Protein AF-0000000068173962 (afdb_homodimer)

pLDDT: mean 86.63, std 12.59, range [25.02, 98.0]

Solvent-accessible surface area (backbone atoms only — not comparable to full-atom values): 32863 Å² total; per-residue (Å²): 88,76,61,85,80,44,72,38,74,47,72,46,70,50,61,69,88,43,47,68,63,46,48,52,52,41,49,46,51,47,35,55,50,52,78,34,56,71,42,69,46,68,43,65,47,64,75,68,62,34,46,68,40,62,67,43,78,43,71,64,78,71,75,69,76,74,46,87,43,70,64,57,51,50,50,50,49,47,54,54,32,38,53,52,13,43,45,36,41,72,36,39,43,78,76,25,39,34,37,28,59,25,87,61,27,44,57,50,47,38,48,23,49,70,32,19,74,80,37,56,63,72,27,44,37,20,62,37,34,49,53,34,37,37,47,38,24,53,52,13,58,76,64,74,44,59,44,80,37,46,40,45,46,30,36,35,33,38,62,53,71,45,36,31,73,41,46,84,75,10,29,30,49,42,94,86,67,50,73,42,51,39,53,68,73,65,66,46,67,62,49,54,64,69,41,51,39,56,48,56,28,40,44,79,75,68,72,54,57,68,67,51,51,50,52,41,44,51,52,23,50,35,53,52,46,25,31,40,47,62,18,42,63,93,44,49,45,39,34,23,31,69,25,87,29,67,100,72,35,56,62,84,32,41,32,22,32,46,23,32,18,79,39,59,67,39,59,74,36,74,65,74,89,74,83,67,54,73,68,51,44,53,43,49,50,50,20,34,50,51,49,47,52,49,51,54,51,46,55,54,47,51,59,49,43,63,60,47,60,73,75,103,86,76,61,84,78,42,73,38,74,46,72,46,69,51,60,69,90,43,48,69,63,46,48,50,51,43,50,47,52,47,36,57,50,53,80,33,56,72,42,69,46,68,43,64,48,64,76,67,61,33,47,69,39,63,68,44,77,42,72,62,80,72,75,71,74,81,49,87,44,70,66,55,56,51,50,51,48,47,55,53,32,39,52,52,14,44,45,38,39,72,37,39,43,78,74,24,39,34,38,29,60,26,87,60,27,44,58,50,47,39,48,24,50,70,33,20,74,80,38,57,61,73,28,45,35,21,62,36,35,48,51,34,36,36,47,38,24,53,52,12,58,74,66,74,44,60,45,82,33,46,41,45,45,31,36,35,33,37,60,55,71,46,37,31,72,41,48,83,78,10,29,30,50,43,95,87,67,50,71,41,51,40,53,69,74,63,66,44,67,62,50,54,65,69,41,51,38,56,48,54,28,40,40,79,76,57,82,54,57,67,68,51,51,51,52,41,44,51,51,24,50,34,53,52,46,25,30,40,48,61,19,42,63,93,44,49,45,38,34,23,31,70,25,86,30,68,100,71,36,57,62,84,32,41,31,24,32,46,23,31,17,78,40,59,67,40,60,72,36,73,65,75,90,74,84,68,54,73,68,50,46,53,43,50,51,50,21,35,51,50,50,47,53,49,50,53,50,45,54,52,46,52,58,50,43,64,61,47,61,72,76,101

Secondary structure (DSSP, 8-state):
---SS--EEEEEE--GGGHHHHHHHHHHHHHHT-TTEEEEEEES-HHHHSTT-SEEEE---S-TT-TT-HHHHHHHHHHHHHHHHHHHHHH--TT-EEEE-SSSHHHHHHHHHHT-TTS-GGGEEE--HHHHHHHHHHHHHHTT--GGGEE--EEEESSGGGEEEE-TT-EEE-TTS-EEEHHHHH--HHHIIIIIHHHHHTGGGTT--HHHHHHHHHHHHHHHHHHHHH--TTS-EEEEEEESSGGGPPTTEEEEEEEE--STT---EEPP-----HHHHHHHHHHHHHHHHHHHHHHHHHHHHHHHHT--/---SS--EEEEEE--GGGHHHHHHHHHHHHHHT-TTEEEEEEES-HHHHSTT-SEEEE---S-SS-TT-HHHHHHHHHHHHHHHHHHHHHH--TT-EEEE-SSSHHHHHHHHHHT-TTS-GGGEEE--HHHHHHHHHHHHHHTT--GGGEE--EEEESSGGGEEEE-TT-EEE-TTS-EEEHHHHH--HHHIIIIIHHHHHTGGGTT--HHHHHHHHHHHHHHHHHHHHH--TTS-EEEEEEESSGGGPPTTEEEEEEEE--STT---EEPP-----HHHHHHHHHHHHHHHHHHHHHHHHHHHHHHHTT--

Structure (mmCIF, N/CA/C/O backbone):
data_AF-0000000068173962-model_v1
#
loop_
_entity.id
_entity.type
_entity.pdbx_description
1 polymer 'Malate dehydrogenase, cytoplasmic'
#
loop_
_atom_site.group_PDB
_atom_site.id
_atom_site.type_symbol
_atom_site.label_atom_id
_atom_site.label_alt_id
_atom_site.label_comp_id
_atom_site.label_asym_id
_atom_site.label_entity_id
_atom_site.label_seq_id
_atom_site.pdbx_PDB_ins_code
_atom_site.Cartn_x
_atom_site.Cartn_y
_atom_site.Cartn_z
_atom_site.occupancy
_atom_site.B_iso_or_equiv
_atom_site.auth_seq_id
_atom_site.auth_comp_id
_atom_site.auth_asym_id
_atom_site.auth_atom_id
_atom_site.pdbx_PDB_model_num
ATOM 1 N N . MET A 1 1 ? -2.963 1.101 10.289 1 87.06 1 MET A N 1
ATOM 2 C CA . MET A 1 1 ? -3.725 2.264 10.734 1 87.06 1 MET A CA 1
ATOM 3 C C . MET A 1 1 ? -4.285 2.039 12.133 1 87.06 1 MET A C 1
ATOM 5 O O . MET A 1 1 ? -4.031 2.834 13.047 1 87.06 1 MET A O 1
ATOM 9 N N . PHE A 1 2 ? -5.027 0.876 12.383 1 90.38 2 PHE A N 1
ATOM 10 C CA . PHE A 1 2 ? -5.727 0.608 13.633 1 90.38 2 PHE A CA 1
ATOM 11 C C . PHE A 1 2 ? -5.109 -0.587 14.352 1 90.38 2 PHE A C 1
ATOM 13 O O . PHE A 1 2 ? -5.707 -1.134 15.281 1 90.38 2 PHE A O 1
ATOM 20 N N . GLY A 1 3 ? -3.908 -0.998 13.969 1 82.44 3 GLY A N 1
ATOM 21 C CA . GLY A 1 3 ? -3.268 -2.184 14.516 1 82.44 3 GLY A CA 1
ATOM 22 C C . GLY A 1 3 ? -3.521 -3.432 13.695 1 82.44 3 GLY A C 1
ATOM 23 O O . GLY A 1 3 ? -4.406 -3.447 12.836 1 82.44 3 GLY A O 1
ATOM 24 N N . GLN A 1 4 ? -2.834 -4.508 13.953 1 76.81 4 GLN A N 1
ATOM 25 C CA . GLN A 1 4 ? -2.824 -5.699 13.109 1 76.81 4 GLN A CA 1
ATOM 26 C C . GLN A 1 4 ? -4.07 -6.547 13.344 1 76.81 4 GLN A C 1
ATOM 28 O O . GLN A 1 4 ? -4.48 -7.312 12.469 1 76.81 4 GLN A O 1
ATOM 33 N N . ASN A 1 5 ? -4.684 -6.441 14.398 1 80.19 5 ASN A N 1
ATOM 34 C CA . ASN A 1 5 ? -5.73 -7.395 14.75 1 80.19 5 ASN A CA 1
ATOM 35 C C . ASN A 1 5 ? -7.082 -6.711 14.906 1 80.19 5 ASN A C 1
ATOM 37 O O . ASN A 1 5 ? -8.078 -7.359 15.234 1 80.19 5 ASN A O 1
ATOM 41 N N . GLN A 1 6 ? -7.152 -5.426 14.609 1 85.31 6 GLN A N 1
ATOM 42 C CA . GLN A 1 6 ? -8.406 -4.695 14.758 1 85.31 6 GLN A CA 1
ATOM 43 C C . GLN A 1 6 ? -9.305 -4.895 13.539 1 85.31 6 GLN A C 1
ATOM 45 O O . GLN A 1 6 ? -8.977 -4.434 12.438 1 85.31 6 GLN A O 1
ATOM 50 N N . PRO A 1 7 ? -10.406 -5.602 13.695 1 87 7 PRO A N 1
ATOM 51 C CA . PRO A 1 7 ? -11.336 -5.672 12.562 1 87 7 PRO A CA 1
ATOM 52 C C . PRO A 1 7 ? -11.812 -4.293 12.109 1 87 7 PRO A C 1
ATOM 54 O O . PRO A 1 7 ? -12.047 -3.412 12.938 1 87 7 PRO A O 1
ATOM 57 N N . VAL A 1 8 ? -11.867 -4.086 10.844 1 90.12 8 VAL A N 1
ATOM 58 C CA . VAL A 1 8 ? -12.219 -2.785 10.281 1 90.12 8 VAL A CA 1
ATOM 59 C C . VAL A 1 8 ? -13.359 -2.947 9.273 1 90.12 8 VAL A C 1
ATOM 61 O O . VAL A 1 8 ? -13.328 -3.859 8.445 1 90.12 8 VAL A O 1
ATOM 64 N N . THR A 1 9 ? -14.391 -2.205 9.43 1 90.94 9 THR A N 1
ATOM 65 C CA . THR A 1 9 ? -15.445 -2.066 8.422 1 90.94 9 THR A CA 1
ATOM 66 C C . THR A 1 9 ? -15.312 -0.737 7.688 1 90.94 9 THR A C 1
ATOM 68 O O . THR A 1 9 ? -15.242 0.321 8.312 1 90.94 9 THR A O 1
ATOM 71 N N . ILE A 1 10 ? -15.25 -0.813 6.363 1 92.06 10 ILE A N 1
ATOM 72 C CA . ILE A 1 10 ? -15.062 0.389 5.559 1 92.06 10 ILE A CA 1
ATOM 73 C C . ILE A 1 10 ? -16.328 0.68 4.762 1 92.06 10 ILE A C 1
ATOM 75 O O . ILE A 1 10 ? -16.891 -0.214 4.121 1 92.06 10 ILE A O 1
ATOM 79 N N . THR A 1 11 ? -16.844 1.884 4.859 1 92.88 11 THR A N 1
ATOM 80 C CA . THR A 1 11 ? -17.906 2.383 3.99 1 92.88 11 THR A CA 1
ATOM 81 C C . THR A 1 11 ? -17.359 3.447 3.039 1 92.88 11 THR A C 1
ATOM 83 O O . THR A 1 11 ? -16.844 4.469 3.477 1 92.88 11 THR A O 1
ATOM 86 N N . LEU A 1 12 ? -17.469 3.1 1.794 1 92.12 12 LEU A N 1
ATOM 87 C CA . LEU A 1 12 ? -17.062 4.047 0.762 1 92.12 12 LEU A CA 1
ATOM 88 C C . LEU A 1 12 ? -18.25 4.871 0.282 1 92.12 12 LEU A C 1
ATOM 90 O O . LEU A 1 12 ? -19.266 4.312 -0.146 1 92.12 12 LEU A O 1
ATOM 94 N N . TYR A 1 13 ? -18.047 6.219 0.392 1 91.88 13 TYR A N 1
ATOM 95 C CA . TYR A 1 13 ? -19.125 7.113 0.01 1 91.88 13 TYR A CA 1
ATOM 96 C C . TYR A 1 13 ? -18.688 8.078 -1.08 1 91.88 13 TYR A C 1
ATOM 98 O O . TYR A 1 13 ? -17.578 8.625 -1.024 1 91.88 13 TYR A O 1
ATOM 106 N N . ASP A 1 14 ? -19.516 8.172 -2.131 1 86.25 14 ASP A N 1
ATOM 107 C CA . ASP A 1 14 ? -19.359 9.164 -3.186 1 86.25 14 ASP A CA 1
ATOM 108 C C . ASP A 1 14 ? -20.688 9.469 -3.857 1 86.25 14 ASP A C 1
ATOM 110 O O . ASP A 1 14 ? -21.734 8.953 -3.443 1 86.25 14 ASP A O 1
ATOM 114 N N . LEU A 1 15 ? -20.594 10.414 -4.738 1 80.5 15 LEU A N 1
ATOM 115 C CA . LEU A 1 15 ? -21.781 10.742 -5.516 1 80.5 15 LEU A CA 1
ATOM 116 C C . LEU A 1 15 ? -22.234 9.539 -6.344 1 80.5 15 LEU A C 1
ATOM 118 O O . LEU A 1 15 ? -21.422 8.672 -6.676 1 80.5 15 LEU A O 1
ATOM 122 N N . PHE A 1 16 ? -23.484 9.523 -6.68 1 77 16 PHE A N 1
ATOM 123 C CA . PHE A 1 16 ? -24.094 8.43 -7.418 1 77 16 PHE A CA 1
ATOM 124 C C . PHE A 1 16 ? -23.344 8.164 -8.719 1 77 16 PHE A C 1
ATOM 126 O O . PHE A 1 16 ? -23.188 7.016 -9.133 1 77 16 PHE A O 1
ATOM 133 N N . ALA A 1 17 ? -22.891 9.234 -9.258 1 75.12 17 ALA A N 1
ATOM 134 C CA . ALA A 1 17 ? -22.188 9.125 -10.531 1 75.12 17 ALA A CA 1
ATOM 135 C C . ALA A 1 17 ? -20.906 8.312 -10.375 1 75.12 17 ALA A C 1
ATOM 137 O O . ALA A 1 17 ? -20.344 7.82 -11.359 1 75.12 17 ALA A O 1
ATOM 138 N N . GLN A 1 18 ? -20.422 8.07 -9.242 1 78.06 18 GLN A N 1
ATOM 139 C CA . GLN A 1 18 ? -19.156 7.402 -9 1 78.06 18 GLN A CA 1
ATOM 140 C C . GLN A 1 18 ? -19.375 5.973 -8.5 1 78.06 18 GLN A C 1
ATOM 142 O O . GLN A 1 18 ? -18.422 5.309 -8.078 1 78.06 18 GLN A O 1
ATOM 147 N N . ASP A 1 19 ? -20.5 5.488 -8.656 1 81 19 ASP A N 1
ATOM 148 C CA . ASP A 1 19 ? -20.844 4.203 -8.062 1 81 19 ASP A CA 1
ATOM 149 C C . ASP A 1 19 ? -20.016 3.074 -8.648 1 81 19 ASP A C 1
ATOM 151 O O . ASP A 1 19 ? -19.5 2.217 -7.918 1 81 19 ASP A O 1
ATOM 155 N N . SER A 1 20 ? -19.828 3.115 -9.914 1 80.75 20 SER A N 1
ATOM 156 C CA . SER A 1 20 ? -19.062 2.061 -10.57 1 80.75 20 SER A CA 1
ATOM 157 C C . SER A 1 20 ? -17.625 2.049 -10.094 1 80.75 20 SER A C 1
ATOM 159 O O . SER A 1 20 ? -17.047 0.984 -9.859 1 80.75 20 SER A O 1
ATOM 161 N N . GLN A 1 21 ? -17.047 3.203 -9.945 1 81.38 21 GLN A N 1
ATOM 162 C CA . GLN A 1 21 ? -15.672 3.309 -9.477 1 81.38 21 GLN A CA 1
ATOM 163 C C . GLN A 1 21 ? -15.539 2.832 -8.031 1 81.38 21 GLN A C 1
ATOM 165 O O . GLN A 1 21 ? -14.531 2.215 -7.668 1 81.38 21 GLN A O 1
ATOM 170 N N . LEU A 1 22 ? -16.562 3.09 -7.285 1 86.06 22 LEU A N 1
ATOM 171 C CA . LEU A 1 22 ? -16.547 2.652 -5.895 1 86.06 22 LEU A CA 1
ATOM 172 C C . LEU A 1 22 ? -16.578 1.13 -5.801 1 86.06 22 LEU A C 1
ATOM 174 O O . LEU A 1 22 ? -15.898 0.543 -4.953 1 86.06 22 LEU A O 1
ATOM 178 N N . GLN A 1 23 ? -17.266 0.602 -6.68 1 83.38 23 GLN A N 1
ATOM 179 C CA . GLN A 1 23 ? -17.359 -0.854 -6.668 1 83.38 23 GLN A CA 1
ATOM 180 C C . GLN A 1 23 ? -16.031 -1.501 -7.023 1 83.38 23 GLN A C 1
ATOM 182 O O . GLN A 1 23 ? -15.688 -2.555 -6.488 1 83.38 23 GLN A O 1
ATOM 187 N N . VAL A 1 24 ? -15.336 -0.905 -7.879 1 82.25 24 VAL A N 1
ATOM 188 C CA . VAL A 1 24 ? -14.008 -1.399 -8.242 1 82.25 24 VAL A CA 1
ATOM 189 C C . VAL A 1 24 ? -13.117 -1.44 -7.008 1 82.25 24 VAL A C 1
ATOM 191 O O . VAL A 1 24 ? -12.375 -2.404 -6.805 1 82.25 24 VAL A O 1
ATOM 194 N N . LEU A 1 25 ? -13.234 -0.44 -6.207 1 85.25 25 LEU A N 1
ATOM 195 C CA . LEU A 1 25 ? -12.43 -0.375 -4.992 1 85.25 25 LEU A CA 1
ATOM 196 C C . LEU A 1 25 ? -12.828 -1.474 -4.016 1 85.25 25 LEU A C 1
ATOM 198 O O . LEU A 1 25 ? -11.977 -2.049 -3.336 1 85.25 25 LEU A O 1
ATOM 202 N N . VAL A 1 26 ? -14.086 -1.711 -4.016 1 84.94 26 VAL A N 1
ATOM 203 C CA . VAL A 1 26 ? -14.586 -2.775 -3.15 1 84.94 26 VAL A CA 1
ATOM 204 C C . VAL A 1 26 ? -14.039 -4.121 -3.623 1 84.94 26 VAL A C 1
ATOM 206 O O . VAL A 1 26 ? -13.523 -4.906 -2.822 1 84.94 26 VAL A O 1
ATOM 209 N N . ASP A 1 27 ? -14.102 -4.289 -4.859 1 78.75 27 ASP A N 1
ATOM 210 C CA . ASP A 1 27 ? -13.617 -5.543 -5.43 1 78.75 27 ASP A CA 1
ATOM 211 C C . ASP A 1 27 ? -12.117 -5.719 -5.188 1 78.75 27 ASP A C 1
ATOM 213 O O . ASP A 1 27 ? -11.664 -6.809 -4.844 1 78.75 27 ASP A O 1
ATOM 217 N N . GLU A 1 28 ? -11.461 -4.652 -5.359 1 82.06 28 GLU A N 1
ATOM 218 C CA . GLU A 1 28 ? -10.016 -4.668 -5.133 1 82.06 28 GLU A CA 1
ATOM 219 C C . GLU A 1 28 ? -9.688 -5.027 -3.689 1 82.06 28 GLU A C 1
ATOM 221 O O . GLU A 1 28 ? -8.812 -5.863 -3.436 1 82.06 28 GLU A O 1
ATOM 226 N N . ALA A 1 29 ? -10.367 -4.395 -2.836 1 84.31 29 ALA A N 1
ATOM 227 C CA . ALA A 1 29 ? -10.117 -4.645 -1.418 1 84.31 29 ALA A CA 1
ATOM 228 C C . ALA A 1 29 ? -10.461 -6.082 -1.046 1 84.31 29 ALA A C 1
ATOM 230 O O . ALA A 1 29 ? -9.727 -6.723 -0.287 1 84.31 29 ALA A O 1
ATOM 231 N N . GLN A 1 30 ? -11.445 -6.539 -1.595 1 79.25 30 GLN A N 1
ATOM 232 C CA . GLN A 1 30 ? -11.883 -7.898 -1.301 1 79.25 30 GLN A CA 1
ATOM 233 C C . GLN A 1 30 ? -10.93 -8.93 -1.9 1 79.25 30 GLN A C 1
ATOM 235 O O . GLN A 1 30 ? -10.547 -9.891 -1.234 1 79.25 30 GLN A O 1
ATOM 240 N N . ASP A 1 31 ? -10.523 -8.586 -3.049 1 75.69 31 ASP A N 1
ATOM 241 C CA . ASP A 1 31 ? -9.617 -9.5 -3.738 1 75.69 31 ASP A CA 1
ATOM 242 C C . ASP A 1 31 ? -8.25 -9.531 -3.064 1 75.69 31 ASP A C 1
ATOM 244 O O . ASP A 1 31 ? -7.508 -10.508 -3.203 1 75.69 31 ASP A O 1
ATOM 248 N N . SER A 1 32 ? -7.941 -8.5 -2.379 1 77.75 32 SER A N 1
ATOM 249 C CA . SER A 1 32 ? -6.641 -8.422 -1.72 1 77.75 32 SER A CA 1
ATOM 250 C C . SER A 1 32 ? -6.602 -9.297 -0.47 1 77.75 32 SER A C 1
ATOM 252 O O . SER A 1 32 ? -5.527 -9.641 0.024 1 77.75 32 SER A O 1
ATOM 254 N N . GLY A 1 33 ? -7.734 -9.703 0.015 1 73.12 33 GLY A N 1
ATOM 255 C CA . GLY A 1 33 ? -7.809 -10.57 1.182 1 73.12 33 GLY A CA 1
ATOM 256 C C . GLY A 1 33 ? -7.137 -9.977 2.406 1 73.12 33 GLY A C 1
ATOM 257 O O . GLY A 1 33 ? -6.426 -10.68 3.129 1 73.12 33 GLY A O 1
ATOM 258 N N . LEU A 1 34 ? -7.293 -8.727 2.662 1 76 34 LEU A N 1
ATOM 259 C CA . LEU A 1 34 ? -6.688 -8.102 3.834 1 76 34 LEU A CA 1
ATOM 260 C C . LEU A 1 34 ? -7.34 -8.602 5.117 1 76 34 LEU A C 1
ATOM 262 O O . LEU A 1 34 ? -8.547 -8.453 5.301 1 76 34 LEU A O 1
ATOM 266 N N . GLU A 1 35 ? -6.605 -9.195 6.023 1 72.44 35 GLU A N 1
ATOM 267 C CA . GLU A 1 35 ? -7.102 -9.922 7.188 1 72.44 35 GLU A CA 1
ATOM 268 C C . GLU A 1 35 ? -7.906 -9.016 8.109 1 72.44 35 GLU A C 1
ATOM 270 O O . GLU A 1 35 ? -8.961 -9.406 8.609 1 72.44 35 GLU A O 1
ATOM 275 N N . PRO A 1 36 ? -7.496 -7.773 8.305 1 76.19 36 PRO A N 1
ATOM 276 C CA . PRO A 1 36 ? -8.258 -6.953 9.242 1 76.19 36 PRO A CA 1
ATOM 277 C C . PRO A 1 36 ? -9.562 -6.422 8.641 1 76.19 36 PRO A C 1
ATOM 279 O O . PRO A 1 36 ? -10.406 -5.898 9.367 1 76.19 36 PRO A O 1
ATOM 282 N N . LEU A 1 37 ? -9.781 -6.605 7.414 1 79.56 37 LEU A N 1
ATOM 283 C CA . LEU A 1 37 ? -10.969 -6.066 6.762 1 79.56 37 LEU A CA 1
ATOM 284 C C . LEU A 1 37 ? -12.164 -6.988 6.965 1 79.56 37 LEU A C 1
ATOM 286 O O . LEU A 1 37 ? -12.258 -8.047 6.34 1 79.56 37 LEU A O 1
ATOM 290 N N . GLU A 1 38 ? -13.031 -6.582 7.785 1 81.31 38 GLU A N 1
ATOM 291 C CA . GLU A 1 38 ? -14.227 -7.363 8.094 1 81.31 38 GLU A CA 1
ATOM 292 C C . GLU A 1 38 ? -15.305 -7.172 7.031 1 81.31 38 GLU A C 1
ATOM 294 O O . GLU A 1 38 ? -15.969 -8.125 6.637 1 81.31 38 GLU A O 1
ATOM 299 N N . ASP A 1 39 ? -15.406 -5.949 6.66 1 84.25 39 ASP A N 1
ATOM 300 C CA . ASP A 1 39 ? -16.422 -5.629 5.66 1 84.25 39 ASP A CA 1
ATOM 301 C C . ASP A 1 39 ? -16.078 -4.336 4.922 1 84.25 39 ASP A C 1
ATOM 303 O O . ASP A 1 39 ? -15.453 -3.438 5.488 1 84.25 39 ASP A O 1
ATOM 307 N N . ILE A 1 40 ? -16.453 -4.359 3.654 1 86.88 40 ILE A N 1
ATOM 308 C CA . ILE A 1 40 ? -16.297 -3.164 2.832 1 86.88 40 ILE A CA 1
ATOM 309 C C . ILE A 1 40 ? -17.484 -3.02 1.901 1 86.88 40 ILE A C 1
ATOM 311 O O . ILE A 1 40 ? -17.891 -3.979 1.233 1 86.88 40 ILE A O 1
ATOM 315 N N . HIS A 1 41 ? -18.109 -1.854 1.976 1 87.06 41 HIS A N 1
ATOM 316 C CA . HIS A 1 41 ? -19.25 -1.628 1.107 1 87.06 41 HIS A CA 1
ATOM 317 C C . HIS A 1 41 ? -19.297 -0.186 0.615 1 87.06 41 HIS A C 1
ATOM 319 O O . HIS A 1 41 ? -18.625 0.684 1.166 1 87.06 41 HIS A O 1
ATOM 325 N N . THR A 1 42 ? -19.984 -0.039 -0.506 1 89.81 42 THR A N 1
ATOM 326 C CA . THR A 1 42 ? -20.188 1.295 -1.064 1 89.81 42 THR A CA 1
ATOM 327 C C . THR A 1 42 ? -21.625 1.762 -0.857 1 89.81 42 THR A C 1
ATOM 329 O O . THR A 1 42 ? -22.531 0.943 -0.697 1 89.81 42 THR A O 1
ATOM 332 N N . THR A 1 43 ? -21.75 2.99 -0.753 1 89.88 43 THR A N 1
ATOM 333 C CA . THR A 1 43 ? -23.078 3.564 -0.704 1 89.88 43 THR A CA 1
ATOM 334 C C . THR A 1 43 ? -23.078 4.996 -1.24 1 89.88 43 THR A C 1
ATOM 336 O O . THR A 1 43 ? -22.062 5.68 -1.181 1 89.88 43 THR A O 1
ATOM 339 N N . THR A 1 44 ? -24.188 5.375 -1.816 1 88.31 44 THR A N 1
ATOM 340 C CA . THR A 1 44 ? -24.375 6.762 -2.225 1 88.31 44 THR A CA 1
ATOM 341 C C . THR A 1 44 ? -25.391 7.453 -1.323 1 88.31 44 THR A C 1
ATOM 343 O O . THR A 1 44 ? -25.719 8.625 -1.532 1 88.31 44 THR A O 1
ATOM 346 N N . ASP A 1 45 ? -25.828 6.715 -0.315 1 89 45 ASP A N 1
ATOM 347 C CA . ASP A 1 45 ? -26.781 7.227 0.67 1 89 45 ASP A CA 1
ATOM 348 C C . ASP A 1 45 ? -26.047 7.77 1.898 1 89 45 ASP A C 1
ATOM 350 O O . ASP A 1 45 ? -25.453 7.008 2.662 1 89 45 ASP A O 1
ATOM 354 N N . PRO A 1 46 ? -26.203 9.055 2.078 1 88.38 46 PRO A N 1
ATOM 355 C CA . PRO A 1 46 ? -25.516 9.641 3.229 1 88.38 46 PRO A CA 1
ATOM 356 C C . PRO A 1 46 ? -25.984 9.062 4.559 1 88.38 46 PRO A C 1
ATOM 358 O O . PRO A 1 46 ? -25.203 8.969 5.512 1 88.38 46 PRO A O 1
ATOM 361 N N . ASP A 1 47 ? -27.203 8.648 4.703 1 87.94 47 ASP A N 1
ATOM 362 C CA . ASP A 1 47 ? -27.719 8.094 5.949 1 87.94 47 ASP A CA 1
ATOM 363 C C . ASP A 1 47 ? -26.969 6.824 6.34 1 87.94 47 ASP A C 1
ATOM 365 O O . ASP A 1 47 ? -26.766 6.566 7.527 1 87.94 47 ASP A O 1
ATOM 369 N N . LEU A 1 48 ? -26.547 6.211 5.391 1 88.38 48 LEU A N 1
ATOM 370 C CA . LEU A 1 48 ? -25.828 4.973 5.641 1 88.38 48 LEU A CA 1
ATOM 371 C C . LEU A 1 48 ? -24.344 5.242 5.84 1 88.38 48 LEU A C 1
ATOM 373 O O . LEU A 1 48 ? -23.703 4.609 6.68 1 88.38 48 LEU A O 1
ATOM 377 N N . ALA A 1 49 ? -23.844 6.16 5.129 1 91.25 49 ALA A N 1
ATOM 378 C CA . ALA A 1 49 ? -22.406 6.383 5.059 1 91.25 49 ALA A CA 1
ATOM 379 C C . ALA A 1 49 ? -21.891 7.07 6.324 1 91.25 49 ALA A C 1
ATOM 381 O O . ALA A 1 49 ? -20.766 6.828 6.762 1 91.25 49 ALA A O 1
ATOM 382 N N . PHE A 1 50 ? -22.719 7.855 7 1 93.25 50 PHE A N 1
ATOM 383 C CA . PHE A 1 50 ? -22.203 8.734 8.039 1 93.25 50 PHE A CA 1
ATOM 384 C C . PHE A 1 50 ? -22.688 8.305 9.414 1 93.25 50 PHE A C 1
ATOM 386 O O . PHE A 1 50 ? -22.281 8.867 10.43 1 93.25 50 PHE A O 1
ATOM 393 N N . LYS A 1 51 ? -23.5 7.293 9.453 1 90.81 51 LYS A N 1
ATOM 394 C CA . LYS A 1 51 ? -24.109 6.895 10.719 1 90.81 51 LYS A CA 1
ATOM 395 C C . LYS A 1 51 ? -23.109 6.18 11.617 1 90.81 51 LYS A C 1
ATOM 397 O O . LYS A 1 51 ? -22.562 5.145 11.242 1 90.81 51 LYS A O 1
ATOM 402 N N . ASP A 1 52 ? -22.906 6.688 12.781 1 89.06 52 ASP A N 1
ATOM 403 C CA . ASP A 1 52 ? -22.188 6.082 13.898 1 89.06 52 ASP A CA 1
ATOM 404 C C . ASP A 1 52 ? -20.781 5.641 13.477 1 89.06 52 ASP A C 1
ATOM 406 O O . ASP A 1 52 ? -20.344 4.547 13.836 1 89.06 52 ASP A O 1
ATOM 410 N N . ILE A 1 53 ? -20.141 6.5 12.797 1 93.06 53 ILE A N 1
ATOM 411 C CA . ILE A 1 53 ? -18.812 6.129 12.336 1 93.06 53 ILE A CA 1
ATOM 412 C C . ILE A 1 53 ? -17.781 6.508 13.398 1 93.06 53 ILE A C 1
ATOM 414 O O . ILE A 1 53 ? -18 7.43 14.188 1 93.06 53 ILE A O 1
ATOM 418 N N . ASP A 1 54 ? -16.688 5.707 13.469 1 95.56 54 ASP A N 1
ATOM 419 C CA . ASP A 1 54 ? -15.594 5.98 14.383 1 95.56 54 ASP A CA 1
ATOM 420 C C . ASP A 1 54 ? -14.578 6.934 13.758 1 95.56 54 ASP A C 1
ATOM 422 O O . ASP A 1 54 ? -14.055 7.824 14.438 1 95.56 54 ASP A O 1
ATOM 426 N N . VAL A 1 55 ? -14.281 6.762 12.492 1 96.69 55 VAL A N 1
ATOM 427 C CA . VAL A 1 55 ? -13.297 7.559 11.766 1 96.69 55 VAL A CA 1
ATOM 428 C C . VAL A 1 55 ? -13.859 7.949 10.398 1 96.69 55 VAL A C 1
ATOM 430 O O . VAL A 1 55 ? -14.438 7.117 9.695 1 96.69 55 VAL A O 1
ATOM 433 N N . ALA A 1 56 ? -13.766 9.203 10.062 1 96.31 56 ALA A N 1
ATOM 434 C CA . ALA A 1 56 ? -14.117 9.719 8.75 1 96.31 56 ALA A CA 1
ATOM 435 C C . ALA A 1 56 ? -12.906 10.32 8.047 1 96.31 56 ALA A C 1
ATOM 437 O O . ALA A 1 56 ? -12.312 11.281 8.531 1 96.31 56 ALA A O 1
ATOM 438 N N . ILE A 1 57 ? -12.523 9.766 6.965 1 96.19 57 ILE A N 1
ATOM 439 C CA . ILE A 1 57 ? -11.422 10.297 6.172 1 96.19 57 ILE A CA 1
ATOM 440 C C . ILE A 1 57 ? -11.977 11.031 4.949 1 96.19 57 ILE A C 1
ATOM 442 O O . ILE A 1 57 ? -12.547 10.406 4.051 1 96.19 57 ILE A O 1
ATOM 446 N N . MET A 1 58 ? -11.789 12.336 4.957 1 94 58 MET A N 1
ATOM 447 C CA . MET A 1 58 ? -12.281 13.172 3.861 1 94 58 MET A CA 1
ATOM 448 C C . MET A 1 58 ? -11.242 13.281 2.752 1 94 58 MET A C 1
ATOM 450 O O . MET A 1 58 ? -10.297 14.07 2.852 1 94 58 MET A O 1
ATOM 454 N N . LEU A 1 59 ? -11.391 12.43 1.76 1 87.56 59 LEU A N 1
ATOM 455 C CA . LEU A 1 59 ? -10.414 12.406 0.676 1 87.56 59 LEU A CA 1
ATOM 456 C C . LEU A 1 59 ? -10.742 13.469 -0.369 1 87.56 59 LEU A C 1
ATOM 458 O O . LEU A 1 59 ? -11.898 13.875 -0.512 1 87.56 59 LEU A O 1
ATOM 462 N N . ASP A 1 60 ? -9.594 14.094 -0.924 1 70.81 60 ASP A N 1
ATOM 463 C CA . ASP A 1 60 ? -9.703 15.203 -1.864 1 70.81 60 ASP A CA 1
ATOM 464 C C . ASP A 1 60 ? -10.352 14.758 -3.172 1 70.81 60 ASP A C 1
ATOM 466 O O . ASP A 1 60 ? -9.883 13.812 -3.809 1 70.81 60 ASP A O 1
ATOM 470 N N . THR A 1 61 ? -11.57 15.016 -3.441 1 60.22 61 THR A N 1
ATOM 471 C CA . THR A 1 61 ? -12.258 14.672 -4.676 1 60.22 61 THR A CA 1
ATOM 472 C C . THR A 1 61 ? -12.078 15.758 -5.727 1 60.22 61 THR A C 1
ATOM 474 O O . THR A 1 61 ? -12.469 15.586 -6.883 1 60.22 61 THR A O 1
ATOM 477 N N . ILE A 1 62 ? -11.492 16.844 -5.332 1 55.31 62 ILE A N 1
ATOM 478 C CA . ILE A 1 62 ? -11.672 17.969 -6.242 1 55.31 62 ILE A CA 1
ATOM 479 C C . ILE A 1 62 ? -10.414 18.156 -7.086 1 55.31 62 ILE A C 1
ATOM 481 O O . ILE A 1 62 ? -9.305 18.25 -6.551 1 55.31 62 ILE A O 1
ATOM 485 N N . GLU A 1 63 ? -10.391 17.578 -8.328 1 50.84 63 GLU A N 1
ATOM 486 C CA . GLU A 1 63 ? -9.305 17.719 -9.297 1 50.84 63 GLU A CA 1
ATOM 487 C C . GLU A 1 63 ? -8.711 19.125 -9.258 1 50.84 63 GLU A C 1
ATOM 489 O O . GLU A 1 63 ? -9.438 20.125 -9.289 1 50.84 63 GLU A O 1
ATOM 494 N N . ALA A 1 64 ? -7.465 19.219 -8.82 1 47.44 64 ALA A N 1
ATOM 495 C CA . ALA A 1 64 ? -6.719 20.484 -8.781 1 47.44 64 ALA A CA 1
ATOM 496 C C . ALA A 1 64 ? -6.812 21.203 -10.117 1 47.44 64 ALA A C 1
ATOM 498 O O . ALA A 1 64 ? -6.547 22.406 -10.195 1 47.44 64 ALA A O 1
ATOM 499 N N . ALA A 1 65 ? -6.855 20.484 -11.234 1 44.94 65 ALA A N 1
ATOM 500 C CA . ALA A 1 65 ? -6.59 21.078 -12.539 1 44.94 65 ALA A CA 1
ATOM 501 C C . ALA A 1 65 ? -7.453 22.312 -12.758 1 44.94 65 ALA A C 1
ATOM 503 O O . ALA A 1 65 ? -7.094 23.203 -13.539 1 44.94 65 ALA A O 1
ATOM 504 N N . SER A 1 66 ? -8.617 22.188 -12.648 1 43.62 66 SER A N 1
ATOM 505 C CA . SER A 1 66 ? -9.352 23.312 -13.188 1 43.62 66 SER A CA 1
ATOM 506 C C . SER A 1 66 ? -9.242 24.531 -12.273 1 43.62 66 SER A C 1
ATOM 508 O O . SER A 1 66 ? -10.242 25.016 -11.742 1 43.62 66 SER A O 1
ATOM 510 N N . TYR A 1 67 ? -8.141 24.547 -11.758 1 43.53 67 TYR A N 1
ATOM 511 C CA . TYR A 1 67 ? -7.871 25.609 -10.812 1 43.53 67 TYR A CA 1
ATOM 512 C C . TYR A 1 67 ? -8.047 26.984 -11.469 1 43.53 67 TYR A C 1
ATOM 514 O O . TYR A 1 67 ? -7.629 28 -10.922 1 43.53 67 TYR A O 1
ATOM 522 N N . ALA A 1 68 ? -8.367 27.047 -12.758 1 46.94 68 ALA A N 1
ATOM 523 C CA . ALA A 1 68 ? -8.32 28.344 -13.438 1 46.94 68 ALA A CA 1
ATOM 524 C C . ALA A 1 68 ? -8.797 29.469 -12.523 1 46.94 68 ALA A C 1
ATOM 526 O O . ALA A 1 68 ? -8.312 30.594 -12.617 1 46.94 68 ALA A O 1
ATOM 527 N N . HIS A 1 69 ? -9.852 29.297 -11.594 1 55.06 69 HIS A N 1
ATOM 528 C CA . HIS A 1 69 ? -10.227 30.422 -10.758 1 55.06 69 HIS A CA 1
ATOM 529 C C . HIS A 1 69 ? -10.383 30.016 -9.297 1 55.06 69 HIS A C 1
ATOM 531 O O . HIS A 1 69 ? -11.219 29.172 -8.977 1 55.06 69 HIS A O 1
ATOM 537 N N . LYS A 1 70 ? -9.289 30.312 -8.375 1 61.94 70 LYS A N 1
ATOM 538 C CA . LYS A 1 70 ? -9.203 30.094 -6.938 1 61.94 70 LYS A CA 1
ATOM 539 C C . LYS A 1 70 ? -10.586 30.188 -6.289 1 61.94 70 LYS A C 1
ATOM 541 O O . LYS A 1 70 ? -10.922 29.375 -5.418 1 61.94 70 LYS A O 1
ATOM 546 N N . ASN A 1 71 ? -11.328 31.031 -6.824 1 69.38 71 ASN A N 1
ATOM 547 C CA . ASN A 1 71 ? -12.656 31.219 -6.25 1 69.38 71 ASN A CA 1
ATOM 548 C C . ASN A 1 71 ? -13.578 30.047 -6.566 1 69.38 71 ASN A C 1
ATOM 550 O O . ASN A 1 71 ? -14.391 29.656 -5.734 1 69.38 71 ASN A O 1
ATOM 554 N N . GLU A 1 72 ? -13.398 29.531 -7.672 1 72.75 72 GLU A N 1
ATOM 555 C CA . GLU A 1 72 ? -14.242 28.391 -8.047 1 72.75 72 GLU A CA 1
ATOM 556 C C . GLU A 1 72 ? -13.898 27.156 -7.215 1 72.75 72 GLU A C 1
ATOM 558 O O . GLU A 1 72 ? -14.797 26.406 -6.809 1 72.75 72 GLU A O 1
ATOM 563 N N . ARG A 1 73 ? -12.664 26.969 -6.957 1 76.69 73 ARG A N 1
ATOM 564 C CA . ARG A 1 73 ? -12.25 25.828 -6.137 1 76.69 73 ARG A CA 1
ATOM 565 C C . ARG A 1 73 ? -12.789 25.953 -4.719 1 76.69 73 ARG A C 1
ATOM 567 O O . ARG A 1 73 ? -13.273 24.969 -4.145 1 76.69 73 ARG A O 1
ATOM 574 N N . LEU A 1 74 ? -12.742 27.141 -4.289 1 77.56 74 LEU A N 1
ATOM 575 C CA . LEU A 1 74 ? -13.227 27.375 -2.934 1 77.56 74 LEU A CA 1
ATOM 576 C C . LEU A 1 74 ? -14.727 27.125 -2.834 1 77.56 74 LEU A C 1
ATOM 578 O O . LEU A 1 74 ? -15.211 26.625 -1.817 1 77.56 74 LEU A O 1
ATOM 582 N N . LYS A 1 75 ? -15.367 27.5 -3.832 1 78.12 75 LYS A N 1
ATOM 583 C CA . LYS A 1 75 ? -16.812 27.266 -3.865 1 78.12 75 LYS A CA 1
ATOM 584 C C . LYS A 1 75 ? -17.125 25.766 -3.867 1 78.12 75 LYS A C 1
ATOM 586 O O . LYS A 1 75 ? -18.047 25.328 -3.184 1 78.12 75 LYS A O 1
ATOM 591 N N . GLN A 1 76 ? -16.391 25.094 -4.617 1 79.88 76 GLN A N 1
ATOM 592 C CA . GLN A 1 76 ? -16.594 23.641 -4.672 1 79.88 76 GLN A CA 1
ATOM 593 C C . GLN A 1 76 ? -16.281 23 -3.326 1 79.88 76 GLN A C 1
ATOM 595 O O . GLN A 1 76 ? -17.016 22.109 -2.873 1 79.88 76 GLN A O 1
ATOM 600 N N . CYS A 1 77 ? -15.25 23.453 -2.76 1 82.75 77 CYS A N 1
ATOM 601 C CA . CYS A 1 77 ? -14.898 22.953 -1.438 1 82.75 77 CYS A CA 1
ATOM 602 C C . CYS A 1 77 ? -16.016 23.219 -0.435 1 82.75 77 CYS A C 1
ATOM 604 O O . CYS A 1 77 ? -16.391 22.328 0.33 1 82.75 77 CYS A O 1
ATOM 606 N N . TRP A 1 78 ? -16.484 24.375 -0.593 1 83.38 78 TRP A N 1
ATOM 607 C CA . TRP A 1 78 ? -17.562 24.766 0.329 1 83.38 78 TRP A CA 1
ATOM 608 C C . TRP A 1 78 ? -18.766 23.859 0.163 1 83.38 78 TRP A C 1
ATOM 610 O O . TRP A 1 78 ? -19.359 23.406 1.15 1 83.38 78 TRP A O 1
ATOM 620 N N . GLN A 1 79 ? -19.141 23.609 -1.035 1 83.25 79 GLN A N 1
ATOM 621 C CA . GLN A 1 79 ? -20.312 22.781 -1.3 1 83.25 79 GLN A CA 1
ATOM 622 C C . GLN A 1 79 ? -20.125 21.375 -0.751 1 83.25 79 GLN A C 1
ATOM 624 O O . GLN A 1 79 ? -21.031 20.828 -0.103 1 83.25 79 GLN A O 1
ATOM 629 N N . VAL A 1 80 ? -19.016 20.875 -0.963 1 86 80 VAL A N 1
ATOM 630 C CA . VAL A 1 80 ? -18.766 19.5 -0.59 1 86 80 VAL A CA 1
ATOM 631 C C . VAL A 1 80 ? -18.641 19.375 0.928 1 86 80 VAL A C 1
ATOM 633 O O . VAL A 1 80 ? -19.297 18.531 1.548 1 86 80 VAL A O 1
ATOM 636 N N . TYR A 1 81 ? -17.938 20.234 1.532 1 90.38 81 TYR A N 1
ATOM 637 C CA . TYR A 1 81 ? -17.656 20.125 2.961 1 90.38 81 TYR A CA 1
ATOM 638 C C . TYR A 1 81 ? -18.859 20.594 3.785 1 90.38 81 TYR A C 1
ATOM 640 O O . TYR A 1 81 ? -19.047 20.125 4.914 1 90.38 81 TYR A O 1
ATOM 648 N N . ARG A 1 82 ? -19.578 21.516 3.191 1 88.75 82 ARG A N 1
ATOM 649 C CA . ARG A 1 82 ? -20.844 21.859 3.844 1 88.75 82 ARG A CA 1
ATOM 650 C C . ARG A 1 82 ? -21.766 20.641 3.936 1 88.75 82 ARG A C 1
ATOM 652 O O . ARG A 1 82 ? -22.266 20.328 5.012 1 88.75 82 ARG A O 1
ATOM 659 N N . ARG A 1 83 ? -21.922 19.984 2.818 1 90.5 83 ARG A N 1
ATOM 660 C CA . ARG A 1 83 ? -22.797 18.828 2.762 1 90.5 83 ARG A CA 1
ATOM 661 C C . ARG A 1 83 ? -22.328 17.734 3.711 1 90.5 83 ARG A C 1
ATOM 663 O O . ARG A 1 83 ? -23.125 17.188 4.484 1 90.5 83 ARG A O 1
ATOM 670 N N . HIS A 1 84 ? -21.109 17.406 3.674 1 92.81 84 HIS A N 1
ATOM 671 C CA . HIS A 1 84 ? -20.562 16.359 4.531 1 92.81 84 HIS A CA 1
ATOM 672 C C . HIS A 1 84 ? -20.625 16.766 6 1 92.81 84 HIS A C 1
ATOM 674 O O . HIS A 1 84 ? -20.844 15.922 6.871 1 92.81 84 HIS A O 1
ATOM 680 N N . GLY A 1 85 ? -20.375 18.062 6.207 1 94.25 85 GLY A N 1
ATOM 681 C CA . GLY A 1 85 ? -20.516 18.562 7.566 1 94.25 85 GLY A CA 1
ATOM 682 C C . GLY A 1 85 ? -21.922 18.391 8.117 1 94.25 85 GLY A C 1
ATOM 683 O O . GLY A 1 85 ? -22.094 17.969 9.266 1 94.25 85 GLY A O 1
ATOM 684 N N . GLU A 1 86 ? -22.891 18.688 7.285 1 94.62 86 GLU A N 1
ATOM 685 C CA . GLU A 1 86 ? -24.281 18.531 7.695 1 94.62 86 GLU A CA 1
ATOM 686 C C . GLU A 1 86 ? -24.609 17.078 7.996 1 94.62 86 GLU A C 1
ATOM 688 O O . GLU A 1 86 ? -25.312 16.781 8.969 1 94.62 86 GLU A O 1
ATOM 693 N N . TYR A 1 87 ? -24.109 16.172 7.18 1 94.94 87 TYR A N 1
ATOM 694 C CA . TYR A 1 87 ? -24.328 14.758 7.41 1 94.94 87 TYR A CA 1
ATOM 695 C C . TYR A 1 87 ? -23.672 14.297 8.703 1 94.94 87 TYR A C 1
ATOM 697 O O . TYR A 1 87 ? -24.266 13.578 9.5 1 94.94 87 TYR A O 1
ATOM 705 N N . LEU A 1 88 ? -22.484 14.727 8.93 1 95.75 88 LEU A N 1
ATOM 706 C CA . LEU A 1 88 ? -21.75 14.344 10.125 1 95.75 88 LEU A CA 1
ATOM 707 C C . LEU A 1 88 ? -22.438 14.891 11.375 1 95.75 88 LEU A C 1
ATOM 709 O O . LEU A 1 88 ? -22.469 14.227 12.414 1 95.75 88 LEU A O 1
ATOM 713 N N . ASP A 1 89 ? -22.906 16.078 11.18 1 95.81 89 ASP A N 1
ATOM 714 C CA . ASP A 1 89 ? -23.594 16.703 12.312 1 95.81 89 ASP A CA 1
ATOM 715 C C . ASP A 1 89 ? -24.844 15.914 12.695 1 95.81 89 ASP A C 1
ATOM 717 O O . ASP A 1 89 ? -25.156 15.766 13.875 1 95.81 89 ASP A O 1
ATOM 721 N N . LYS A 1 90 ? -25.5 15.461 11.742 1 94.88 90 LYS A N 1
ATOM 722 C CA . LYS A 1 90 ? -26.766 14.758 11.938 1 94.88 90 LYS A CA 1
ATOM 723 C C . LYS A 1 90 ? -26.531 13.336 12.445 1 94.88 90 LYS A C 1
ATOM 725 O O . LYS A 1 90 ? -27.266 12.859 13.312 1 94.88 90 LYS A O 1
ATOM 730 N N . TYR A 1 91 ? -25.516 12.633 11.945 1 94.5 91 TYR A N 1
ATOM 731 C CA . TYR A 1 91 ? -25.438 11.195 12.148 1 94.5 91 TYR A CA 1
ATOM 732 C C . TYR A 1 91 ? -24.203 10.828 12.969 1 94.5 91 TYR A C 1
ATOM 734 O O . TYR A 1 91 ? -24.125 9.727 13.523 1 94.5 91 TYR A O 1
ATOM 742 N N . GLY A 1 92 ? -23.234 11.711 13.016 1 91.69 92 GLY A N 1
ATOM 743 C CA . GLY A 1 92 ? -21.969 11.391 13.656 1 91.69 92 GLY A CA 1
ATOM 744 C C . GLY A 1 92 ? -22.062 11.281 15.164 1 91.69 92 GLY A C 1
ATOM 745 O O . GLY A 1 92 ? -23 11.797 15.773 1 91.69 92 GLY A O 1
ATOM 746 N N . LYS A 1 93 ? -21.125 10.523 15.734 1 93.81 93 LYS A N 1
ATOM 747 C CA . LYS A 1 93 ? -21.016 10.461 17.188 1 93.81 93 LYS A CA 1
ATOM 748 C C . LYS A 1 93 ? -20.016 11.484 17.719 1 93.81 93 LYS A C 1
ATOM 750 O O . LYS A 1 93 ? -19.156 11.945 16.969 1 93.81 93 LYS A O 1
ATOM 755 N N . GLN A 1 94 ? -20.094 11.75 19.016 1 93.56 94 GLN A N 1
ATOM 756 C CA . GLN A 1 94 ? -19.266 12.766 19.672 1 93.56 94 GLN A CA 1
ATOM 757 C C . GLN A 1 94 ? -17.797 12.359 19.688 1 93.56 94 GLN A C 1
ATOM 759 O O . GLN A 1 94 ? -16.922 13.195 19.875 1 93.56 94 GLN A O 1
ATOM 764 N N . THR A 1 95 ? -17.531 11.094 19.422 1 94.06 95 THR A N 1
ATOM 765 C CA . THR A 1 95 ? -16.156 10.586 19.5 1 94.06 95 THR A CA 1
ATOM 766 C C . THR A 1 95 ? -15.57 10.383 18.109 1 94.06 95 THR A C 1
ATOM 768 O O . THR A 1 95 ? -14.445 9.891 17.969 1 94.06 95 THR A O 1
ATOM 771 N N . THR A 1 96 ? -16.297 10.758 17.078 1 95.44 96 THR A N 1
ATOM 772 C CA . THR A 1 96 ? -15.828 10.547 15.711 1 95.44 96 THR A CA 1
ATOM 773 C C . THR A 1 96 ? -14.539 11.312 15.461 1 95.44 96 THR A C 1
ATOM 775 O O . THR A 1 96 ? -14.398 12.461 15.875 1 95.44 96 THR A O 1
ATOM 778 N N . LYS A 1 97 ? -13.586 10.641 14.914 1 97.19 97 LYS A N 1
ATOM 779 C CA . LYS A 1 97 ? -12.375 11.297 14.438 1 97.19 97 LYS A CA 1
ATOM 780 C C . LYS A 1 97 ? -12.469 11.633 12.953 1 97.19 97 LYS A C 1
ATOM 782 O O . LYS A 1 97 ? -12.539 10.734 12.109 1 97.19 97 LYS A O 1
ATOM 787 N N . ILE A 1 98 ? -12.477 12.891 12.625 1 96.94 98 ILE A N 1
ATOM 788 C CA . ILE A 1 98 ? -12.617 13.352 11.25 1 96.94 98 ILE A CA 1
ATOM 789 C C . ILE A 1 98 ? -11.266 13.859 10.742 1 96.94 98 ILE A C 1
ATOM 791 O O . ILE A 1 98 ? -10.688 14.781 11.312 1 96.94 98 ILE A O 1
ATOM 795 N N . ILE A 1 99 ? -10.812 13.297 9.68 1 97.38 99 ILE A N 1
ATOM 796 C CA . ILE A 1 99 ? -9.523 13.664 9.094 1 97.38 99 ILE A CA 1
ATOM 797 C C . ILE A 1 99 ? -9.75 14.344 7.746 1 97.38 99 ILE A C 1
ATOM 799 O O . ILE A 1 99 ? -10.234 13.719 6.801 1 97.38 99 ILE A O 1
ATOM 803 N N . VAL A 1 100 ? -9.391 15.57 7.664 1 96 100 VAL A N 1
ATOM 804 C CA . VAL A 1 100 ? -9.477 16.328 6.422 1 96 100 VAL A CA 1
ATOM 805 C C . VAL A 1 100 ? -8.164 16.234 5.656 1 96 100 VAL A C 1
ATOM 807 O O . VAL A 1 100 ? -7.105 16.594 6.184 1 96 100 VAL A O 1
ATOM 810 N N . THR A 1 101 ? -8.203 15.719 4.445 1 92.25 101 THR A N 1
ATOM 811 C CA . THR A 1 101 ? -6.98 15.531 3.68 1 92.25 101 THR A CA 1
ATOM 812 C C . THR A 1 101 ? -6.984 16.406 2.43 1 92.25 101 THR A C 1
ATOM 814 O O . THR A 1 101 ? -5.957 16.562 1.771 1 92.25 101 THR A O 1
ATOM 817 N N . GLY A 1 102 ? -8.062 16.922 2.039 1 81.88 102 GLY A N 1
ATOM 818 C CA . GLY A 1 102 ? -8.188 17.719 0.825 1 81.88 102 GLY A CA 1
ATOM 819 C C . GLY A 1 102 ? -7.488 19.062 0.912 1 81.88 102 GLY A C 1
ATOM 820 O O . GLY A 1 102 ? -7.434 19.672 1.983 1 81.88 102 GLY A O 1
ATOM 821 N N . ASP A 1 103 ? -7.035 19.547 -0.176 1 76.25 103 ASP A N 1
ATOM 822 C CA . ASP A 1 103 ? -6.418 20.859 -0.276 1 76.25 103 ASP A CA 1
ATOM 823 C C . ASP A 1 103 ? -7.438 21.906 -0.703 1 76.25 103 ASP A C 1
ATOM 825 O O . ASP A 1 103 ? -8.203 21.703 -1.646 1 76.25 103 ASP A O 1
ATOM 829 N N . PRO A 1 104 ? -7.457 23.062 0.003 1 84.44 104 PRO A N 1
ATOM 830 C CA . PRO A 1 104 ? -6.703 23.5 1.178 1 84.44 104 PRO A CA 1
ATOM 831 C C . PRO A 1 104 ? -7.223 22.891 2.479 1 84.44 104 PRO A C 1
ATOM 833 O O . PRO A 1 104 ? -8.359 23.172 2.879 1 84.44 104 PRO A O 1
ATOM 836 N N . VAL A 1 105 ? -6.355 22.281 3.229 1 91 105 VAL A N 1
ATOM 837 C CA . VAL A 1 105 ? -6.734 21.453 4.375 1 91 105 VAL A CA 1
ATOM 838 C C . VAL A 1 105 ? -7.293 22.344 5.484 1 91 105 VAL A C 1
ATOM 840 O O . VAL A 1 105 ? -8.32 22.031 6.082 1 91 105 VAL A O 1
ATOM 843 N N . ASN A 1 106 ? -6.676 23.516 5.754 1 92.25 106 ASN A N 1
ATOM 844 C CA . ASN A 1 106 ? -7.109 24.422 6.82 1 92.25 106 ASN A CA 1
ATOM 845 C C . ASN A 1 106 ? -8.516 24.953 6.559 1 92.25 106 ASN A C 1
ATOM 847 O O . ASN A 1 106 ? -9.359 24.969 7.457 1 92.25 106 ASN A O 1
ATOM 851 N N . THR A 1 107 ? -8.688 25.312 5.324 1 87.44 107 THR A N 1
ATOM 852 C CA . THR A 1 107 ? -9.969 25.875 4.91 1 87.44 107 THR A CA 1
ATOM 853 C C . THR A 1 107 ? -11.07 24.828 4.988 1 87.44 107 THR A C 1
ATOM 855 O O . THR A 1 107 ? -12.164 25.109 5.484 1 87.44 107 THR A O 1
ATOM 858 N N . ASN A 1 108 ? -10.797 23.734 4.5 1 90.38 108 ASN A N 1
ATOM 859 C CA . ASN A 1 108 ? -11.773 22.656 4.504 1 90.38 108 ASN A CA 1
ATOM 860 C C . ASN A 1 108 ? -12.164 22.25 5.926 1 90.38 108 ASN A C 1
ATOM 862 O O . ASN A 1 108 ? -13.344 22 6.203 1 90.38 108 ASN A O 1
ATOM 866 N N . ALA A 1 109 ? -11.195 22.203 6.77 1 94.25 109 ALA A N 1
ATOM 867 C CA . ALA A 1 109 ? -11.461 21.906 8.172 1 94.25 109 ALA A CA 1
ATOM 868 C C . ALA A 1 109 ? -12.344 22.984 8.805 1 94.25 109 ALA A C 1
ATOM 870 O O . ALA A 1 109 ? -13.266 22.672 9.57 1 94.25 109 ALA A O 1
ATOM 871 N N . TYR A 1 110 ? -12.062 24.188 8.469 1 92.06 110 TYR A N 1
ATOM 872 C CA . TYR A 1 110 ? -12.852 25.297 8.977 1 92.06 110 TYR A CA 1
ATOM 873 C C . TYR A 1 110 ? -14.305 25.203 8.516 1 92.06 110 TYR A C 1
ATOM 875 O O . TYR A 1 110 ? -15.227 25.328 9.328 1 92.06 110 TYR A O 1
ATOM 883 N N . ILE A 1 111 ? -14.469 25 7.227 1 89.94 111 ILE A N 1
ATOM 884 C CA . ILE A 1 111 ? -15.812 24.891 6.684 1 89.94 111 ILE A CA 1
ATOM 885 C C . ILE A 1 111 ? -16.562 23.75 7.379 1 89.94 111 ILE A C 1
ATOM 887 O O . ILE A 1 111 ? -17.703 23.922 7.816 1 89.94 111 ILE A O 1
ATOM 891 N N . LEU A 1 112 ? -15.914 22.641 7.484 1 93.19 112 LEU A N 1
ATOM 892 C CA . LEU A 1 112 ? -16.531 21.484 8.133 1 93.19 112 LEU A CA 1
ATOM 893 C C . LEU A 1 112 ? -16.969 21.828 9.555 1 93.19 112 LEU A C 1
ATOM 895 O O . LEU A 1 112 ? -18.047 21.438 9.977 1 93.19 112 LEU A O 1
ATOM 899 N N . SER A 1 113 ? -16.156 22.531 10.266 1 94.44 113 SER A N 1
ATOM 900 C CA . SER A 1 113 ? -16.438 22.875 11.656 1 94.44 113 SER A CA 1
ATOM 901 C C . SER A 1 113 ? -17.672 23.75 11.773 1 94.44 113 SER A C 1
ATOM 903 O O . SER A 1 113 ? -18.391 23.688 12.773 1 94.44 113 SER A O 1
ATOM 905 N N . LYS A 1 114 ? -17.906 24.531 10.766 1 90.88 114 LYS A N 1
ATOM 906 C CA . LYS A 1 114 ? -19.062 25.406 10.766 1 90.88 114 LYS A CA 1
ATOM 907 C C . LYS A 1 114 ? -20.359 24.609 10.609 1 90.88 114 LYS A C 1
ATOM 909 O O . LYS A 1 114 ? -21.406 25.016 11.109 1 90.88 114 LYS A O 1
ATOM 914 N N . TYR A 1 115 ? -20.219 23.516 10.023 1 92.81 115 TYR A N 1
ATOM 915 C CA . TYR A 1 115 ? -21.422 22.766 9.711 1 92.81 115 TYR A CA 1
ATOM 916 C C . TYR A 1 115 ? -21.5 21.484 10.539 1 92.81 115 TYR A C 1
ATOM 918 O O . TYR A 1 115 ? -22.312 20.594 10.25 1 92.81 115 TYR A O 1
ATOM 926 N N . THR A 1 116 ? -20.656 21.359 11.477 1 95.94 116 THR A N 1
ATOM 927 C CA . THR A 1 116 ? -20.719 20.297 12.477 1 95.94 116 THR A CA 1
ATOM 928 C C . THR A 1 116 ? -20.812 20.891 13.883 1 95.94 116 THR A C 1
ATOM 930 O O . THR A 1 116 ? -20.016 20.531 14.758 1 95.94 116 THR A O 1
ATOM 933 N N . PRO A 1 117 ? -21.781 21.688 14.156 1 95.12 117 PRO A N 1
ATOM 934 C CA . PRO A 1 117 ? -21.844 22.391 15.445 1 95.12 117 PRO A CA 1
ATOM 935 C C . PRO A 1 117 ? -22.094 21.453 16.609 1 95.12 117 PRO A C 1
ATOM 937 O O . PRO A 1 117 ? -21.75 21.766 17.75 1 95.12 117 PRO A O 1
ATOM 940 N N . SER A 1 118 ? -22.641 20.328 16.422 1 95.62 118 SER A N 1
ATOM 941 C CA . SER A 1 118 ? -22.953 19.406 17.5 1 95.62 118 SER A CA 1
ATOM 942 C C . SER A 1 118 ? -21.734 18.594 17.922 1 95.62 118 SER A C 1
ATOM 944 O O . SER A 1 118 ? -21.719 17.984 18.984 1 95.62 118 SER A O 1
ATOM 946 N N . LEU A 1 119 ? -20.766 18.609 17.109 1 95.56 119 LEU A N 1
ATOM 947 C CA . LEU A 1 119 ? -19.562 17.844 17.406 1 95.56 119 LEU A CA 1
ATOM 948 C C . LEU A 1 119 ? -18.469 18.734 17.984 1 95.56 119 LEU A C 1
ATOM 950 O O . LEU A 1 119 ? -18.344 19.891 17.594 1 95.56 119 LEU A O 1
ATOM 954 N N . PRO A 1 120 ? -17.75 18.172 18.906 1 96.12 120 PRO A N 1
ATOM 955 C CA . PRO A 1 120 ? -16.594 18.953 19.375 1 96.12 120 PRO A CA 1
ATOM 956 C C . PRO A 1 120 ? -15.625 19.281 18.25 1 96.12 120 PRO A C 1
ATOM 958 O O . PRO A 1 120 ? -15.391 18.469 17.359 1 96.12 120 PRO A O 1
ATOM 961 N N . LYS A 1 121 ? -15.062 20.484 18.297 1 96.5 121 LYS A N 1
ATOM 962 C CA . LYS A 1 121 ? -14.102 20.906 17.281 1 96.5 121 LYS A CA 1
ATOM 963 C C . LYS A 1 121 ? -12.883 19.984 17.266 1 96.5 121 LYS A C 1
ATOM 965 O O . LYS A 1 121 ? -12.227 19.828 16.234 1 96.5 121 LYS A O 1
ATOM 970 N N . SER A 1 122 ? -12.648 19.375 18.438 1 94.94 122 SER A N 1
ATOM 971 C CA . SER A 1 122 ? -11.5 18.484 18.578 1 94.94 122 SER A CA 1
ATOM 972 C C . SER A 1 122 ? -11.664 17.219 17.734 1 94.94 122 SER A C 1
ATOM 974 O O . SER A 1 122 ? -10.711 16.469 17.531 1 94.94 122 SER A O 1
ATOM 976 N N . CYS A 1 123 ? -12.852 16.953 17.203 1 95.94 123 CYS A N 1
ATOM 977 C CA . CYS A 1 123 ? -13.117 15.805 16.344 1 95.94 123 CYS A CA 1
ATOM 978 C C . CYS A 1 123 ? -12.477 15.992 14.977 1 95.94 123 CYS A C 1
ATOM 980 O O . CYS A 1 123 ? -12.227 15.023 14.266 1 95.94 123 CYS A O 1
ATOM 982 N N . ILE A 1 124 ? -12.203 17.25 14.633 1 97.56 124 ILE A N 1
ATOM 983 C CA . ILE A 1 124 ? -11.758 17.578 13.281 1 97.56 124 ILE A CA 1
ATOM 984 C C . ILE A 1 124 ? -10.25 17.812 13.289 1 97.56 124 ILE A C 1
ATOM 986 O O . ILE A 1 124 ? -9.75 18.672 14.023 1 97.56 124 ILE A O 1
ATOM 990 N N . THR A 1 125 ? -9.555 17.078 12.539 1 98 125 THR A N 1
ATOM 991 C CA . THR A 1 125 ? -8.125 17.297 12.344 1 98 125 THR A CA 1
ATOM 992 C C . THR A 1 125 ? -7.777 17.312 10.859 1 98 125 THR A C 1
ATOM 994 O O . THR A 1 125 ? -8.469 16.688 10.047 1 98 125 THR A O 1
ATOM 997 N N . GLY A 1 126 ? -6.793 18.078 10.523 1 96.88 126 GLY A N 1
ATOM 998 C CA . GLY A 1 126 ? -6.332 18.141 9.148 1 96.88 126 GLY A CA 1
ATOM 999 C C . GLY A 1 126 ? -4.961 17.516 8.945 1 96.88 126 GLY A C 1
ATOM 1000 O O . GLY A 1 126 ? -4.125 17.547 9.852 1 96.88 126 GLY A O 1
ATOM 1001 N N . LEU A 1 127 ? -4.719 17.109 7.723 1 95.56 127 LEU A N 1
ATOM 1002 C CA . LEU A 1 127 ? -3.514 16.344 7.398 1 95.56 127 LEU A CA 1
ATOM 1003 C C . LEU A 1 127 ? -2.381 17.281 6.977 1 95.56 127 LEU A C 1
ATOM 1005 O O . LEU A 1 127 ? -2.457 17.922 5.926 1 95.56 127 LEU A O 1
ATOM 1009 N N . VAL A 1 128 ? -1.347 17.344 7.738 1 94.94 128 VAL A N 1
ATOM 1010 C CA . VAL A 1 128 ? -0.097 17.969 7.336 1 94.94 128 VAL A CA 1
ATOM 1011 C C . VAL A 1 128 ? 1.062 17 7.512 1 94.94 128 VAL A C 1
ATOM 1013 O O . VAL A 1 128 ? 2.229 17.375 7.395 1 94.94 128 VAL A O 1
ATOM 1016 N N . ARG A 1 129 ? 0.685 15.797 7.758 1 92.94 129 ARG A N 1
ATOM 1017 C CA . ARG A 1 129 ? 1.652 14.734 8.016 1 92.94 129 ARG A CA 1
ATOM 1018 C C . ARG A 1 129 ? 2.498 14.453 6.773 1 92.94 129 ARG A C 1
ATOM 1020 O O . ARG A 1 129 ? 3.66 14.062 6.887 1 92.94 129 ARG A O 1
ATOM 1027 N N . MET A 1 130 ? 1.911 14.672 5.652 1 90 130 MET A N 1
ATOM 1028 C CA . MET A 1 130 ? 2.691 14.469 4.434 1 90 130 MET A CA 1
ATOM 1029 C C . MET A 1 130 ? 3.91 15.391 4.41 1 90 130 MET A C 1
ATOM 1031 O O . MET A 1 130 ? 5.02 14.945 4.109 1 90 130 MET A O 1
ATOM 1035 N N . ASP A 1 131 ? 3.703 16.609 4.723 1 91.75 131 ASP A N 1
ATOM 1036 C CA . ASP A 1 131 ? 4.797 17.562 4.797 1 91.75 131 ASP A CA 1
ATOM 1037 C C . ASP A 1 131 ? 5.777 17.203 5.91 1 91.75 131 ASP A C 1
ATOM 1039 O O . ASP A 1 131 ? 6.992 17.297 5.727 1 91.75 131 ASP A O 1
ATOM 1043 N N . GLN A 1 132 ? 5.219 16.859 7.02 1 93.81 132 GLN A N 1
ATOM 1044 C CA . GLN A 1 132 ? 6.066 16.469 8.141 1 93.81 132 GLN A CA 1
ATOM 1045 C C . GLN A 1 132 ? 6.957 15.281 7.777 1 93.81 132 GLN A C 1
ATOM 1047 O O . GLN A 1 132 ? 8.148 15.281 8.078 1 93.81 132 GLN A O 1
ATOM 1052 N N . ASN A 1 133 ? 6.316 14.281 7.176 1 91.38 133 ASN A N 1
ATOM 1053 C CA . ASN A 1 133 ? 7.082 13.109 6.77 1 91.38 133 ASN A CA 1
ATOM 1054 C C . ASN A 1 133 ? 8.195 13.469 5.793 1 91.38 133 ASN A C 1
ATOM 1056 O O . ASN A 1 133 ? 9.32 12.992 5.922 1 91.38 133 ASN A O 1
ATOM 1060 N N . ARG A 1 134 ? 7.902 14.281 4.859 1 89.44 134 ARG A N 1
ATOM 1061 C CA . ARG A 1 134 ? 8.883 14.727 3.869 1 89.44 134 ARG A CA 1
ATOM 1062 C C . ARG A 1 134 ? 10.031 15.477 4.531 1 89.44 134 ARG A C 1
ATOM 1064 O O . ARG A 1 134 ? 11.203 15.227 4.227 1 89.44 134 ARG A O 1
ATOM 1071 N N . ALA A 1 135 ? 9.68 16.375 5.371 1 93.31 135 ALA A N 1
ATOM 1072 C CA . ALA A 1 135 ? 10.703 17.141 6.078 1 93.31 135 ALA A CA 1
ATOM 1073 C C . ALA A 1 135 ? 11.578 16.234 6.938 1 93.31 135 ALA A C 1
ATOM 1075 O O . ALA A 1 135 ? 12.797 16.375 6.961 1 93.31 135 ALA A O 1
ATOM 1076 N N . THR A 1 136 ? 10.938 15.344 7.656 1 92.69 136 THR A N 1
ATOM 1077 C CA . THR A 1 136 ? 11.656 14.414 8.523 1 92.69 136 THR A CA 1
ATOM 1078 C C . THR A 1 136 ? 12.656 13.586 7.719 1 92.69 136 THR A C 1
ATOM 1080 O O . THR A 1 136 ? 13.797 13.391 8.141 1 92.69 136 THR A O 1
ATOM 1083 N N . PHE A 1 137 ? 12.219 13.164 6.609 1 88.5 137 PHE A N 1
ATOM 1084 C CA . PHE A 1 137 ? 13.094 12.375 5.754 1 88.5 137 PHE A CA 1
ATOM 1085 C C . PHE A 1 137 ? 14.289 13.203 5.289 1 88.5 137 PHE A C 1
ATOM 1087 O O . PHE A 1 137 ? 15.414 12.711 5.246 1 88.5 137 PHE A O 1
ATOM 1094 N N . GLN A 1 138 ? 14.055 14.422 4.832 1 90.81 138 GLN A N 1
ATOM 1095 C CA . GLN A 1 138 ? 15.133 15.297 4.379 1 90.81 138 GLN A CA 1
ATOM 1096 C C . GLN A 1 138 ? 16.172 15.5 5.48 1 90.81 138 GLN A C 1
ATOM 1098 O O . GLN A 1 138 ? 17.375 15.508 5.207 1 90.81 138 GLN A O 1
ATOM 1103 N N . VAL A 1 139 ? 15.672 15.672 6.688 1 94.56 139 VAL A N 1
ATOM 1104 C CA . VAL A 1 139 ? 16.578 15.836 7.82 1 94.56 139 VAL A CA 1
ATOM 1105 C C . VAL A 1 139 ? 17.391 14.555 8.023 1 94.56 139 VAL A C 1
ATOM 1107 O O . VAL A 1 139 ? 18.609 14.594 8.195 1 94.56 139 VAL A O 1
ATOM 1110 N N . ALA A 1 140 ? 16.688 13.445 8.047 1 91.69 140 ALA A N 1
ATOM 1111 C CA . ALA A 1 140 ? 17.344 12.148 8.211 1 91.69 140 ALA A CA 1
ATOM 1112 C C . ALA A 1 140 ? 18.422 11.938 7.156 1 91.69 140 ALA A C 1
ATOM 1114 O O . ALA A 1 140 ? 19.531 11.531 7.469 1 91.69 140 ALA A O 1
ATOM 1115 N N . ASN A 1 141 ? 18.062 12.258 5.93 1 86.88 141 ASN A N 1
ATOM 1116 C CA . ASN A 1 141 ? 18.984 12.094 4.809 1 86.88 141 ASN A CA 1
ATOM 1117 C C . ASN A 1 141 ? 20.203 13.008 4.953 1 86.88 141 ASN A C 1
ATOM 1119 O O . ASN A 1 141 ? 21.344 12.586 4.695 1 86.88 141 ASN A O 1
ATOM 1123 N N . LYS A 1 142 ? 19.984 14.227 5.309 1 92.06 142 LYS A N 1
ATOM 1124 C CA . LYS A 1 142 ? 21.062 15.195 5.496 1 92.06 142 LYS A CA 1
ATOM 1125 C C . LYS A 1 142 ? 22.062 14.703 6.543 1 92.06 142 LYS A C 1
ATOM 1127 O O . LYS A 1 142 ? 23.266 14.969 6.434 1 92.06 142 LYS A O 1
ATOM 1132 N N . LEU A 1 143 ? 21.578 13.992 7.473 1 94.38 143 LEU A N 1
ATOM 1133 C CA . LEU A 1 143 ? 22.406 13.555 8.602 1 94.38 143 LEU A CA 1
ATOM 1134 C C . LEU A 1 143 ? 22.828 12.102 8.438 1 94.38 143 LEU A C 1
ATOM 1136 O O . LEU A 1 143 ? 23.484 11.547 9.312 1 94.38 143 LEU A O 1
ATOM 1140 N N . ASN A 1 144 ? 22.391 11.453 7.375 1 88.44 144 ASN A N 1
ATOM 1141 C CA . ASN A 1 144 ? 22.625 10.023 7.176 1 88.44 144 ASN A CA 1
ATOM 1142 C C . ASN A 1 144 ? 22.172 9.203 8.375 1 88.44 144 ASN A C 1
ATOM 1144 O O . ASN A 1 144 ? 22.922 8.391 8.914 1 88.44 144 ASN A O 1
ATOM 1148 N N . ALA A 1 145 ? 21.047 9.531 8.852 1 88.06 145 ALA A N 1
ATOM 1149 C CA . ALA A 1 145 ? 20.422 8.844 9.977 1 88.06 145 ALA A CA 1
ATOM 1150 C C . ALA A 1 145 ? 19.141 8.156 9.547 1 88.06 145 ALA A C 1
ATOM 1152 O O . ALA A 1 145 ? 18.516 8.547 8.555 1 88.06 145 ALA A O 1
ATOM 1153 N N . PRO A 1 146 ? 18.75 7.086 10.281 1 84.19 146 PRO A N 1
ATOM 1154 C CA . PRO A 1 146 ? 17.438 6.52 10.016 1 84.19 146 PRO A CA 1
ATOM 1155 C C . PRO A 1 146 ? 16.297 7.504 10.297 1 84.19 146 PRO A C 1
ATOM 1157 O O . PRO A 1 146 ? 16.375 8.289 11.242 1 84.19 146 PRO A O 1
ATOM 1160 N N . VAL A 1 147 ? 15.352 7.461 9.5 1 86.5 147 VAL A N 1
ATOM 1161 C CA . VAL A 1 147 ? 14.234 8.391 9.602 1 86.5 147 VAL A CA 1
ATOM 1162 C C . VAL A 1 147 ? 13.594 8.289 10.992 1 86.5 147 VAL A C 1
ATOM 1164 O O . VAL A 1 147 ? 13.156 9.289 11.555 1 86.5 147 VAL A O 1
ATOM 1167 N N . GLU A 1 148 ? 13.609 7.102 11.586 1 85.75 148 GLU A N 1
ATOM 1168 C CA . GLU A 1 148 ? 12.984 6.879 12.891 1 85.75 148 GLU A CA 1
ATOM 1169 C C . GLU A 1 148 ? 13.734 7.602 14 1 85.75 148 GLU A C 1
ATOM 1171 O O . GLU A 1 148 ? 13.195 7.812 15.086 1 85.75 148 GLU A O 1
ATOM 1176 N N . ALA A 1 149 ? 14.938 7.875 13.695 1 91.38 149 ALA A N 1
ATOM 1177 C CA . ALA A 1 149 ? 15.766 8.523 14.711 1 91.38 149 ALA A CA 1
ATOM 1178 C C . ALA A 1 149 ? 15.43 10.008 14.82 1 91.38 149 ALA A C 1
ATOM 1180 O O . ALA A 1 149 ? 15.781 10.656 15.812 1 91.38 149 ALA A O 1
ATOM 1181 N N . VAL A 1 150 ? 14.836 10.57 13.805 1 92.94 150 VAL A N 1
ATOM 1182 C CA . VAL A 1 150 ? 14.523 11.992 13.766 1 92.94 150 VAL A CA 1
ATOM 1183 C C . VAL A 1 150 ? 13.156 12.242 14.398 1 92.94 150 VAL A C 1
ATOM 1185 O O . VAL A 1 150 ? 12.164 11.609 14.023 1 92.94 150 VAL A O 1
ATOM 1188 N N . LYS A 1 151 ? 13.141 13.141 15.375 1 93.38 151 LYS A N 1
ATOM 1189 C CA . LYS A 1 151 ? 11.906 13.43 16.094 1 93.38 151 LYS A CA 1
ATOM 1190 C C . LYS A 1 151 ? 11.609 14.922 16.109 1 93.38 151 LYS A C 1
ATOM 1192 O O . LYS A 1 151 ? 12.516 15.742 15.969 1 93.38 151 LYS A O 1
ATOM 1197 N N . ASN A 1 152 ? 10.336 15.266 16.219 1 94 152 ASN A N 1
ATOM 1198 C CA . ASN A 1 152 ? 9.828 16.594 16.562 1 94 152 ASN A CA 1
ATOM 1199 C C . ASN A 1 152 ? 10.07 17.578 15.422 1 94 152 ASN A C 1
ATOM 1201 O O . ASN A 1 152 ? 10.438 18.734 15.672 1 94 152 ASN A O 1
ATOM 1205 N N . VAL A 1 153 ? 10.023 17.062 14.219 1 94.5 153 VAL A N 1
ATOM 1206 C CA . VAL A 1 153 ? 9.883 17.969 13.086 1 94.5 153 VAL A CA 1
ATOM 1207 C C . VAL A 1 153 ? 8.461 18.516 13.047 1 94.5 153 VAL A C 1
ATOM 1209 O O . VAL A 1 153 ? 7.492 17.781 13.266 1 94.5 153 VAL A O 1
ATOM 1212 N N . LEU A 1 154 ? 8.367 19.828 12.781 1 94.94 154 LEU A N 1
ATOM 1213 C CA . LEU A 1 154 ? 7.062 20.453 12.969 1 94.94 154 LEU A CA 1
ATOM 1214 C C . LEU A 1 154 ? 6.648 21.234 11.719 1 94.94 154 LEU A C 1
ATOM 1216 O O . LEU A 1 154 ? 7.477 21.891 11.086 1 94.94 154 LEU A O 1
ATOM 1220 N N . ILE A 1 155 ? 5.367 21.156 11.461 1 95.88 155 ILE A N 1
ATOM 1221 C CA . ILE A 1 155 ? 4.746 21.984 10.422 1 95.88 155 ILE A CA 1
ATOM 1222 C C . ILE A 1 155 ? 3.781 22.969 11.07 1 95.88 155 ILE A C 1
ATOM 1224 O O . ILE A 1 155 ? 2.742 22.578 11.602 1 95.88 155 ILE A O 1
ATOM 1228 N N . TRP A 1 156 ? 4.07 24.281 10.977 1 95.31 156 TRP A N 1
ATOM 1229 C CA . TRP A 1 156 ? 3.215 25.328 11.531 1 95.31 156 TRP A CA 1
ATOM 1230 C C . TRP A 1 156 ? 2.273 25.875 10.469 1 95.31 156 TRP A C 1
ATOM 1232 O O . TRP A 1 156 ? 2.652 26.016 9.297 1 95.31 156 TRP A O 1
ATOM 1242 N N . GLY A 1 157 ? 1.067 26.219 10.914 1 92.19 157 GLY A N 1
ATOM 1243 C CA . GLY A 1 157 ? 0.196 27.062 10.117 1 92.19 157 GLY A CA 1
ATOM 1244 C C . GLY A 1 157 ? -0.511 26.312 9.008 1 92.19 157 GLY A C 1
ATOM 1245 O O . GLY A 1 157 ? -1.217 25.344 9.258 1 92.19 157 GLY A O 1
ATOM 1246 N N . ASN A 1 158 ? -0.15 26.719 7.77 1 86.69 158 ASN A N 1
ATOM 1247 C CA . ASN A 1 158 ? -0.828 26.172 6.602 1 86.69 158 ASN A CA 1
ATOM 1248 C C . ASN A 1 158 ? -0.114 24.922 6.078 1 86.69 158 ASN A C 1
ATOM 1250 O O . ASN A 1 158 ? 1.062 24.703 6.375 1 86.69 158 ASN A O 1
ATOM 1254 N N . ALA A 1 159 ? -0.842 24.156 5.348 1 82.06 159 ALA A N 1
ATOM 1255 C CA . ALA A 1 159 ? -0.219 23.062 4.609 1 82.06 159 ALA A CA 1
ATOM 1256 C C . ALA A 1 159 ? 0.312 23.547 3.26 1 82.06 159 ALA A C 1
ATOM 1258 O O . ALA A 1 159 ? -0.026 24.641 2.807 1 82.06 159 ALA A O 1
ATOM 1259 N N . GLY A 1 160 ? 1.169 22.812 2.721 1 79.19 160 GLY A N 1
ATOM 1260 C CA . GLY A 1 160 ? 1.649 23.062 1.374 1 79.19 160 GLY A CA 1
ATOM 1261 C C . GLY A 1 160 ? 2.584 24.266 1.293 1 79.19 160 GLY A C 1
ATOM 1262 O O . GLY A 1 160 ? 3.504 24.391 2.102 1 79.19 160 GLY A O 1
ATOM 1263 N N . SER A 1 161 ? 2.309 25.172 0.306 1 78.38 161 SER A N 1
ATOM 1264 C CA . SER A 1 161 ? 3.229 26.266 0.004 1 78.38 161 SER A CA 1
ATOM 1265 C C . SER A 1 161 ? 3.273 27.281 1.143 1 78.38 161 SER A C 1
ATOM 1267 O O . SER A 1 161 ? 4.273 27.969 1.316 1 78.38 161 SER A O 1
ATOM 1269 N N . GLY A 1 162 ? 2.309 27.328 1.916 1 83 162 GLY A N 1
ATOM 1270 C CA . GLY A 1 162 ? 2.26 28.266 3.021 1 83 162 GLY A CA 1
ATOM 1271 C C . GLY A 1 162 ? 2.783 27.688 4.32 1 83 162 GLY A C 1
ATOM 1272 O O . GLY A 1 162 ? 2.797 28.375 5.348 1 83 162 GLY A O 1
ATOM 1273 N N . ALA A 1 163 ? 3.295 26.5 4.234 1 89.38 163 ALA A N 1
ATOM 1274 C CA . ALA A 1 163 ? 3.727 25.812 5.449 1 89.38 163 ALA A CA 1
ATOM 1275 C C . ALA A 1 163 ? 5.035 26.391 5.973 1 89.38 163 ALA A C 1
ATOM 1277 O O . ALA A 1 163 ? 5.883 26.828 5.191 1 89.38 163 ALA A O 1
ATOM 1278 N N . PHE A 1 164 ? 5.148 26.562 7.27 1 95.56 164 PHE A N 1
ATOM 1279 C CA . PHE A 1 164 ? 6.41 26.812 7.949 1 95.56 164 PHE A CA 1
ATOM 1280 C C . PHE A 1 164 ? 6.984 25.531 8.531 1 95.56 164 PHE A C 1
ATOM 1282 O O . PHE A 1 164 ? 6.461 25 9.516 1 95.56 164 PHE A O 1
ATOM 1289 N N . ILE A 1 165 ? 8.055 24.984 7.875 1 96.25 165 ILE A N 1
ATOM 1290 C CA . ILE A 1 165 ? 8.742 23.781 8.336 1 96.25 165 ILE A CA 1
ATOM 1291 C C . ILE A 1 165 ? 9.758 24.156 9.422 1 96.25 165 ILE A C 1
ATOM 1293 O O . ILE A 1 165 ? 10.703 24.906 9.164 1 96.25 165 ILE A O 1
ATOM 1297 N N . ASP A 1 166 ? 9.578 23.672 10.562 1 96.31 166 ASP A N 1
ATOM 1298 C CA . ASP A 1 166 ? 10.406 24.062 11.703 1 96.31 166 ASP A CA 1
ATOM 1299 C C . ASP A 1 166 ? 11.148 22.859 12.289 1 96.31 166 ASP A C 1
ATOM 1301 O O . ASP A 1 166 ? 10.516 21.922 12.781 1 96.31 166 ASP A O 1
ATOM 1305 N N . ILE A 1 167 ? 12.43 22.891 12.242 1 96 167 ILE A N 1
ATOM 1306 C CA . ILE A 1 167 ? 13.211 21.797 12.812 1 96 167 ILE A CA 1
ATOM 1307 C C . ILE A 1 167 ? 13.984 22.281 14.031 1 96 167 ILE A C 1
ATOM 1309 O O . ILE A 1 167 ? 14.93 21.641 14.477 1 96 167 ILE A O 1
ATOM 1313 N N . THR A 1 168 ? 13.617 23.469 14.57 1 94.38 168 THR A N 1
ATOM 1314 C CA . THR A 1 168 ? 14.305 24.094 15.695 1 94.38 168 THR A CA 1
ATOM 1315 C C . THR A 1 168 ? 14.297 23.172 16.922 1 94.38 168 THR A C 1
ATOM 1317 O O . THR A 1 168 ? 15.281 23.109 17.656 1 94.38 168 THR A O 1
ATOM 1320 N N . HIS A 1 169 ? 13.234 22.547 17.188 1 93.94 169 HIS A N 1
ATOM 1321 C CA . HIS A 1 169 ? 13.094 21.703 18.375 1 93.94 169 HIS A CA 1
ATOM 1322 C C . HIS A 1 169 ? 13.266 20.234 18.047 1 93.94 169 HIS A C 1
ATOM 1324 O O . HIS A 1 169 ? 12.977 19.359 18.859 1 93.94 169 HIS A O 1
ATOM 1330 N N . SER A 1 170 ? 13.617 19.938 16.797 1 95 170 SER A N 1
ATOM 1331 C CA . SER A 1 170 ? 13.812 18.547 16.391 1 95 170 SER A CA 1
ATOM 1332 C C . SER A 1 170 ? 15.07 17.953 17.016 1 95 170 SER A C 1
ATOM 1334 O O . SER A 1 170 ? 15.977 18.688 17.406 1 95 170 SER A O 1
ATOM 1336 N N . LYS A 1 171 ? 15.047 16.688 17.125 1 95.81 171 LYS A N 1
ATOM 1337 C CA . LYS A 1 171 ? 16.156 15.953 17.719 1 95.81 171 LYS A CA 1
ATOM 1338 C C . LYS A 1 171 ? 16.406 14.648 16.969 1 95.81 171 LYS A C 1
ATOM 1340 O O . LYS A 1 171 ? 15.531 14.141 16.281 1 95.81 171 LYS A O 1
ATOM 1345 N N . VAL A 1 172 ? 17.594 14.18 17.094 1 96.31 172 VAL A N 1
ATOM 1346 C CA . VAL A 1 172 ? 18 12.938 16.453 1 96.31 172 VAL A CA 1
ATOM 1347 C C . VAL A 1 172 ? 18.562 11.969 17.5 1 96.31 172 VAL A C 1
ATOM 1349 O O . VAL A 1 172 ? 19.406 12.352 18.312 1 96.31 172 VAL A O 1
ATOM 1352 N N . GLN A 1 173 ? 18.078 10.859 17.484 1 94.81 173 GLN A N 1
ATOM 1353 C CA . GLN A 1 173 ? 18.594 9.828 18.375 1 94.81 173 GLN A CA 1
ATOM 1354 C C . GLN A 1 173 ? 19.906 9.258 17.859 1 94.81 173 GLN A C 1
ATOM 1356 O O . GLN A 1 173 ? 19.938 8.672 16.766 1 94.81 173 GLN A O 1
ATOM 1361 N N . MET A 1 174 ? 20.922 9.344 18.609 1 93.94 174 MET A N 1
ATOM 1362 C CA . MET A 1 174 ? 22.234 8.852 18.219 1 93.94 174 MET A CA 1
ATOM 1363 C C . MET A 1 174 ? 22.359 7.352 18.484 1 93.94 174 MET A C 1
ATOM 1365 O O . MET A 1 174 ? 21.516 6.766 19.156 1 93.94 174 MET A O 1
ATOM 1369 N N . GLU A 1 175 ? 23.438 6.809 18.016 1 90 175 GLU A N 1
ATOM 1370 C CA . GLU A 1 175 ? 23.672 5.375 18.172 1 90 175 GLU A CA 1
ATOM 1371 C C . GLU A 1 175 ? 23.734 4.977 19.641 1 90 175 GLU A C 1
ATOM 1373 O O . GLU A 1 175 ? 23.297 3.881 20.016 1 90 175 GLU A O 1
ATOM 1378 N N . ASN A 1 176 ? 24.203 5.828 20.484 1 91.88 176 ASN A N 1
ATOM 1379 C CA . ASN A 1 176 ? 24.344 5.543 21.906 1 91.88 176 ASN A CA 1
ATOM 1380 C C . ASN A 1 176 ? 23.031 5.758 22.656 1 91.88 176 ASN A C 1
ATOM 1382 O O . ASN A 1 176 ? 22.984 5.609 23.891 1 91.88 176 ASN A O 1
ATOM 1386 N N . GLY A 1 177 ? 21.984 6.191 21.969 1 91.56 177 GLY A N 1
ATOM 1387 C CA . GLY A 1 177 ? 20.672 6.371 22.578 1 91.56 177 GLY A CA 1
ATOM 1388 C C . GLY A 1 177 ? 20.391 7.809 22.984 1 91.56 177 GLY A C 1
ATOM 1389 O O . GLY A 1 177 ? 19.25 8.172 23.25 1 91.56 177 GLY A O 1
ATOM 1390 N N . ALA A 1 178 ? 21.453 8.57 23 1 94.81 178 ALA A N 1
ATOM 1391 C CA . ALA A 1 178 ? 21.281 9.969 23.375 1 94.81 178 ALA A CA 1
ATOM 1392 C C . ALA A 1 178 ? 20.656 10.773 22.25 1 94.81 178 ALA A C 1
ATOM 1394 O O . ALA A 1 178 ? 20.766 10.398 21.078 1 94.81 178 ALA A O 1
ATOM 1395 N N . PHE A 1 179 ? 19.984 11.852 22.641 1 95.31 179 PHE A N 1
ATOM 1396 C CA . PHE A 1 179 ? 19.391 12.734 21.641 1 95.31 179 PHE A CA 1
ATOM 1397 C C . PHE A 1 179 ? 20.234 13.992 21.469 1 95.31 179 PHE A C 1
ATOM 1399 O O . PHE A 1 179 ? 20.75 14.539 22.453 1 95.31 179 PHE A O 1
ATOM 1406 N N . LYS A 1 180 ? 20.422 14.406 20.281 1 96.94 180 LYS A N 1
ATOM 1407 C CA . LYS A 1 180 ? 21.047 15.68 19.938 1 96.94 180 LYS A CA 1
ATOM 1408 C C . LYS A 1 180 ? 20.141 16.516 19.047 1 96.94 180 LYS A C 1
ATOM 1410 O O . LYS A 1 180 ? 19.422 15.984 18.203 1 96.94 180 LYS A O 1
ATOM 1415 N N . PRO A 1 181 ? 20.219 17.828 19.281 1 96.44 181 PRO A N 1
ATOM 1416 C CA . PRO A 1 181 ? 19.422 18.688 18.391 1 96.44 181 PRO A CA 1
ATOM 1417 C C . PRO A 1 181 ? 19.812 18.531 16.922 1 96.44 181 PRO A C 1
ATOM 1419 O O . PRO A 1 181 ? 21 18.547 16.578 1 96.44 181 PRO A O 1
ATOM 1422 N N . ALA A 1 182 ? 18.781 18.359 16.078 1 96.62 182 ALA A N 1
ATOM 1423 C CA . ALA A 1 182 ? 19.031 18.188 14.648 1 96.62 182 ALA A CA 1
ATOM 1424 C C . ALA A 1 182 ? 19.75 19.391 14.062 1 96.62 182 ALA A C 1
ATOM 1426 O O . ALA A 1 182 ? 20.625 19.25 13.195 1 96.62 182 ALA A O 1
ATOM 1427 N N . THR A 1 183 ? 19.391 20.594 14.539 1 95.94 183 THR A N 1
ATOM 1428 C CA . THR A 1 183 ? 19.953 21.828 14.008 1 95.94 183 THR A CA 1
ATOM 1429 C C . THR A 1 183 ? 21.453 21.891 14.281 1 95.94 183 THR A C 1
ATOM 1431 O O . THR A 1 183 ? 22.234 22.375 13.453 1 95.94 183 THR A O 1
ATOM 1434 N N . GLU A 1 184 ? 21.844 21.391 15.445 1 96.38 184 GLU A N 1
ATOM 1435 C CA . GLU A 1 184 ? 23.25 21.359 15.789 1 96.38 184 GLU A CA 1
ATOM 1436 C C . GLU A 1 184 ? 24.016 20.375 14.898 1 96.38 184 GLU A C 1
ATOM 1438 O O . GLU A 1 184 ? 25.125 20.656 14.461 1 96.38 184 GLU A O 1
ATOM 1443 N N . LEU A 1 185 ? 23.453 19.25 14.672 1 96.75 185 LEU A N 1
ATOM 1444 C CA . LEU A 1 185 ? 24.078 18.219 13.859 1 96.75 185 LEU A CA 1
ATOM 1445 C C . LEU A 1 185 ? 24.203 18.672 12.406 1 96.75 185 LEU A C 1
ATOM 1447 O O . LEU A 1 185 ? 25.203 18.391 11.742 1 96.75 185 LEU A O 1
ATOM 1451 N N . ILE A 1 186 ? 23.156 19.281 11.906 1 96.44 186 ILE A N 1
ATOM 1452 C CA . ILE A 1 186 ? 23.156 19.766 10.531 1 96.44 186 ILE A CA 1
ATOM 1453 C C . ILE A 1 186 ? 24.109 20.938 10.391 1 96.44 186 ILE A C 1
ATOM 1455 O O . ILE A 1 186 ? 24.891 21.016 9.445 1 96.44 186 ILE A O 1
ATOM 1459 N N . ASN A 1 187 ? 24.047 21.891 11.352 1 96.44 187 ASN A N 1
ATOM 1460 C CA . ASN A 1 187 ? 24.906 23.047 11.438 1 96.44 187 ASN A CA 1
ATOM 1461 C C . ASN A 1 187 ? 25.047 23.75 10.086 1 96.44 187 ASN A C 1
ATOM 1463 O O . ASN A 1 187 ? 26.156 24.016 9.625 1 96.44 187 ASN A O 1
ATOM 1467 N N . ASN A 1 188 ? 24 23.953 9.359 1 96.56 188 ASN A N 1
ATOM 1468 C CA . ASN A 1 188 ? 23.922 24.609 8.055 1 96.56 188 ASN A CA 1
ATOM 1469 C C . ASN A 1 188 ? 22.609 25.375 7.898 1 96.56 188 ASN A C 1
ATOM 1471 O O . ASN A 1 188 ? 21.641 24.859 7.355 1 96.56 188 ASN A O 1
ATOM 1475 N N . GLU A 1 189 ? 22.656 26.641 8.305 1 94.44 189 GLU A N 1
ATOM 1476 C CA . GLU A 1 189 ? 21.484 27.484 8.281 1 94.44 189 GLU A CA 1
ATOM 1477 C C . GLU A 1 189 ? 20.969 27.672 6.855 1 94.44 189 GLU A C 1
ATOM 1479 O O . GLU A 1 189 ? 19.75 27.781 6.633 1 94.44 189 GLU A O 1
ATOM 1484 N N . HIS A 1 190 ? 21.859 27.797 5.996 1 96.62 190 HIS A N 1
ATOM 1485 C CA . HIS A 1 190 ? 21.469 27.969 4.598 1 96.62 190 HIS A CA 1
ATOM 1486 C C . HIS A 1 190 ? 20.641 26.781 4.109 1 96.62 190 HIS A C 1
ATOM 1488 O O . HIS A 1 190 ? 19.625 26.984 3.43 1 96.62 190 HIS A O 1
ATOM 1494 N N . TRP A 1 191 ? 21.062 25.594 4.445 1 97.12 191 TRP A N 1
ATOM 1495 C CA . TRP A 1 191 ? 20.328 24.406 4.039 1 97.12 191 TRP A CA 1
ATOM 1496 C C . TRP A 1 191 ? 18.922 24.391 4.656 1 97.12 191 TRP A C 1
ATOM 1498 O O . TRP A 1 191 ? 17.938 24.078 3.98 1 97.12 191 TRP A O 1
ATOM 1508 N N . MET A 1 192 ? 18.859 24.781 5.879 1 95.25 192 MET A N 1
ATOM 1509 C CA . MET A 1 192 ? 17.578 24.75 6.602 1 95.25 192 MET A CA 1
ATOM 1510 C C . MET A 1 192 ? 16.609 25.766 6.023 1 95.25 192 MET A C 1
ATOM 1512 O O . MET A 1 192 ? 15.438 25.453 5.789 1 95.25 192 MET A O 1
ATOM 1516 N N . LYS A 1 193 ? 17.125 26.953 5.672 1 94.62 193 LYS A N 1
ATOM 1517 C CA . LYS A 1 193 ? 16.25 28.078 5.309 1 94.62 193 LYS A CA 1
ATOM 1518 C C . LYS A 1 193 ? 15.992 28.094 3.807 1 94.62 193 LYS A C 1
ATOM 1520 O O . LYS A 1 193 ? 14.898 28.484 3.367 1 94.62 193 LYS A O 1
ATOM 1525 N N . HIS A 1 194 ? 16.922 27.625 3.029 1 95.25 194 HIS A N 1
ATOM 1526 C CA . HIS A 1 194 ? 16.828 27.891 1.598 1 95.25 194 HIS A CA 1
ATOM 1527 C C . HIS A 1 194 ? 16.828 26.578 0.8 1 95.25 194 HIS A C 1
ATOM 1529 O O . HIS A 1 194 ? 16.688 26.609 -0.424 1 95.25 194 HIS A O 1
ATOM 1535 N N . VAL A 1 195 ? 16.906 25.5 1.472 1 95 195 VAL A N 1
ATOM 1536 C CA . VAL A 1 195 ? 16.844 24.219 0.777 1 95 195 VAL A CA 1
ATOM 1537 C C . VAL A 1 195 ? 15.68 23.406 1.332 1 95 195 VAL A C 1
ATOM 1539 O O . VAL A 1 195 ? 14.734 23.078 0.606 1 95 195 VAL A O 1
ATOM 1542 N N . LEU A 1 196 ? 15.656 23.141 2.592 1 94.94 196 LEU A N 1
ATOM 1543 C CA . LEU A 1 196 ? 14.625 22.328 3.207 1 94.94 196 LEU A CA 1
ATOM 1544 C C . LEU A 1 196 ? 13.25 22.969 3.035 1 94.94 196 LEU A C 1
ATOM 1546 O O . LEU A 1 196 ? 12.312 22.312 2.572 1 94.94 196 LEU A O 1
ATOM 1550 N N . GLN A 1 197 ? 13.141 24.266 3.355 1 94.88 197 GLN A N 1
ATOM 1551 C CA . GLN A 1 197 ? 11.859 24.969 3.348 1 94.88 197 GLN A CA 1
ATOM 1552 C C . GLN A 1 197 ? 11.227 24.938 1.959 1 94.88 197 GLN A C 1
ATOM 1554 O O . GLN A 1 197 ? 10.141 24.391 1.777 1 94.88 197 GLN A O 1
ATOM 1559 N N . PRO A 1 198 ? 11.992 25.453 0.92 1 92.56 198 PRO A N 1
ATOM 1560 C CA . PRO A 1 198 ? 11.367 25.469 -0.404 1 92.56 198 PRO A CA 1
ATOM 1561 C C . PRO A 1 198 ? 11.109 24.078 -0.958 1 92.56 198 PRO A C 1
ATOM 1563 O O . PRO A 1 198 ? 10.141 23.859 -1.691 1 92.56 198 PRO A O 1
ATOM 1566 N N . TYR A 1 199 ? 11.883 23.125 -0.596 1 88.88 199 TYR A N 1
ATOM 1567 C CA . TYR A 1 199 ? 11.688 21.766 -1.091 1 88.88 199 TYR A CA 1
ATOM 1568 C C . TYR A 1 199 ? 10.359 21.188 -0.608 1 88.88 199 TYR A C 1
ATOM 1570 O O . TYR A 1 199 ? 9.578 20.656 -1.401 1 88.88 199 TYR A O 1
ATOM 1578 N N . VAL A 1 200 ? 10.07 21.312 0.671 1 90.12 200 VAL A N 1
ATOM 1579 C CA . VAL A 1 200 ? 8.852 20.75 1.255 1 90.12 200 VAL A CA 1
ATOM 1580 C C . VAL A 1 200 ? 7.645 21.562 0.786 1 90.12 200 VAL A C 1
ATOM 1582 O O . VAL A 1 200 ? 6.609 20.984 0.438 1 90.12 200 VAL A O 1
ATOM 1585 N N . GLN A 1 201 ? 7.797 22.859 0.691 1 89.31 201 GLN A N 1
ATOM 1586 C CA . GLN A 1 201 ? 6.691 23.734 0.318 1 89.31 201 GLN A CA 1
ATOM 1587 C C . GLN A 1 201 ? 6.273 23.516 -1.131 1 89.31 201 GLN A C 1
ATOM 1589 O O . GLN A 1 201 ? 5.086 23.578 -1.456 1 89.31 201 GLN A O 1
ATOM 1594 N N . ASN A 1 202 ? 7.199 23.156 -1.995 1 84.12 202 ASN A N 1
ATOM 1595 C CA . ASN A 1 202 ? 6.922 23.109 -3.428 1 84.12 202 ASN A CA 1
ATOM 1596 C C . ASN A 1 202 ? 6.914 21.672 -3.949 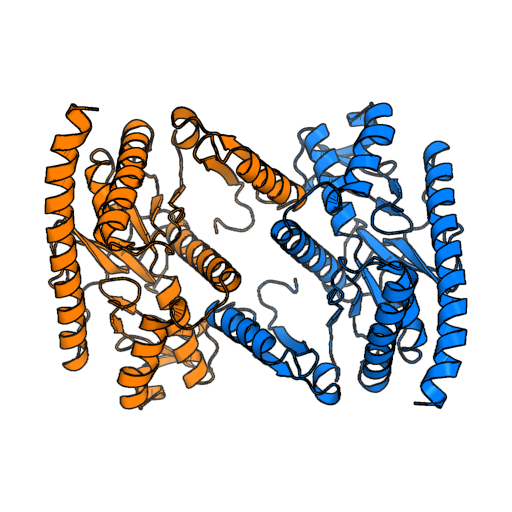1 84.12 202 ASN A C 1
ATOM 1598 O O . ASN A 1 202 ? 6.898 21.453 -5.16 1 84.12 202 ASN A O 1
ATOM 1602 N N . TRP A 1 203 ? 6.988 20.797 -3.107 1 78.31 203 TRP A N 1
ATOM 1603 C CA . TRP A 1 203 ? 7.18 19.391 -3.492 1 78.31 203 TRP A CA 1
ATOM 1604 C C . TRP A 1 203 ? 6.098 18.953 -4.465 1 78.31 203 TRP A C 1
ATOM 1606 O O . TRP A 1 203 ? 6.398 18.375 -5.516 1 78.31 203 TRP A O 1
ATOM 1616 N N . SER A 1 204 ? 4.914 19.141 -4.25 1 69.75 204 SER A N 1
ATOM 1617 C CA . SER A 1 204 ? 3.801 18.656 -5.059 1 69.75 204 SER A CA 1
ATOM 1618 C C . SER A 1 204 ? 3.789 19.312 -6.438 1 69.75 204 SER A C 1
ATOM 1620 O O . SER A 1 204 ? 3.283 18.734 -7.398 1 69.75 204 SER A O 1
ATOM 1622 N N . SER A 1 205 ? 4.336 20.516 -6.441 1 68.38 205 SER A N 1
ATOM 1623 C CA . SER A 1 205 ? 4.34 21.234 -7.707 1 68.38 205 SER A CA 1
ATOM 1624 C C . SER A 1 205 ? 5.488 20.781 -8.602 1 68.38 205 SER A C 1
ATOM 1626 O O . SER A 1 205 ? 5.445 20.969 -9.82 1 68.38 205 SER A O 1
ATOM 1628 N N . GLU A 1 206 ? 6.543 20.328 -8.086 1 69.56 206 GLU A N 1
ATOM 1629 C CA . GLU A 1 206 ? 7.738 19.969 -8.852 1 69.56 206 GLU A CA 1
ATOM 1630 C C . GLU A 1 206 ? 7.652 18.531 -9.352 1 69.56 206 GLU A C 1
ATOM 1632 O O . GLU A 1 206 ? 8.68 17.875 -9.547 1 69.56 206 GLU A O 1
ATOM 1637 N N . CYS A 1 207 ? 6.688 18.062 -9.914 1 60.53 207 CYS A N 1
ATOM 1638 C CA . CYS A 1 207 ? 6.34 16.984 -10.828 1 60.53 207 CYS A CA 1
ATOM 1639 C C . CYS A 1 207 ? 6.508 15.617 -10.156 1 60.53 207 CYS A C 1
ATOM 1641 O O . CYS A 1 207 ? 7.508 14.93 -10.375 1 60.53 207 CYS A O 1
ATOM 1643 N N . THR A 1 208 ? 5.902 15.492 -9.18 1 64.75 208 THR A N 1
ATOM 1644 C CA . THR A 1 208 ? 5.773 14.102 -8.773 1 64.75 208 THR A CA 1
ATOM 1645 C C . THR A 1 208 ? 4.531 13.461 -9.391 1 64.75 208 THR A C 1
ATOM 1647 O O . THR A 1 208 ? 3.48 14.102 -9.477 1 64.75 208 THR A O 1
ATOM 1650 N N . PRO A 1 209 ? 4.816 12.297 -10.039 1 72.69 209 PRO A N 1
ATOM 1651 C CA . PRO A 1 209 ? 3.656 11.609 -10.609 1 72.69 209 PRO A CA 1
ATOM 1652 C C . PRO A 1 209 ? 2.494 11.492 -9.633 1 72.69 209 PRO A C 1
ATOM 1654 O O . PRO A 1 209 ? 2.713 11.367 -8.422 1 72.69 209 PRO A O 1
ATOM 1657 N N . ALA A 1 210 ? 1.353 11.664 -10.188 1 71.25 210 ALA A N 1
ATOM 1658 C CA . ALA A 1 210 ? 0.118 11.617 -9.406 1 71.25 210 ALA A CA 1
ATOM 1659 C C . ALA A 1 210 ? 0.061 10.367 -8.539 1 71.25 210 ALA A C 1
ATOM 1661 O O . ALA A 1 210 ? -0.403 10.406 -7.402 1 71.25 210 ALA A O 1
ATOM 1662 N N . ASP A 1 211 ? 0.597 9.336 -9.039 1 74.94 211 ASP A N 1
ATOM 1663 C CA . ASP A 1 211 ? 0.569 8.078 -8.297 1 74.94 211 ASP A CA 1
ATOM 1664 C C . ASP A 1 211 ? 1.456 8.148 -7.059 1 74.94 211 ASP A C 1
ATOM 1666 O O . ASP A 1 211 ? 1.124 7.582 -6.016 1 74.94 211 ASP A O 1
ATOM 1670 N N . SER A 1 212 ? 2.449 8.875 -7.242 1 77.12 212 SER A N 1
ATOM 1671 C CA . SER A 1 212 ? 3.348 9.039 -6.102 1 77.12 212 SER A CA 1
ATOM 1672 C C . SER A 1 212 ? 2.707 9.883 -5.008 1 77.12 212 SER A C 1
ATOM 1674 O O . SER A 1 212 ? 2.805 9.555 -3.824 1 77.12 212 SER A O 1
ATOM 1676 N N . ILE A 1 213 ? 2.027 10.812 -5.457 1 80 213 ILE A N 1
ATOM 1677 C CA . ILE A 1 213 ? 1.356 11.695 -4.512 1 80 213 ILE A CA 1
ATOM 1678 C C . ILE A 1 213 ? 0.301 10.914 -3.732 1 80 213 ILE A C 1
ATOM 1680 O O . ILE A 1 213 ? 0.181 11.062 -2.516 1 80 213 ILE A O 1
ATOM 1684 N N . ALA A 1 214 ? -0.376 10.109 -4.441 1 83.25 214 ALA A N 1
ATOM 1685 C CA . ALA A 1 214 ? -1.437 9.328 -3.818 1 83.25 214 ALA A CA 1
ATOM 1686 C C . ALA A 1 214 ? -0.868 8.375 -2.768 1 83.25 214 ALA A C 1
ATOM 1688 O O . ALA A 1 214 ? -1.433 8.227 -1.682 1 83.25 214 ALA A O 1
ATOM 1689 N N . ILE A 1 215 ? 0.213 7.77 -3.07 1 85 215 ILE A N 1
ATOM 1690 C CA . ILE A 1 215 ? 0.818 6.809 -2.156 1 85 215 ILE A CA 1
ATOM 1691 C C . ILE A 1 215 ? 1.349 7.531 -0.921 1 85 215 ILE A C 1
ATOM 1693 O O . ILE A 1 215 ? 1.175 7.062 0.206 1 85 215 ILE A O 1
ATOM 1697 N N . LEU A 1 216 ? 1.954 8.641 -1.161 1 87.31 216 LEU A N 1
ATOM 1698 C CA . LEU A 1 216 ? 2.502 9.414 -0.051 1 87.31 216 LEU A CA 1
ATOM 1699 C C . LEU A 1 216 ? 1.387 9.945 0.844 1 87.31 216 LEU A C 1
ATOM 1701 O O . LEU A 1 216 ? 1.526 9.969 2.068 1 87.31 216 LEU A O 1
ATOM 1705 N N . LYS A 1 217 ? 0.36 10.297 0.192 1 89.62 217 LYS A N 1
ATOM 1706 C CA . LYS A 1 217 ? -0.796 10.758 0.955 1 89.62 217 LYS A CA 1
ATOM 1707 C C . LYS A 1 217 ? -1.403 9.625 1.774 1 89.62 217 LYS A C 1
ATOM 1709 O O . LYS A 1 217 ? -1.756 9.812 2.941 1 89.62 217 LYS A O 1
ATOM 1714 N N . ALA A 1 218 ? -1.532 8.5 1.154 1 90.38 218 ALA A N 1
ATOM 1715 C CA . ALA A 1 218 ? -2.053 7.336 1.865 1 90.38 218 ALA A CA 1
ATOM 1716 C C . ALA A 1 218 ? -1.204 7.02 3.092 1 90.38 218 ALA A C 1
ATOM 1718 O O . ALA A 1 218 ? -1.736 6.766 4.176 1 90.38 218 ALA A O 1
ATOM 1719 N N . LYS A 1 219 ? 0.058 7.039 2.908 1 91.31 219 LYS A N 1
ATOM 1720 C CA . LYS A 1 219 ? 0.972 6.781 4.016 1 91.31 219 LYS A CA 1
ATOM 1721 C C . LYS A 1 219 ? 0.805 7.82 5.121 1 91.31 219 LYS A C 1
ATOM 1723 O O . LYS A 1 219 ? 0.84 7.488 6.309 1 91.31 219 LYS A O 1
ATOM 1728 N N . ALA A 1 220 ? 0.704 9.016 4.766 1 92.88 220 ALA A N 1
ATOM 1729 C CA . ALA A 1 220 ? 0.523 10.102 5.727 1 92.88 220 ALA A CA 1
ATOM 1730 C C . ALA A 1 220 ? -0.777 9.93 6.508 1 92.88 220 ALA A C 1
ATOM 1732 O O . ALA A 1 220 ? -0.816 10.164 7.715 1 92.88 220 ALA A O 1
ATOM 1733 N N . ILE A 1 221 ? -1.857 9.555 5.793 1 95.38 221 ILE A N 1
ATOM 1734 C CA . ILE A 1 221 ? -3.146 9.328 6.441 1 95.38 221 ILE A CA 1
ATOM 1735 C C . ILE A 1 221 ? -3.027 8.203 7.461 1 95.38 221 ILE A C 1
ATOM 1737 O O . ILE A 1 221 ? -3.529 8.312 8.578 1 95.38 221 ILE A O 1
ATOM 1741 N N . ILE A 1 222 ? -2.336 7.168 7.055 1 93.62 222 ILE A N 1
ATOM 1742 C CA . ILE A 1 222 ? -2.143 6.027 7.945 1 93.62 222 ILE A CA 1
ATOM 1743 C C . ILE A 1 222 ? -1.419 6.48 9.211 1 93.62 222 ILE A C 1
ATOM 1745 O O . ILE A 1 222 ? -1.843 6.156 10.328 1 93.62 222 ILE A O 1
ATOM 1749 N N . ASP A 1 223 ? -0.375 7.211 9.078 1 93.31 223 ASP A N 1
ATOM 1750 C CA . ASP A 1 223 ? 0.384 7.699 10.227 1 93.31 223 ASP A CA 1
ATOM 1751 C C . ASP A 1 223 ? -0.479 8.594 11.109 1 93.31 223 ASP A C 1
ATOM 1753 O O . ASP A 1 223 ? -0.45 8.469 12.336 1 93.31 223 ASP A O 1
ATOM 1757 N N . HIS A 1 224 ? -1.194 9.445 10.477 1 96.06 224 HIS A N 1
ATOM 1758 C CA . HIS A 1 224 ? -2.064 10.383 11.164 1 96.06 224 HIS A CA 1
ATOM 1759 C C . HIS A 1 224 ? -3.104 9.656 12.016 1 96.06 224 HIS A C 1
ATOM 1761 O O . HIS A 1 224 ? -3.26 9.945 13.203 1 96.06 224 HIS A O 1
ATOM 1767 N N . VAL A 1 225 ? -3.783 8.727 11.422 1 96.12 225 VAL A N 1
ATOM 1768 C CA . VAL A 1 225 ? -4.84 7.992 12.102 1 96.12 225 VAL A CA 1
ATOM 1769 C C . VAL A 1 225 ? -4.23 7.102 13.188 1 96.12 225 VAL A C 1
ATOM 1771 O O . VAL A 1 225 ? -4.809 6.938 14.266 1 96.12 225 VAL A O 1
ATOM 1774 N N . ASN A 1 226 ? -3.086 6.504 12.859 1 94.62 226 ASN A N 1
ATOM 1775 C CA . ASN A 1 226 ? -2.406 5.691 13.867 1 94.62 226 ASN A CA 1
ATOM 1776 C C . ASN A 1 226 ? -2.131 6.488 15.141 1 94.62 226 ASN A C 1
ATOM 1778 O O . ASN A 1 226 ? -2.361 5.996 16.25 1 94.62 226 ASN A O 1
ATOM 1782 N N . ASP A 1 227 ? -1.639 7.652 14.992 1 95.12 227 ASP A N 1
ATOM 1783 C CA . ASP A 1 227 ? -1.371 8.516 16.141 1 95.12 227 ASP A CA 1
ATOM 1784 C C . ASP A 1 227 ? -2.658 8.836 16.891 1 95.12 227 ASP A C 1
ATOM 1786 O O . ASP A 1 227 ? -2.68 8.82 18.125 1 95.12 227 ASP A O 1
ATOM 1790 N N . LEU A 1 228 ? -3.697 9.109 16.125 1 95.75 228 LEU A N 1
ATOM 1791 C CA . LEU A 1 228 ? -4.977 9.414 16.75 1 95.75 228 LEU A CA 1
ATOM 1792 C C . LEU A 1 228 ? -5.5 8.211 17.531 1 95.75 228 LEU A C 1
ATOM 1794 O O . LEU A 1 228 ? -6.125 8.367 18.578 1 95.75 228 LEU A O 1
ATOM 1798 N N . TRP A 1 229 ? -5.199 7.012 17 1 95.12 229 TRP A N 1
ATOM 1799 C CA . TRP A 1 229 ? -5.805 5.789 17.516 1 95.12 229 TRP A CA 1
ATOM 1800 C C . TRP A 1 229 ? -5.004 5.242 18.688 1 95.12 229 TRP A C 1
ATOM 1802 O O . TRP A 1 229 ? -5.578 4.719 19.656 1 95.12 229 TRP A O 1
ATOM 1812 N N . PHE A 1 230 ? -3.691 5.434 18.688 1 94.5 230 PHE A N 1
ATOM 1813 C CA . PHE A 1 230 ? -2.848 4.793 19.688 1 94.5 230 PHE A CA 1
ATOM 1814 C C . PHE A 1 230 ? -2.16 5.836 20.562 1 94.5 230 PHE A C 1
ATOM 1816 O O . PHE A 1 230 ? -1.587 5.5 21.609 1 94.5 230 PHE A O 1
ATOM 1823 N N . GLY A 1 231 ? -2.211 7.078 20.094 1 94.38 231 GLY A N 1
ATOM 1824 C CA . GLY A 1 231 ? -1.479 8.109 20.812 1 94.38 231 GLY A CA 1
ATOM 1825 C C . GLY A 1 231 ? -0.071 8.32 20.281 1 94.38 231 GLY A C 1
ATOM 1826 O O . GLY A 1 231 ? 0.389 7.57 19.422 1 94.38 231 GLY A O 1
ATOM 1827 N N . THR A 1 232 ? 0.575 9.375 20.609 1 91.62 232 THR A N 1
ATOM 1828 C CA . THR A 1 232 ? 1.921 9.719 20.172 1 91.62 232 THR A CA 1
ATOM 1829 C C . THR A 1 232 ? 2.939 9.461 21.281 1 91.62 232 THR A C 1
ATOM 1831 O O . THR A 1 232 ? 4.145 9.625 21.078 1 91.62 232 THR A O 1
ATOM 1834 N N . ASN A 1 233 ? 2.529 9.008 22.406 1 77.81 233 ASN A N 1
ATOM 1835 C CA . ASN A 1 233 ? 3.377 8.812 23.578 1 77.81 233 ASN A CA 1
ATOM 1836 C C . ASN A 1 233 ? 4.109 10.094 23.953 1 77.81 233 ASN A C 1
ATOM 1838 O O . ASN A 1 233 ? 3.484 11.141 24.141 1 77.81 233 ASN A O 1
ATOM 1842 N N . GLU A 1 234 ? 5.449 10.062 23.969 1 77.31 234 GLU A N 1
ATOM 1843 C CA . GLU A 1 234 ? 6.195 11.219 24.453 1 77.31 234 GLU A CA 1
ATOM 1844 C C . GLU A 1 234 ? 6.609 12.125 23.281 1 77.31 234 GLU A C 1
ATOM 1846 O O . GLU A 1 234 ? 7.105 13.234 23.5 1 77.31 234 GLU A O 1
ATOM 1851 N N . ASP A 1 235 ? 6.285 11.727 22.156 1 84.81 235 ASP A N 1
ATOM 1852 C CA . ASP A 1 235 ? 6.66 12.531 21 1 84.81 235 ASP A CA 1
ATOM 1853 C C . ASP A 1 235 ? 5.457 13.297 20.453 1 84.81 235 ASP A C 1
ATOM 1855 O O . ASP A 1 235 ? 4.316 13.039 20.844 1 84.81 235 ASP A O 1
ATOM 1859 N N . TRP A 1 236 ? 5.715 14.359 19.781 1 91.31 236 TRP A N 1
ATOM 1860 C CA . TRP A 1 236 ? 4.594 15.086 19.188 1 91.31 236 TRP A CA 1
ATOM 1861 C C . TRP A 1 236 ? 4.586 14.953 17.672 1 91.31 236 TRP A C 1
ATOM 1863 O O . TRP A 1 236 ? 5.578 14.523 17.078 1 91.31 236 TRP A O 1
ATOM 1873 N N . THR A 1 237 ? 3.461 15.125 17.109 1 95.38 237 THR A N 1
ATOM 1874 C CA . THR A 1 237 ? 3.236 15.125 15.672 1 95.38 237 THR A CA 1
ATOM 1875 C C . THR A 1 237 ? 2.543 16.406 15.227 1 95.38 237 THR A C 1
ATOM 1877 O O . THR A 1 237 ? 2.117 17.203 16.062 1 95.38 237 THR A O 1
ATOM 1880 N N . SER A 1 238 ? 2.564 16.656 13.938 1 96.75 238 SER A N 1
ATOM 1881 C CA . SER A 1 238 ? 1.917 17.844 13.414 1 96.75 238 SER A CA 1
ATOM 1882 C C . SER A 1 238 ? 0.51 17.547 12.906 1 96.75 238 SER A C 1
ATOM 1884 O O . SER A 1 238 ? 0.306 16.578 12.156 1 96.75 238 SER A O 1
ATOM 1886 N N . MET A 1 239 ? -0.424 18.344 13.328 1 97.56 239 MET A N 1
ATOM 1887 C CA . MET A 1 239 ? -1.803 18.266 12.852 1 97.56 239 MET A CA 1
ATOM 1888 C C . MET A 1 239 ? -2.424 19.641 12.734 1 97.56 239 MET A C 1
ATOM 1890 O O . MET A 1 239 ? -2.088 20.547 13.492 1 97.56 239 MET A O 1
ATOM 1894 N N . VAL A 1 240 ? -3.277 19.75 11.734 1 97.31 240 VAL A N 1
ATOM 1895 C CA . VAL A 1 240 ? -4.148 20.922 11.695 1 97.31 240 VAL A CA 1
ATOM 1896 C C . VAL A 1 240 ? -5.301 20.75 12.688 1 97.31 240 VAL A C 1
ATOM 1898 O O . VAL A 1 240 ? -6.082 19.797 12.57 1 97.31 240 VAL A O 1
ATOM 1901 N N . VAL A 1 241 ? -5.352 21.625 13.68 1 97.88 241 VAL A N 1
ATOM 1902 C CA . VAL A 1 241 ? -6.391 21.531 14.703 1 97.88 241 VAL A CA 1
ATOM 1903 C C . VAL A 1 241 ? -7 22.906 14.969 1 97.88 241 VAL A C 1
ATOM 1905 O O . VAL A 1 241 ? -6.508 23.906 14.461 1 97.88 241 VAL A O 1
ATOM 1908 N N . TYR A 1 242 ? -8.086 22.859 15.68 1 97.31 242 TYR A N 1
ATOM 1909 C CA . TYR A 1 242 ? -8.797 24.094 16 1 97.31 242 TYR A CA 1
ATOM 1910 C C . TYR A 1 242 ? -7.926 25.031 16.828 1 97.31 242 TYR A C 1
ATOM 1912 O O . TYR A 1 242 ? -7.238 24.594 17.75 1 97.31 242 TYR A O 1
ATOM 1920 N N . SER A 1 243 ? -7.93 26.312 16.453 1 96.12 243 SER A N 1
ATOM 1921 C CA . SER A 1 243 ? -7.102 27.328 17.109 1 96.12 243 SER A CA 1
ATOM 1922 C C . SER A 1 243 ? -7.934 28.234 18 1 96.12 243 SER A C 1
ATOM 1924 O O . SER A 1 243 ? -8.93 28.812 17.562 1 96.12 243 SER A O 1
ATOM 1926 N N . ASN A 1 244 ? -7.578 28.297 19.25 1 94.69 244 ASN A N 1
ATOM 1927 C CA . ASN A 1 244 ? -8.117 29.281 20.156 1 94.69 244 ASN A CA 1
ATOM 1928 C C . ASN A 1 244 ? -7.191 30.5 20.297 1 94.69 244 ASN A C 1
ATOM 1930 O O . ASN A 1 244 ? -7.273 31.25 21.266 1 94.69 244 ASN A O 1
ATOM 1934 N N . GLY A 1 245 ? -6.297 30.562 19.281 1 93 245 GLY A N 1
ATOM 1935 C CA . GLY A 1 245 ? -5.359 31.672 19.281 1 93 245 GLY A CA 1
ATOM 1936 C C . GLY A 1 245 ? -3.982 31.297 19.797 1 93 245 GLY A C 1
ATOM 1937 O O . GLY A 1 245 ? -3.139 32.156 20.031 1 93 245 GLY A O 1
ATOM 1938 N N . GLU A 1 246 ? -3.756 30.047 20 1 93.81 246 GLU A N 1
ATOM 1939 C CA . GLU A 1 246 ? -2.445 29.578 20.438 1 93.81 246 GLU A CA 1
ATOM 1940 C C . GLU A 1 246 ? -1.337 30.109 19.531 1 93.81 246 GLU A C 1
ATOM 1942 O O . GLU A 1 246 ? -1.499 30.172 18.312 1 93.81 246 GLU A O 1
ATOM 1947 N N . TYR A 1 247 ? -0.188 30.609 20.125 1 93.44 247 TYR A N 1
ATOM 1948 C CA . TYR A 1 247 ? 1.007 31.109 19.469 1 93.44 247 TYR A CA 1
ATOM 1949 C C . TYR A 1 247 ? 0.676 32.312 18.609 1 93.44 247 TYR A C 1
ATOM 1951 O O . TYR A 1 247 ? 1.473 32.719 17.75 1 93.44 247 TYR A O 1
ATOM 1959 N N . GLY A 1 248 ? -0.564 32.844 18.594 1 89.56 248 GLY A N 1
ATOM 1960 C CA . GLY A 1 248 ? -0.935 34.031 17.859 1 89.56 248 GLY A CA 1
ATOM 1961 C C . GLY A 1 248 ? -1.626 33.719 16.547 1 89.56 248 GLY A C 1
ATOM 1962 O O . GLY A 1 248 ? -1.783 34.625 15.695 1 89.56 248 GLY A O 1
ATOM 1963 N N . THR A 1 249 ? -2.02 32.5 16.344 1 92.38 249 THR A N 1
ATOM 1964 C CA . THR A 1 249 ? -2.756 32.156 15.141 1 92.38 249 THR A CA 1
ATOM 1965 C C . THR A 1 249 ? -4.18 32.688 15.195 1 92.38 249 THR A C 1
ATOM 1967 O O . THR A 1 249 ? -4.68 33.031 16.266 1 92.38 249 THR A O 1
ATOM 1970 N N . PRO A 1 250 ? -4.836 32.781 13.984 1 90.5 250 PRO A N 1
ATOM 1971 C CA . PRO A 1 250 ? -6.223 33.25 13.992 1 90.5 250 PRO A CA 1
ATOM 1972 C C . PRO A 1 250 ? -7.133 32.406 14.875 1 90.5 250 PRO A C 1
ATOM 1974 O O . PRO A 1 250 ? -7.008 31.188 14.906 1 90.5 250 PRO A O 1
ATOM 1977 N N . VAL A 1 251 ? -7.977 33.094 15.594 1 92.56 251 VAL A N 1
ATOM 1978 C CA . VAL A 1 251 ? -8.945 32.438 16.469 1 92.56 251 VAL A CA 1
ATOM 1979 C C . VAL A 1 251 ? -10.094 31.891 15.641 1 92.56 251 VAL A C 1
ATOM 1981 O O . VAL A 1 251 ? -10.461 32.469 14.617 1 92.56 251 VAL A O 1
ATOM 1984 N N . ASN A 1 252 ? -10.656 30.75 16.094 1 90.56 252 ASN A N 1
ATOM 1985 C CA . ASN A 1 252 ? -11.805 30.125 15.438 1 90.56 252 ASN A CA 1
ATOM 1986 C C . ASN A 1 252 ? -11.461 29.672 14.023 1 90.56 252 ASN A C 1
ATOM 1988 O O . ASN A 1 252 ? -12.234 29.906 13.094 1 90.56 252 ASN A O 1
ATOM 1992 N N . PHE A 1 253 ? -10.305 29.25 13.883 1 93.38 253 PHE A N 1
ATOM 1993 C CA . PHE A 1 253 ? -9.805 28.688 12.641 1 93.38 253 PHE A CA 1
ATOM 1994 C C . PHE A 1 253 ? -9 27.422 12.906 1 93.38 253 PHE A C 1
ATOM 1996 O O . PHE A 1 253 ? -9.07 26.859 14 1 93.38 253 PHE A O 1
ATOM 2003 N N . PHE A 1 254 ? -8.438 26.891 11.875 1 95.62 254 PHE A N 1
ATOM 2004 C CA . PHE A 1 254 ? -7.641 25.672 12.016 1 95.62 254 PHE A CA 1
ATOM 2005 C C . PHE A 1 254 ? -6.211 25.906 11.555 1 95.62 254 PHE A C 1
ATOM 2007 O O . PHE A 1 254 ? -5.98 26.516 10.508 1 95.62 254 PHE A O 1
ATOM 2014 N N . SER A 1 255 ? -5.312 25.547 12.367 1 95.94 255 SER A N 1
ATOM 2015 C CA . SER A 1 255 ? -3.904 25.766 12.062 1 95.94 255 SER A CA 1
ATOM 2016 C C . SER A 1 255 ? -3.064 24.547 12.406 1 95.94 255 SER A C 1
ATOM 2018 O O . SER A 1 255 ? -3.459 23.719 13.242 1 95.94 255 SER A O 1
ATOM 2020 N N . GLY A 1 256 ? -1.964 24.422 11.68 1 96.56 256 GLY A N 1
ATOM 2021 C CA . GLY A 1 256 ? -1.001 23.391 12.008 1 96.56 256 GLY A CA 1
ATOM 2022 C C . GLY A 1 256 ? -0.252 23.656 13.305 1 96.56 256 GLY A C 1
ATOM 2023 O O . GLY A 1 256 ? 0.233 24.766 13.523 1 96.56 256 GLY A O 1
ATOM 2024 N N . TYR A 1 257 ? -0.187 22.656 14.203 1 97.06 257 TYR A N 1
ATOM 2025 C CA . TYR A 1 257 ? 0.477 22.719 15.5 1 97.06 257 TYR A CA 1
ATOM 2026 C C . TYR A 1 257 ? 1.191 21.406 15.812 1 97.06 257 TYR A C 1
ATOM 2028 O O . TYR A 1 257 ? 0.831 20.359 15.289 1 97.06 257 TYR A O 1
ATOM 2036 N N . PRO A 1 258 ? 2.264 21.531 16.609 1 96.56 258 PRO A N 1
ATOM 2037 C CA . PRO A 1 258 ? 2.658 20.281 17.281 1 96.56 258 PRO A CA 1
ATOM 2038 C C . PRO A 1 258 ? 1.632 19.812 18.312 1 96.56 258 PRO A C 1
ATOM 2040 O O . PRO A 1 258 ? 1.177 20.609 19.141 1 96.56 258 PRO A O 1
ATOM 2043 N N . VAL A 1 259 ? 1.254 18.641 18.266 1 97.25 259 VAL A N 1
ATOM 2044 C CA . VAL A 1 259 ? 0.249 18.125 19.203 1 97.25 259 VAL A CA 1
ATOM 2045 C C . VAL A 1 259 ? 0.731 16.828 19.828 1 97.25 259 VAL A C 1
ATOM 2047 O O . VAL A 1 259 ? 1.542 16.109 19.234 1 97.25 259 VAL A O 1
ATOM 2050 N N . ILE A 1 260 ? 0.302 16.578 20.984 1 96.06 260 ILE A N 1
ATOM 2051 C CA . ILE A 1 260 ? 0.467 15.297 21.656 1 96.06 260 ILE A CA 1
ATOM 2052 C C . ILE A 1 260 ? -0.897 14.648 21.875 1 96.06 260 ILE A C 1
ATOM 2054 O O . ILE A 1 260 ? -1.873 15.328 22.203 1 96.06 260 ILE A O 1
ATOM 2058 N N . ILE A 1 261 ? -0.981 13.398 21.562 1 95.75 261 ILE A N 1
ATOM 2059 C CA . ILE A 1 261 ? -2.148 12.586 21.891 1 95.75 261 ILE A CA 1
ATOM 2060 C C . ILE A 1 261 ? -1.788 11.578 22.969 1 95.75 261 ILE A C 1
ATOM 2062 O O . ILE A 1 261 ? -1.249 10.508 22.688 1 95.75 261 ILE A O 1
ATOM 2066 N N . PRO A 1 262 ? -2.133 11.859 24.172 1 90.62 262 PRO A N 1
ATOM 2067 C CA . PRO A 1 262 ? -1.605 11.086 25.297 1 90.62 262 PRO A CA 1
ATOM 2068 C C . PRO A 1 262 ? -2.322 9.75 25.484 1 90.62 262 PRO A C 1
ATOM 2070 O O . PRO A 1 262 ? -1.776 8.836 26.094 1 90.62 262 PRO A O 1
ATOM 2073 N N . GLN A 1 263 ? -3.582 9.656 25.109 1 90.25 263 GLN A N 1
ATOM 2074 C CA . GLN A 1 263 ? -4.359 8.43 25.266 1 90.25 263 GLN A CA 1
ATOM 2075 C C . GLN A 1 263 ? -4.836 7.906 23.906 1 90.25 263 GLN A C 1
ATOM 2077 O O . GLN A 1 263 ? -5.09 8.688 23 1 90.25 263 GLN A O 1
ATOM 2082 N N . PRO A 1 264 ? -4.922 6.57 23.891 1 89.5 264 PRO A N 1
ATOM 2083 C CA . PRO A 1 264 ? -5.543 6.035 22.672 1 89.5 264 PRO A CA 1
ATOM 2084 C C . PRO A 1 264 ? -6.918 6.637 22.406 1 89.5 264 PRO A C 1
ATOM 2086 O O . PRO A 1 264 ? -7.715 6.816 23.328 1 89.5 264 PRO A O 1
ATOM 2089 N N . LYS A 1 265 ? -7.184 7.035 21.219 1 89.81 265 LYS A N 1
ATOM 2090 C CA . LYS A 1 265 ? -8.445 7.598 20.75 1 89.81 265 LYS A CA 1
ATOM 2091 C C . LYS A 1 265 ? -8.766 8.906 21.453 1 89.81 265 LYS A C 1
ATOM 2093 O O . LYS A 1 265 ? -9.938 9.227 21.672 1 89.81 265 LYS A O 1
ATOM 2098 N N . GLY A 1 266 ? -7.648 9.5 21.859 1 91.44 266 GLY A N 1
ATOM 2099 C CA . GLY A 1 266 ? -7.816 10.766 22.547 1 91.44 266 GLY A CA 1
ATOM 2100 C C . GLY A 1 266 ? -7.781 11.961 21.609 1 91.44 266 GLY A C 1
ATOM 2101 O O . GLY A 1 266 ? -7.613 11.805 20.391 1 91.44 266 GLY A O 1
ATOM 2102 N N . ASN A 1 267 ? -8.016 13.141 22.172 1 93.56 267 ASN A N 1
ATOM 2103 C CA . ASN A 1 267 ? -7.977 14.383 21.422 1 93.56 267 ASN A CA 1
ATOM 2104 C C . ASN A 1 267 ? -6.578 15 21.422 1 93.56 267 ASN A C 1
ATOM 2106 O O . ASN A 1 267 ? -5.879 14.945 22.438 1 93.56 267 ASN A O 1
ATOM 2110 N N . PRO A 1 268 ? -6.211 15.539 20.297 1 96.06 268 PRO A N 1
ATOM 2111 C CA . PRO A 1 268 ? -4.906 16.203 20.234 1 96.06 268 PRO A CA 1
ATOM 2112 C C . PRO A 1 268 ? -4.809 17.391 21.203 1 96.06 268 PRO A C 1
ATOM 2114 O O . PRO A 1 268 ? -5.773 18.141 21.359 1 96.06 268 PRO A O 1
ATOM 2117 N N . ILE A 1 269 ? -3.652 17.453 21.859 1 95.69 269 ILE A N 1
ATOM 2118 C CA . ILE A 1 269 ? -3.338 18.594 22.734 1 95.69 269 ILE A CA 1
ATOM 2119 C C . ILE A 1 269 ? -2.156 19.375 22.156 1 95.69 269 ILE A C 1
ATOM 2121 O O . ILE A 1 269 ? -1.094 18.797 21.906 1 95.69 269 ILE A O 1
ATOM 2125 N N . ILE A 1 270 ? -2.395 20.656 21.938 1 97 270 ILE A N 1
ATOM 2126 C CA . ILE A 1 270 ? -1.346 21.5 21.375 1 97 270 ILE A CA 1
ATOM 2127 C C . ILE A 1 270 ? -0.185 21.609 22.359 1 97 270 ILE A C 1
ATOM 2129 O O . ILE A 1 270 ? -0.394 21.828 23.562 1 97 270 ILE A O 1
ATOM 2133 N N . VAL A 1 271 ? 1.014 21.375 21.875 1 96.12 271 VAL A N 1
ATOM 2134 C CA . VAL A 1 271 ? 2.207 21.531 22.688 1 96.12 271 VAL A CA 1
ATOM 2135 C C . VAL A 1 271 ? 2.42 23 23.016 1 96.12 271 VAL A C 1
ATOM 2137 O O . VAL A 1 271 ? 2.426 23.844 22.125 1 96.12 271 VAL A O 1
ATOM 2140 N N . ALA A 1 272 ? 2.674 23.281 24.281 1 94.25 272 ALA A N 1
ATOM 2141 C CA . ALA A 1 272 ? 2.785 24.672 24.703 1 94.25 272 ALA A CA 1
ATOM 2142 C C . ALA A 1 272 ? 4.246 25.078 24.859 1 94.25 272 ALA A C 1
ATOM 2144 O O . ALA A 1 272 ? 5.141 24.234 24.891 1 94.25 272 ALA A O 1
ATOM 2145 N N . ASP A 1 273 ? 4.434 26.312 24.797 1 93.38 273 ASP A N 1
ATOM 2146 C CA . ASP A 1 273 ? 5.645 26.969 25.25 1 93.38 273 ASP A CA 1
ATOM 2147 C C . ASP A 1 273 ? 6.832 26.641 24.359 1 93.38 273 ASP A C 1
ATOM 2149 O O . ASP A 1 273 ? 7.941 26.406 24.844 1 93.38 273 ASP A O 1
ATOM 2153 N N . LEU A 1 274 ? 6.555 26.469 23.188 1 93.81 274 LEU A N 1
ATOM 2154 C CA . LEU A 1 274 ? 7.668 26.391 22.25 1 93.81 274 LEU A CA 1
ATOM 2155 C C . LEU A 1 274 ? 8.133 27.781 21.828 1 93.81 274 LEU A C 1
ATOM 2157 O O . LEU A 1 274 ? 7.316 28.688 21.656 1 93.81 274 LEU A O 1
ATOM 2161 N N . THR A 1 275 ? 9.438 27.922 21.672 1 91.75 275 THR A N 1
ATOM 2162 C CA . THR A 1 275 ? 10.008 29.219 21.312 1 91.75 275 THR A CA 1
ATOM 2163 C C . THR A 1 275 ? 10.523 29.203 19.875 1 91.75 275 THR A C 1
ATOM 2165 O O . THR A 1 275 ? 10.852 28.141 19.344 1 91.75 275 THR A O 1
ATOM 2168 N N . PHE A 1 276 ? 10.438 30.375 19.266 1 88.56 276 PHE A N 1
ATOM 2169 C CA . PHE A 1 276 ? 10.969 30.562 17.922 1 88.56 276 PHE A CA 1
ATOM 2170 C C . PHE A 1 276 ? 12.25 31.391 17.969 1 88.56 276 PHE A C 1
ATOM 2172 O O . PHE A 1 276 ? 12.406 32.25 18.812 1 88.56 276 PHE A O 1
ATOM 2179 N N . GLU A 1 277 ? 13.109 31.141 17.094 1 86.69 277 GLU A N 1
ATOM 2180 C CA . GLU A 1 277 ? 14.141 32.125 16.781 1 86.69 277 GLU A CA 1
ATOM 2181 C C . GLU A 1 277 ? 13.617 33.188 15.82 1 86.69 277 GLU A C 1
ATOM 2183 O O . GLU A 1 277 ? 12.484 33.094 15.352 1 86.69 277 GLU A O 1
ATOM 2188 N N . ASP A 1 278 ? 14.422 34.219 15.516 1 90.25 278 ASP A N 1
ATOM 2189 C CA . ASP A 1 278 ? 13.984 35.344 14.719 1 90.25 278 ASP A CA 1
ATOM 2190 C C . ASP A 1 278 ? 13.438 34.906 13.367 1 90.25 278 ASP A C 1
ATOM 2192 O O . ASP A 1 278 ? 12.344 35.312 12.969 1 90.25 278 ASP A O 1
ATOM 2196 N N . TRP A 1 279 ? 14.148 34.156 12.758 1 92.75 279 TRP A N 1
ATOM 2197 C CA . TRP A 1 279 ? 13.711 33.688 11.438 1 92.75 279 TRP A CA 1
ATOM 2198 C C . TRP A 1 279 ? 12.43 32.875 11.547 1 92.75 279 TRP A C 1
ATOM 2200 O O . TRP A 1 279 ? 11.508 33.031 10.742 1 92.75 279 TRP A O 1
ATOM 2210 N N . GLY A 1 280 ? 12.406 32.031 12.531 1 92.38 280 GLY A N 1
ATOM 2211 C CA . GLY A 1 280 ? 11.219 31.234 12.75 1 92.38 280 GLY A CA 1
ATOM 2212 C C . GLY A 1 280 ? 9.977 32.062 13.039 1 92.38 280 GLY A C 1
ATOM 2213 O O . GLY A 1 280 ? 8.891 31.75 12.562 1 92.38 280 GLY A O 1
ATOM 2214 N N . GLU A 1 281 ? 10.219 33.094 13.797 1 92.69 281 GLU A N 1
ATOM 2215 C CA . GLU A 1 281 ? 9.117 34 14.102 1 92.69 281 GLU A CA 1
ATOM 2216 C C . GLU A 1 281 ? 8.562 34.656 12.836 1 92.69 281 GLU A C 1
ATOM 2218 O O . GLU A 1 281 ? 7.348 34.781 12.688 1 92.69 281 GLU A O 1
ATOM 2223 N N . SER A 1 282 ? 9.453 35.062 12.047 1 94.06 282 SER A N 1
ATOM 2224 C CA . SER A 1 282 ? 9.047 35.688 10.789 1 94.06 282 SER A CA 1
ATOM 2225 C C . SER A 1 282 ? 8.258 34.719 9.922 1 94.06 282 SER A C 1
ATOM 2227 O O . SER A 1 282 ? 7.277 35.094 9.281 1 94.06 282 SER A O 1
ATOM 2229 N N . GLN A 1 283 ? 8.711 33.469 9.852 1 94.25 283 GLN A N 1
ATOM 2230 C CA . GLN A 1 283 ? 8.016 32.469 9.062 1 94.25 283 GLN A CA 1
ATOM 2231 C C . GLN A 1 283 ? 6.645 32.156 9.656 1 94.25 283 GLN A C 1
ATOM 2233 O O . GLN A 1 283 ? 5.676 31.984 8.914 1 94.25 283 GLN A O 1
ATOM 2238 N N . PHE A 1 284 ? 6.598 32.125 10.93 1 93.81 284 PHE A N 1
ATOM 2239 C CA . PHE A 1 284 ? 5.332 31.859 11.602 1 93.81 284 PHE A CA 1
ATOM 2240 C C . PHE A 1 284 ? 4.332 32.969 11.328 1 93.81 284 PHE A C 1
ATOM 2242 O O . PHE A 1 284 ? 3.156 32.719 11.055 1 93.81 284 PHE A O 1
ATOM 2249 N N . GLU A 1 285 ? 4.797 34.188 11.367 1 91.75 285 GLU A N 1
ATOM 2250 C CA . GLU A 1 285 ? 3.938 35.344 11.078 1 91.75 285 GLU A CA 1
ATOM 2251 C C . GLU A 1 285 ? 3.418 35.312 9.648 1 91.75 285 GLU A C 1
ATOM 2253 O O . GLU A 1 285 ? 2.256 35.625 9.391 1 91.75 285 GLU A O 1
ATOM 2258 N N . ARG A 1 286 ? 4.242 34.938 8.828 1 92.31 286 ARG A N 1
ATOM 2259 C CA . ARG A 1 286 ? 3.855 34.844 7.422 1 92.31 286 ARG A CA 1
ATOM 2260 C C . ARG A 1 286 ? 2.715 33.844 7.238 1 92.31 286 ARG A C 1
ATOM 2262 O O . ARG A 1 286 ? 1.72 34.125 6.574 1 92.31 286 ARG A O 1
ATOM 2269 N N . THR A 1 287 ? 2.879 32.625 7.738 1 91.75 287 THR A N 1
ATOM 2270 C CA . THR A 1 287 ? 1.854 31.594 7.566 1 91.75 287 THR A CA 1
ATOM 2271 C C . THR A 1 287 ? 0.573 31.984 8.297 1 91.75 287 THR A C 1
ATOM 2273 O O . THR A 1 287 ? -0.529 31.734 7.812 1 91.75 287 THR A O 1
ATOM 2276 N N . ALA A 1 288 ? 0.692 32.656 9.414 1 89.25 288 ALA A N 1
ATOM 2277 C CA . ALA A 1 288 ? -0.472 33.156 10.148 1 89.25 288 ALA A CA 1
ATOM 2278 C C . ALA A 1 288 ? -1.235 34.188 9.344 1 89.25 288 ALA A C 1
ATOM 2280 O O . ALA A 1 288 ? -2.469 34.188 9.32 1 89.25 288 ALA A O 1
ATOM 2281 N N . HIS A 1 289 ? -0.512 35.031 8.703 1 88.25 289 HIS A N 1
ATOM 2282 C CA . HIS A 1 289 ? -1.132 36.062 7.875 1 88.25 289 HIS A CA 1
ATOM 2283 C C . HIS A 1 289 ? -1.867 35.469 6.691 1 88.25 289 HIS A C 1
ATOM 2285 O O . HIS A 1 289 ? -2.957 35.906 6.328 1 88.25 289 HIS A O 1
ATOM 2291 N N . GLU A 1 290 ? -1.297 34.5 6.125 1 88 290 GLU A N 1
ATOM 2292 C CA . GLU A 1 290 ? -1.937 33.812 5.012 1 88 290 GLU A CA 1
ATOM 2293 C C . GLU A 1 290 ? -3.24 33.156 5.445 1 88 290 GLU A C 1
ATOM 2295 O O . GLU A 1 290 ? -4.234 33.188 4.715 1 88 290 GLU A O 1
ATOM 2300 N N . MET A 1 291 ? -3.203 32.531 6.551 1 87.75 291 MET A N 1
ATOM 2301 C CA . MET A 1 291 ? -4.398 31.891 7.082 1 87.75 291 MET A CA 1
ATOM 2302 C C . MET A 1 291 ? -5.496 32.906 7.359 1 87.75 291 MET A C 1
ATOM 2304 O O . MET A 1 291 ? -6.672 32.656 7.098 1 87.75 291 MET A O 1
ATOM 2308 N N . ALA A 1 292 ? -5.059 34.031 7.816 1 85.31 292 ALA A N 1
ATOM 2309 C CA . ALA A 1 292 ? -6.027 35.094 8.094 1 85.31 292 ALA A CA 1
ATOM 2310 C C . ALA A 1 292 ? -6.688 35.594 6.812 1 85.31 292 ALA A C 1
ATOM 2312 O O . ALA A 1 292 ? -7.891 35.875 6.793 1 85.31 292 ALA A O 1
ATOM 2313 N N . ASP A 1 293 ? -5.93 35.656 5.832 1 82.75 293 ASP A N 1
ATOM 2314 C CA . ASP A 1 293 ? -6.457 36.062 4.539 1 82.75 293 ASP A CA 1
ATOM 2315 C C . ASP A 1 293 ? -7.461 35.062 4 1 82.75 293 ASP A C 1
ATOM 2317 O O . ASP A 1 293 ? -8.492 35.438 3.438 1 82.75 293 ASP A O 1
ATOM 2321 N N . PHE A 1 294 ? -7.121 33.812 4.16 1 77.38 294 PHE A N 1
ATOM 2322 C CA . PHE A 1 294 ? -8.016 32.75 3.709 1 77.38 294 PHE A CA 1
ATOM 2323 C C . PHE A 1 294 ? -9.32 32.781 4.5 1 77.38 294 PHE A C 1
ATOM 2325 O O . PHE A 1 294 ? -10.398 32.594 3.936 1 77.38 294 PHE A O 1
ATOM 2332 N N . GLU A 1 295 ? -9.172 32.938 5.734 1 79.94 295 GLU A N 1
ATOM 2333 C CA . GLU A 1 295 ? -10.352 33 6.59 1 79.94 295 GLU A CA 1
ATOM 2334 C C . GLU A 1 295 ? -11.305 34.125 6.117 1 79.94 295 GLU A C 1
ATOM 2336 O O . GLU A 1 295 ? -12.516 33.875 6.008 1 79.94 295 GLU A O 1
ATOM 2341 N N . LYS A 1 296 ? -10.773 35.219 5.809 1 80.12 296 LYS A N 1
ATOM 2342 C CA . LYS A 1 296 ? -11.578 36.344 5.352 1 80.12 296 LYS A CA 1
ATOM 2343 C C . LYS A 1 296 ? -12.281 36.031 4.031 1 80.12 296 LYS A C 1
ATOM 2345 O O . LYS A 1 296 ? -13.453 36.344 3.85 1 80.12 296 LYS A O 1
ATOM 2350 N N . ARG A 1 297 ? -11.609 35.406 3.254 1 77.88 297 ARG A N 1
ATOM 2351 C CA . ARG A 1 297 ? -12.156 35.062 1.941 1 77.88 297 ARG A CA 1
ATOM 2352 C C . ARG A 1 297 ? -13.297 34.062 2.061 1 77.88 297 ARG A C 1
ATOM 2354 O O . ARG A 1 297 ? -14.305 34.188 1.363 1 77.88 297 ARG A O 1
ATOM 2361 N N . ILE A 1 298 ? -13.141 33.188 2.861 1 78.19 298 ILE A N 1
ATOM 2362 C CA . ILE A 1 298 ? -14.148 32.125 3.041 1 78.19 298 ILE A CA 1
ATOM 2363 C C . ILE A 1 298 ? -15.398 32.75 3.678 1 78.19 298 ILE A C 1
ATOM 2365 O O . ILE A 1 298 ? -16.516 32.406 3.303 1 78.19 298 ILE A O 1
ATOM 2369 N N . LEU A 1 299 ? -15.133 33.562 4.637 1 75.81 299 LEU A N 1
ATOM 2370 C CA . LEU A 1 299 ? -16.266 34.219 5.297 1 75.81 299 LEU A CA 1
ATOM 2371 C C . LEU A 1 299 ? -17.078 35.031 4.305 1 75.81 299 LEU A C 1
ATOM 2373 O O . LEU A 1 299 ? -18.312 35.031 4.367 1 75.81 299 LEU A O 1
ATOM 2377 N N . GLN A 1 300 ? -16.375 35.531 3.381 1 76.19 300 GLN A N 1
ATOM 2378 C CA . GLN A 1 300 ? -17.047 36.312 2.342 1 76.19 300 GLN A CA 1
ATOM 2379 C C . GLN A 1 300 ? -17.828 35.406 1.405 1 76.19 300 GLN A C 1
ATOM 2381 O O . GLN A 1 300 ? -18.938 35.719 0.988 1 76.19 300 GLN A O 1
ATOM 2386 N N . LEU A 1 301 ? -17.281 34.312 1.121 1 71.75 301 LEU A N 1
ATOM 2387 C CA . LEU A 1 301 ? -17.922 33.344 0.235 1 71.75 301 LEU A CA 1
ATOM 2388 C C . LEU A 1 301 ? -19.125 32.688 0.92 1 71.75 301 LEU A C 1
ATOM 2390 O O . LEU A 1 301 ? -20.156 32.469 0.294 1 71.75 301 LEU A O 1
ATOM 2394 N N . CYS A 1 302 ? -18.844 32.219 2.104 1 67.75 302 CYS A N 1
ATOM 2395 C CA . CYS A 1 302 ? -19.906 31.562 2.863 1 67.75 302 CYS A CA 1
ATOM 2396 C C . CYS A 1 302 ? -21.109 32.5 3.016 1 67.75 302 CYS A C 1
ATOM 2398 O O . CYS A 1 302 ? -22.25 32.031 2.92 1 67.75 302 CYS A O 1
ATOM 2400 N N . GLU A 1 303 ? -20.875 33.688 3.287 1 60.66 303 GLU A N 1
ATOM 2401 C CA . GLU A 1 303 ? -21.938 34.688 3.418 1 60.66 303 GLU A CA 1
ATOM 2402 C C . GLU A 1 303 ? -22.688 34.875 2.102 1 60.66 303 GLU A C 1
ATOM 2404 O O . GLU A 1 303 ? -23.922 35 2.09 1 60.66 303 GLU A O 1
ATOM 2409 N N . CYS A 1 304 ? -21.922 34.75 1.114 1 56.84 304 CYS A N 1
ATOM 2410 C CA . CYS A 1 304 ? -22.562 34.906 -0.188 1 56.84 304 CYS A CA 1
ATOM 2411 C C . CYS A 1 304 ? -23.344 33.656 -0.569 1 56.84 304 CYS A C 1
ATOM 2413 O O . CYS A 1 304 ? -24.406 33.75 -1.171 1 56.84 304 CYS A O 1
ATOM 2415 N N . ALA A 1 305 ? -22.812 32.531 -0.329 1 57.34 305 ALA A N 1
ATOM 2416 C CA . ALA A 1 305 ? -23.422 31.25 -0.7 1 57.34 305 ALA A CA 1
ATOM 2417 C C . ALA A 1 305 ? -24.672 30.969 0.128 1 57.34 305 ALA A C 1
ATOM 2419 O O . ALA A 1 305 ? -25.625 30.375 -0.368 1 57.34 305 ALA A O 1
ATOM 2420 N N . ASP A 1 306 ? -24.578 31.234 1.494 1 53.56 306 ASP A N 1
ATOM 2421 C CA . ASP A 1 306 ? -25.797 31.125 2.307 1 53.56 306 ASP A CA 1
ATOM 2422 C C . ASP A 1 306 ? -26.938 31.938 1.705 1 53.56 306 ASP A C 1
ATOM 2424 O O . ASP A 1 306 ? -28.109 31.578 1.836 1 53.56 306 ASP A O 1
ATOM 2428 N N . GLU A 1 307 ? -26.547 32.906 1.068 1 48.69 307 GLU A N 1
ATOM 2429 C CA . GLU A 1 307 ? -27.547 33.688 0.367 1 48.69 307 GLU A CA 1
ATOM 2430 C C . GLU A 1 307 ? -28.031 32.969 -0.889 1 48.69 307 GLU A C 1
ATOM 2432 O O . GLU A 1 307 ? -29.172 33.188 -1.313 1 48.69 307 GLU A O 1
ATOM 2437 N N . ILE A 1 308 ? -27.234 32.219 -1.466 1 43.59 308 ILE A N 1
ATOM 2438 C CA . ILE A 1 308 ? -27.562 31.547 -2.719 1 43.59 308 ILE A CA 1
ATOM 2439 C C . ILE A 1 308 ? -28.359 30.281 -2.432 1 43.59 308 ILE A C 1
ATOM 2441 O O . ILE A 1 308 ? -29.281 29.938 -3.174 1 43.59 308 ILE A O 1
ATOM 2445 N N . THR A 1 309 ? -28.047 29.344 -1.532 1 43.62 309 THR A N 1
ATOM 2446 C CA . THR A 1 309 ? -28.734 28.094 -1.252 1 43.62 309 THR A CA 1
ATOM 2447 C C . THR A 1 309 ? -30.188 28.344 -0.876 1 43.62 309 THR A C 1
ATOM 2449 O O . THR A 1 309 ? -31.016 27.422 -0.92 1 43.62 309 THR A O 1
ATOM 2452 N N . ASP A 1 310 ? -30.656 29.5 -0.365 1 37.12 310 ASP A N 1
ATOM 2453 C CA . ASP A 1 310 ? -32.094 29.75 -0.204 1 37.12 310 ASP A CA 1
ATOM 2454 C C . ASP A 1 310 ? -32.781 29.812 -1.558 1 37.12 310 ASP A C 1
ATOM 2456 O O . ASP A 1 310 ? -34 29.625 -1.638 1 37.12 310 ASP A O 1
ATOM 2460 N N . ASP A 1 311 ? -32.312 30.125 -2.547 1 30.39 311 ASP A N 1
ATOM 2461 C CA . ASP A 1 311 ? -33.031 30.172 -3.811 1 30.39 311 ASP A CA 1
ATOM 2462 C C . ASP A 1 311 ? -32.938 28.844 -4.555 1 30.39 311 ASP A C 1
ATOM 2464 O O . ASP A 1 311 ? -33.406 28.734 -5.695 1 30.39 311 ASP A O 1
ATOM 2468 N N . LEU A 1 312 ? -32.219 28.047 -4.164 1 25.02 312 LEU A N 1
ATOM 2469 C CA . LEU A 1 312 ? -32.25 26.828 -4.961 1 25.02 312 LEU A CA 1
ATOM 2470 C C . LEU A 1 312 ? -33.156 25.781 -4.316 1 25.02 312 LEU A C 1
ATOM 2472 O O . LEU A 1 312 ? -33.031 25.516 -3.115 1 25.02 312 LEU A O 1
ATOM 2476 N N . MET B 1 1 ? 6.449 -7.852 4.16 1 87.06 1 MET B N 1
ATOM 2477 C CA . MET B 1 1 ? 7.125 -8.828 3.307 1 87.06 1 MET B CA 1
ATOM 2478 C C . MET B 1 1 ? 8.148 -9.625 4.105 1 87.06 1 MET B C 1
ATOM 2480 O O . MET B 1 1 ? 8.102 -10.859 4.129 1 87.06 1 MET B O 1
ATOM 2484 N N . PHE B 1 2 ? 9.109 -8.938 4.852 1 90.31 2 PHE B N 1
ATOM 2485 C CA . PHE B 1 2 ? 10.227 -9.57 5.547 1 90.31 2 PHE B CA 1
ATOM 2486 C C . PHE B 1 2 ? 10.078 -9.414 7.055 1 90.31 2 PHE B C 1
ATOM 2488 O O . PHE B 1 2 ? 11.031 -9.656 7.805 1 90.31 2 PHE B O 1
ATOM 2495 N N . GLY B 1 3 ? 8.898 -9.039 7.539 1 82.44 3 GLY B N 1
ATOM 2496 C CA . GLY B 1 3 ? 8.672 -8.766 8.953 1 82.44 3 GLY B CA 1
ATOM 2497 C C . GLY B 1 3 ? 8.82 -7.297 9.305 1 82.44 3 GLY B C 1
ATOM 2498 O O . GLY B 1 3 ? 9.359 -6.512 8.516 1 82.44 3 GLY B O 1
ATOM 2499 N N . GLN B 1 4 ? 8.43 -6.891 10.477 1 76.81 4 GLN B N 1
ATOM 2500 C CA . GLN B 1 4 ? 8.32 -5.488 10.867 1 76.81 4 GLN B CA 1
ATOM 2501 C C . GLN B 1 4 ? 9.688 -4.906 11.219 1 76.81 4 GLN B C 1
ATOM 2503 O O . GLN B 1 4 ? 9.891 -3.691 11.133 1 76.81 4 GLN B O 1
ATOM 2508 N N . ASN B 1 5 ? 10.586 -5.652 11.555 1 80.06 5 ASN B N 1
ATOM 2509 C CA . ASN B 1 5 ? 11.828 -5.125 12.117 1 80.06 5 ASN B CA 1
ATOM 2510 C C . ASN B 1 5 ? 13.031 -5.48 11.25 1 80.06 5 ASN B C 1
ATOM 2512 O O . ASN B 1 5 ? 14.172 -5.156 11.602 1 80.06 5 ASN B O 1
ATOM 2516 N N . GLN B 1 6 ? 12.797 -6.098 10.109 1 85.25 6 GLN B N 1
ATOM 2517 C CA . GLN B 1 6 ? 13.898 -6.496 9.234 1 85.25 6 GLN B CA 1
ATOM 2518 C C . GLN B 1 6 ? 14.359 -5.328 8.359 1 85.25 6 GLN B C 1
ATOM 2520 O O . GLN B 1 6 ? 13.625 -4.871 7.488 1 85.25 6 GLN B O 1
ATOM 2525 N N . PRO B 1 7 ? 15.555 -4.82 8.609 1 86.94 7 PRO B N 1
ATOM 2526 C CA . PRO B 1 7 ? 16.047 -3.799 7.688 1 86.94 7 PRO B CA 1
ATOM 2527 C C . PRO B 1 7 ? 16.125 -4.293 6.242 1 86.94 7 PRO B C 1
ATOM 2529 O O . PRO B 1 7 ? 16.484 -5.449 6 1 86.94 7 PRO B O 1
ATOM 2532 N N . VAL B 1 8 ? 15.727 -3.492 5.332 1 90.06 8 VAL B N 1
ATOM 2533 C CA . VAL B 1 8 ? 15.664 -3.879 3.928 1 90.06 8 VAL B CA 1
ATOM 2534 C C . VAL B 1 8 ? 16.406 -2.854 3.078 1 90.06 8 VAL B C 1
ATOM 2536 O O . VAL B 1 8 ? 16.25 -1.646 3.271 1 90.06 8 VAL B O 1
ATOM 2539 N N . THR B 1 9 ? 17.312 -3.291 2.262 1 90.81 9 THR B N 1
ATOM 2540 C CA . THR B 1 9 ? 17.938 -2.477 1.222 1 90.81 9 THR B CA 1
ATOM 2541 C C . THR B 1 9 ? 17.359 -2.828 -0.15 1 90.81 9 THR B C 1
ATOM 2543 O O . THR B 1 9 ? 17.344 -3.998 -0.54 1 90.81 9 THR B O 1
ATOM 2546 N N . ILE B 1 10 ? 16.859 -1.811 -0.849 1 91.88 10 ILE B N 1
ATOM 2547 C CA . ILE B 1 10 ? 16.234 -2.037 -2.145 1 91.88 10 ILE B CA 1
ATOM 2548 C C . ILE B 1 10 ? 17.109 -1.447 -3.252 1 91.88 10 ILE B C 1
ATOM 2550 O O . ILE B 1 10 ? 17.562 -0.304 -3.152 1 91.88 10 ILE B O 1
ATOM 2554 N N . THR B 1 11 ? 17.422 -2.232 -4.254 1 92.62 11 THR B N 1
ATOM 2555 C CA . THR B 1 11 ? 18.047 -1.757 -5.484 1 92.62 11 THR B CA 1
ATOM 2556 C C . THR B 1 11 ? 17.062 -1.837 -6.648 1 92.62 11 THR B C 1
ATOM 2558 O O . THR B 1 11 ? 16.562 -2.914 -6.969 1 92.62 11 THR B O 1
ATOM 2561 N N . LEU B 1 12 ? 16.797 -0.682 -7.16 1 91.81 12 LEU B N 1
ATOM 2562 C CA . LEU B 1 12 ? 15.93 -0.606 -8.336 1 91.81 12 LEU B CA 1
ATOM 2563 C C . LEU B 1 12 ? 16.75 -0.608 -9.617 1 91.81 12 LEU B C 1
ATOM 2565 O O . LEU B 1 12 ? 17.641 0.233 -9.797 1 91.81 12 LEU B O 1
ATOM 2569 N N . TYR B 1 13 ? 16.391 -1.609 -10.477 1 91.56 13 TYR B N 1
ATOM 2570 C CA . TYR B 1 13 ? 17.141 -1.751 -11.719 1 91.56 13 TYR B CA 1
ATOM 2571 C C . TYR B 1 13 ? 16.219 -1.657 -12.922 1 91.56 13 TYR B C 1
ATOM 2573 O O . TYR B 1 13 ? 15.141 -2.24 -12.93 1 91.56 13 TYR B O 1
ATOM 2581 N N . ASP B 1 14 ? 16.625 -0.794 -13.883 1 85.75 14 ASP B N 1
ATOM 2582 C CA . ASP B 1 14 ? 15.969 -0.692 -15.18 1 85.75 14 ASP B CA 1
ATOM 2583 C C . ASP B 1 14 ? 16.938 -0.186 -16.25 1 85.75 14 ASP B C 1
ATOM 2585 O O . ASP B 1 14 ? 18.125 0.004 -15.969 1 85.75 14 ASP B O 1
ATOM 2589 N N . LEU B 1 15 ? 16.406 -0.171 -17.422 1 80.19 15 LEU B N 1
ATOM 2590 C CA . LEU B 1 15 ? 17.203 0.377 -18.516 1 80.19 15 LEU B CA 1
ATOM 2591 C C . LEU B 1 15 ? 17.547 1.843 -18.266 1 80.19 15 LEU B C 1
ATOM 2593 O O . LEU B 1 15 ? 16.812 2.535 -17.547 1 80.19 15 LEU B O 1
ATOM 2597 N N . PHE B 1 16 ? 18.594 2.287 -18.859 1 76.19 16 PHE B N 1
ATOM 2598 C CA . PHE B 1 16 ? 19.094 3.646 -18.672 1 76.19 16 PHE B CA 1
ATOM 2599 C C . PHE B 1 16 ? 18 4.664 -19 1 76.19 16 PHE B C 1
ATOM 2601 O O . PHE B 1 16 ? 17.906 5.699 -18.328 1 76.19 16 PHE B O 1
ATOM 2608 N N . ALA B 1 17 ? 17.234 4.289 -19.953 1 74.88 17 ALA B N 1
ATOM 2609 C CA . ALA B 1 17 ? 16.172 5.191 -20.391 1 74.88 17 ALA B CA 1
ATOM 2610 C C . ALA B 1 17 ? 15.156 5.414 -19.266 1 74.88 17 ALA B C 1
ATOM 2612 O O . ALA B 1 17 ? 14.391 6.379 -19.297 1 74.88 17 ALA B O 1
ATOM 2613 N N . GLN B 1 18 ? 15.133 4.664 -18.266 1 77.69 18 GLN B N 1
ATOM 2614 C CA . GLN B 1 18 ? 14.133 4.727 -17.219 1 77.69 18 GLN B CA 1
ATOM 2615 C C . GLN B 1 18 ? 14.719 5.332 -15.938 1 77.69 18 GLN B C 1
ATOM 2617 O O . GLN B 1 18 ? 14.078 5.309 -14.883 1 77.69 18 GLN B O 1
ATOM 2622 N N . ASP B 1 19 ? 15.797 5.945 -16.047 1 80.56 19 ASP B N 1
ATOM 2623 C CA . ASP B 1 19 ? 16.516 6.398 -14.859 1 80.56 19 ASP B CA 1
ATOM 2624 C C . ASP B 1 19 ? 15.719 7.449 -14.094 1 80.56 19 ASP B C 1
ATOM 2626 O O . ASP B 1 19 ? 15.633 7.398 -12.859 1 80.56 19 ASP B O 1
ATOM 2630 N N . SER B 1 20 ? 15.141 8.328 -14.812 1 80.38 20 SER B N 1
ATOM 2631 C CA . SER B 1 20 ? 14.375 9.391 -14.164 1 80.38 20 SER B CA 1
ATOM 2632 C C . SER B 1 20 ? 13.18 8.836 -13.398 1 80.38 20 SER B C 1
ATOM 2634 O O . SER B 1 20 ? 12.898 9.266 -12.281 1 80.38 20 SER B O 1
ATOM 2636 N N . GLN B 1 21 ? 12.516 7.883 -13.977 1 81 21 GLN B N 1
ATOM 2637 C CA . GLN B 1 21 ? 11.367 7.262 -13.328 1 81 21 GLN B CA 1
ATOM 2638 C C . GLN B 1 21 ? 11.789 6.484 -12.086 1 81 21 GLN B C 1
ATOM 2640 O O . GLN B 1 21 ? 11.07 6.473 -11.086 1 81 21 GLN B O 1
ATOM 2645 N N . LEU B 1 22 ? 12.945 5.91 -12.172 1 85.62 22 LEU B N 1
ATOM 2646 C CA . LEU B 1 22 ? 13.461 5.164 -11.031 1 85.62 22 LEU B CA 1
ATOM 2647 C C . LEU B 1 22 ? 13.758 6.098 -9.859 1 85.62 22 LEU B C 1
ATOM 2649 O O . LEU B 1 22 ? 13.492 5.754 -8.703 1 85.62 22 LEU B O 1
ATOM 2653 N N . GLN B 1 23 ? 14.195 7.203 -10.211 1 82.94 23 GLN B N 1
ATOM 2654 C CA . GLN B 1 23 ? 14.523 8.164 -9.164 1 82.94 23 GLN B CA 1
ATOM 2655 C C . GLN B 1 23 ? 13.266 8.648 -8.453 1 82.94 23 GLN B C 1
ATOM 2657 O O . GLN B 1 23 ? 13.281 8.891 -7.242 1 82.94 23 GLN B O 1
ATOM 2662 N N . VAL B 1 24 ? 12.234 8.781 -9.164 1 81.56 24 VAL B N 1
ATOM 2663 C CA . VAL B 1 24 ? 10.961 9.172 -8.578 1 81.56 24 VAL B CA 1
ATOM 2664 C C . VAL B 1 24 ? 10.539 8.148 -7.523 1 81.56 24 VAL B C 1
ATOM 2666 O O . VAL B 1 24 ? 10.062 8.516 -6.445 1 81.56 24 VAL B O 1
ATOM 2669 N N . LEU B 1 25 ? 10.758 6.93 -7.848 1 84.88 25 LEU B N 1
ATOM 2670 C CA . LEU B 1 25 ? 10.398 5.867 -6.918 1 84.88 25 LEU B CA 1
ATOM 2671 C C . LEU B 1 25 ? 11.266 5.918 -5.668 1 84.88 25 LEU B C 1
ATOM 2673 O O . LEU B 1 25 ? 10.789 5.656 -4.562 1 84.88 25 LEU B O 1
ATOM 2677 N N . VAL B 1 26 ? 12.469 6.266 -5.898 1 84.75 26 VAL B N 1
ATOM 2678 C CA . VAL B 1 26 ? 13.383 6.395 -4.77 1 84.75 26 VAL B CA 1
ATOM 2679 C C . VAL B 1 26 ? 12.938 7.543 -3.869 1 84.75 26 VAL B C 1
ATOM 2681 O O . VAL B 1 26 ? 12.844 7.383 -2.648 1 84.75 26 VAL B O 1
ATOM 2684 N N . ASP B 1 27 ? 12.602 8.578 -4.488 1 78.5 27 ASP B N 1
ATOM 2685 C CA . ASP B 1 27 ? 12.164 9.742 -3.732 1 78.5 27 ASP B CA 1
ATOM 2686 C C . ASP B 1 27 ? 10.875 9.453 -2.967 1 78.5 27 ASP B C 1
ATOM 2688 O O . ASP B 1 27 ? 10.734 9.844 -1.808 1 78.5 27 ASP B O 1
ATOM 2692 N N . GLU B 1 28 ? 10.039 8.773 -3.633 1 81.69 28 GLU B N 1
ATOM 2693 C CA . GLU B 1 28 ? 8.773 8.398 -3.01 1 81.69 28 GLU B CA 1
ATOM 2694 C C . GLU B 1 28 ? 9.008 7.516 -1.786 1 81.69 28 GLU B C 1
ATOM 2696 O O . GLU B 1 28 ? 8.406 7.742 -0.73 1 81.69 28 GLU B O 1
ATOM 2701 N N . ALA B 1 29 ? 9.82 6.57 -1.98 1 84 29 ALA B N 1
ATOM 2702 C CA . ALA B 1 29 ? 10.102 5.648 -0.885 1 84 29 ALA B CA 1
ATOM 2703 C C . ALA B 1 29 ? 10.766 6.371 0.285 1 84 29 ALA B C 1
ATOM 2705 O O . ALA B 1 29 ? 10.438 6.117 1.446 1 84 29 ALA B O 1
ATOM 2706 N N . GLN B 1 30 ? 11.578 7.227 -0.026 1 79.12 30 GLN B N 1
ATOM 2707 C CA . GLN B 1 30 ? 12.289 7.973 1.005 1 79.12 30 GLN B CA 1
ATOM 2708 C C . GLN B 1 30 ? 11.359 8.945 1.728 1 79.12 30 GLN B C 1
ATOM 2710 O O . GLN B 1 30 ? 11.375 9.023 2.957 1 79.12 30 GLN B O 1
ATOM 2715 N N . ASP B 1 31 ? 10.539 9.5 0.942 1 75.5 31 ASP B N 1
ATOM 2716 C CA . ASP B 1 31 ? 9.617 10.469 1.515 1 75.5 31 ASP B CA 1
ATOM 2717 C C . ASP B 1 31 ? 8.562 9.781 2.385 1 75.5 31 ASP B C 1
ATOM 2719 O O . ASP B 1 31 ? 7.973 10.406 3.266 1 75.5 31 ASP B O 1
ATOM 2723 N N . SER B 1 32 ? 8.352 8.547 2.117 1 77.38 32 SER B N 1
ATOM 2724 C CA . SER B 1 32 ? 7.352 7.812 2.879 1 77.38 32 SER B CA 1
ATOM 2725 C C . SER B 1 32 ? 7.863 7.465 4.273 1 77.38 32 SER B C 1
ATOM 2727 O O . SER B 1 32 ? 7.078 7.156 5.168 1 77.38 32 SER B O 1
ATOM 2729 N N . GLY B 1 33 ? 9.141 7.551 4.484 1 73 33 GLY B N 1
ATOM 2730 C CA . GLY B 1 33 ? 9.727 7.277 5.785 1 73 33 GLY B CA 1
ATOM 2731 C C . GLY B 1 33 ? 9.422 5.883 6.301 1 73 33 GLY B C 1
ATOM 2732 O O . GLY B 1 33 ? 9.102 5.707 7.477 1 73 33 GLY B O 1
ATOM 2733 N N . LEU B 1 34 ? 9.453 4.891 5.477 1 75.81 34 LEU B N 1
ATOM 2734 C CA . LEU B 1 34 ? 9.188 3.523 5.914 1 75.81 34 LEU B CA 1
ATOM 2735 C C . LEU B 1 34 ? 10.305 3.014 6.82 1 75.81 34 LEU B C 1
ATOM 2737 O O . LEU B 1 34 ? 11.461 2.959 6.406 1 75.81 34 LEU B O 1
ATOM 2741 N N . GLU B 1 35 ? 10.016 2.627 8.031 1 72.25 35 GLU B N 1
ATOM 2742 C CA . GLU B 1 35 ? 10.977 2.33 9.086 1 72.25 35 GLU B CA 1
ATOM 2743 C C . GLU B 1 35 ? 11.898 1.181 8.688 1 72.25 35 GLU B C 1
ATOM 2745 O O . GLU B 1 35 ? 13.109 1.239 8.914 1 72.25 35 GLU B O 1
ATOM 2750 N N . PRO B 1 36 ? 11.391 0.157 8.023 1 75.69 36 PRO B N 1
ATOM 2751 C CA . PRO B 1 36 ? 12.289 -0.959 7.719 1 75.69 36 PRO B CA 1
ATOM 2752 C C . PRO B 1 36 ? 13.211 -0.668 6.539 1 75.69 36 PRO B C 1
ATOM 2754 O O . PRO B 1 36 ? 14.164 -1.414 6.297 1 75.69 36 PRO B O 1
ATOM 2757 N N . LEU B 1 37 ? 13.023 0.39 5.871 1 79.38 37 LEU B N 1
ATOM 2758 C CA . LEU B 1 37 ? 13.828 0.695 4.695 1 79.38 37 LEU B CA 1
ATOM 2759 C C . LEU B 1 37 ? 15.156 1.337 5.09 1 79.38 37 LEU B C 1
ATOM 2761 O O . LEU B 1 37 ? 15.188 2.51 5.469 1 79.38 37 LEU B O 1
ATOM 2765 N N . GLU B 1 38 ? 16.172 0.598 4.992 1 81.12 38 GLU B N 1
ATOM 2766 C CA . GLU B 1 38 ? 17.5 1.067 5.348 1 81.12 38 GLU B CA 1
ATOM 2767 C C . GLU B 1 38 ? 18.125 1.891 4.223 1 81.12 38 GLU B C 1
ATOM 2769 O O . GLU B 1 38 ? 18.766 2.916 4.473 1 81.12 38 GLU B O 1
ATOM 2774 N N . ASP B 1 39 ? 17.906 1.375 3.064 1 84 39 ASP B N 1
ATOM 2775 C CA . ASP B 1 39 ? 18.469 2.055 1.902 1 84 39 ASP B CA 1
ATOM 2776 C C . ASP B 1 39 ? 17.703 1.698 0.632 1 84 39 ASP B C 1
ATOM 2778 O O . ASP B 1 39 ? 17.172 0.592 0.511 1 84 39 ASP B O 1
ATOM 2782 N N . ILE B 1 40 ? 17.625 2.693 -0.222 1 86.62 40 ILE B N 1
ATOM 2783 C CA . ILE B 1 40 ? 17.031 2.49 -1.535 1 86.62 40 ILE B CA 1
ATOM 2784 C C . ILE B 1 40 ? 17.812 3.264 -2.59 1 86.62 40 ILE B C 1
ATOM 2786 O O . ILE B 1 40 ? 18.125 4.445 -2.402 1 86.62 40 ILE B O 1
ATOM 2790 N N . HIS B 1 41 ? 18.219 2.549 -3.621 1 86.81 41 HIS B N 1
ATOM 2791 C CA . HIS B 1 41 ? 18.969 3.217 -4.68 1 86.81 41 HIS B CA 1
ATOM 2792 C C . HIS B 1 41 ? 18.625 2.641 -6.047 1 86.81 41 HIS B C 1
ATOM 2794 O O . HIS B 1 41 ? 18.031 1.562 -6.141 1 86.81 41 HIS B O 1
ATOM 2800 N N . THR B 1 42 ? 18.875 3.467 -7.027 1 89.56 42 THR B N 1
ATOM 2801 C CA . THR B 1 42 ? 18.672 3.039 -8.406 1 89.56 42 THR B CA 1
ATOM 2802 C C . THR B 1 42 ? 20.016 2.793 -9.102 1 89.56 42 THR B C 1
ATOM 2804 O O . THR B 1 42 ? 21.031 3.344 -8.703 1 89.56 42 THR B O 1
ATOM 2807 N N . THR B 1 43 ? 19.953 1.938 -9.984 1 89.62 43 THR B N 1
ATOM 2808 C CA . THR B 1 43 ? 21.141 1.726 -10.82 1 89.62 43 THR B CA 1
ATOM 2809 C C . THR B 1 43 ? 20.734 1.182 -12.188 1 89.62 43 THR B C 1
ATOM 2811 O O . THR B 1 43 ? 19.688 0.534 -12.32 1 89.62 43 THR B O 1
ATOM 2814 N N . THR B 1 44 ? 21.516 1.513 -13.172 1 88.19 44 THR B N 1
ATOM 2815 C CA . THR B 1 44 ? 21.359 0.929 -14.5 1 88.19 44 THR B CA 1
ATOM 2816 C C . THR B 1 44 ? 22.5 -0.032 -14.812 1 88.19 44 THR B C 1
ATOM 2818 O O . THR B 1 44 ? 22.562 -0.601 -15.906 1 88.19 44 THR B O 1
ATOM 2821 N N . ASP B 1 45 ? 23.344 -0.218 -13.82 1 88.88 45 ASP B N 1
ATOM 2822 C CA . ASP B 1 45 ? 24.484 -1.135 -13.938 1 88.88 45 ASP B CA 1
ATOM 2823 C C . ASP B 1 45 ? 24.125 -2.51 -13.375 1 88.88 45 ASP B C 1
ATOM 2825 O O . ASP B 1 45 ? 23.938 -2.662 -12.164 1 88.88 45 ASP B O 1
ATOM 2829 N N . PRO B 1 46 ? 24.141 -3.471 -14.258 1 88.62 46 PRO B N 1
ATOM 2830 C CA . PRO B 1 46 ? 23.781 -4.809 -13.781 1 88.62 46 PRO B CA 1
ATOM 2831 C C . PRO B 1 46 ? 24.766 -5.336 -12.727 1 88.62 46 PRO B C 1
ATOM 2833 O O . PRO B 1 46 ? 24.359 -6.098 -11.844 1 88.62 46 PRO B O 1
ATOM 2836 N N . ASP B 1 47 ? 26 -4.977 -12.727 1 88.31 47 ASP B N 1
ATOM 2837 C CA . ASP B 1 47 ? 26.984 -5.441 -11.758 1 88.31 47 ASP B CA 1
ATOM 2838 C C . ASP B 1 47 ? 26.594 -5.012 -10.344 1 88.31 47 ASP B C 1
ATOM 2840 O O . ASP B 1 47 ? 26.828 -5.75 -9.383 1 88.31 47 ASP B O 1
ATOM 2844 N N . LEU B 1 48 ? 25.984 -3.973 -10.32 1 88.31 48 LEU B N 1
ATOM 2845 C CA . LEU B 1 48 ? 25.578 -3.451 -9.023 1 88.31 48 LEU B CA 1
ATOM 2846 C C . LEU B 1 48 ? 24.219 -4.008 -8.617 1 88.31 48 LEU B C 1
ATOM 2848 O O . LEU B 1 48 ? 24 -4.316 -7.441 1 88.31 48 LEU B O 1
ATOM 2852 N N . ALA B 1 49 ? 23.375 -4.172 -9.555 1 91.12 49 ALA B N 1
ATOM 2853 C CA . ALA B 1 49 ? 21.984 -4.492 -9.281 1 91.12 49 ALA B CA 1
ATOM 2854 C C . ALA B 1 49 ? 21.828 -5.957 -8.883 1 91.12 49 ALA B C 1
ATOM 2856 O O . ALA B 1 49 ? 20.953 -6.297 -8.07 1 91.12 49 ALA B O 1
ATOM 2857 N N . PHE B 1 50 ? 22.688 -6.836 -9.328 1 93.31 50 PHE B N 1
ATOM 2858 C CA . PHE B 1 50 ? 22.422 -8.266 -9.203 1 93.31 50 PHE B CA 1
ATOM 2859 C C . PHE B 1 50 ? 23.406 -8.922 -8.242 1 93.31 50 PHE B C 1
ATOM 2861 O O . PHE B 1 50 ? 23.281 -10.109 -7.934 1 93.31 50 PHE B O 1
ATOM 2868 N N . LYS B 1 51 ? 24.328 -8.164 -7.734 1 90.81 51 LYS B N 1
ATOM 2869 C CA . LYS B 1 51 ? 25.375 -8.734 -6.902 1 90.81 51 LYS B CA 1
ATOM 2870 C C . LYS B 1 51 ? 24.859 -9.094 -5.516 1 90.81 51 LYS B C 1
ATOM 2872 O O . LYS B 1 51 ? 24.375 -8.227 -4.789 1 90.81 51 LYS B O 1
ATOM 2877 N N . ASP B 1 52 ? 24.969 -10.312 -5.137 1 89 52 ASP B N 1
ATOM 2878 C CA . ASP B 1 52 ? 24.75 -10.859 -3.799 1 89 52 ASP B CA 1
ATOM 2879 C C . ASP B 1 52 ? 23.391 -10.469 -3.252 1 89 52 ASP B C 1
ATOM 2881 O O . ASP B 1 52 ? 23.266 -10.078 -2.09 1 89 52 ASP B O 1
ATOM 2885 N N . ILE B 1 53 ? 22.422 -10.625 -4.066 1 93 53 ILE B N 1
ATOM 2886 C CA . ILE B 1 53 ? 21.094 -10.25 -3.615 1 93 53 ILE B CA 1
ATOM 2887 C C . ILE B 1 53 ? 20.422 -11.438 -2.924 1 93 53 ILE B C 1
ATOM 2889 O O . ILE B 1 53 ? 20.75 -12.594 -3.215 1 93 53 ILE B O 1
ATOM 2893 N N . ASP B 1 54 ? 19.562 -11.117 -1.937 1 95.56 54 ASP B N 1
ATOM 2894 C CA . ASP B 1 54 ? 18.797 -12.148 -1.229 1 95.56 54 ASP B CA 1
ATOM 2895 C C . ASP B 1 54 ? 17.5 -12.469 -1.961 1 95.56 54 ASP B C 1
ATOM 2897 O O . ASP B 1 54 ? 17.109 -13.633 -2.041 1 95.56 54 ASP B O 1
ATOM 2901 N N . VAL B 1 55 ? 16.844 -11.477 -2.49 1 96.69 55 VAL B N 1
ATOM 2902 C CA . VAL B 1 55 ? 15.562 -11.617 -3.178 1 96.69 55 VAL B CA 1
ATOM 2903 C C . VAL B 1 55 ? 15.57 -10.781 -4.457 1 96.69 55 VAL B C 1
ATOM 2905 O O . VAL B 1 55 ? 16 -9.625 -4.449 1 96.69 55 VAL B O 1
ATOM 2908 N N . ALA B 1 56 ? 15.172 -11.359 -5.551 1 96.31 56 ALA B N 1
ATOM 2909 C CA . ALA B 1 56 ? 14.984 -10.68 -6.828 1 96.31 56 ALA B CA 1
ATOM 2910 C C . ALA B 1 56 ? 13.523 -10.742 -7.277 1 96.31 56 ALA B C 1
ATOM 2912 O O . ALA B 1 56 ? 12.992 -11.828 -7.512 1 96.31 56 ALA B O 1
ATOM 2913 N N . ILE B 1 57 ? 12.906 -9.641 -7.371 1 96.19 57 ILE B N 1
ATOM 2914 C CA . ILE B 1 57 ? 11.531 -9.578 -7.867 1 96.19 57 ILE B CA 1
ATOM 2915 C C . ILE B 1 57 ? 11.531 -9.07 -9.312 1 96.19 57 ILE B C 1
ATOM 2917 O O . ILE B 1 57 ? 11.859 -7.91 -9.57 1 96.19 57 ILE B O 1
ATOM 2921 N N . MET B 1 58 ? 11.164 -9.961 -10.211 1 94 58 MET B N 1
ATOM 2922 C CA . MET B 1 58 ? 11.125 -9.633 -11.633 1 94 58 MET B CA 1
ATOM 2923 C C . MET B 1 58 ? 9.773 -9.039 -12.016 1 94 58 MET B C 1
ATOM 2925 O O . MET B 1 58 ? 8.812 -9.781 -12.242 1 94 58 MET B O 1
ATOM 2929 N N . LEU B 1 59 ? 9.711 -7.73 -12.008 1 87.25 59 LEU B N 1
ATOM 2930 C CA . LEU B 1 59 ? 8.445 -7.062 -12.305 1 87.25 59 LEU B CA 1
ATOM 2931 C C . LEU B 1 59 ? 8.227 -6.941 -13.805 1 87.25 59 LEU B C 1
ATOM 2933 O O . LEU B 1 59 ? 9.188 -6.918 -14.578 1 87.25 59 LEU B O 1
ATOM 2937 N N . ASP B 1 60 ? 6.887 -7.145 -14.211 1 70.12 60 ASP B N 1
ATOM 2938 C CA . ASP B 1 60 ? 6.504 -7.168 -15.617 1 70.12 60 ASP B CA 1
ATOM 2939 C C . ASP B 1 60 ? 6.691 -5.793 -16.266 1 70.12 60 ASP B C 1
ATOM 2941 O O . ASP B 1 60 ? 6.152 -4.797 -15.773 1 70.12 60 ASP B O 1
ATOM 2945 N N . THR B 1 61 ? 7.688 -5.523 -17.016 1 60.19 61 THR B N 1
ATOM 2946 C CA . THR B 1 61 ? 7.906 -4.254 -17.703 1 60.19 61 THR B CA 1
ATOM 2947 C C . THR B 1 61 ? 7.234 -4.254 -19.078 1 60.19 61 THR B C 1
ATOM 2949 O O . THR B 1 61 ? 7.211 -3.23 -19.766 1 60.19 61 THR B O 1
ATOM 2952 N N . ILE B 1 62 ? 6.699 -5.371 -19.453 1 54.75 62 ILE B N 1
ATOM 2953 C CA . ILE B 1 62 ? 6.391 -5.41 -20.891 1 54.75 62 ILE B CA 1
ATOM 2954 C C . ILE B 1 62 ? 4.906 -5.137 -21.109 1 54.75 62 ILE B C 1
ATOM 2956 O O . ILE B 1 62 ? 4.051 -5.812 -20.516 1 54.75 62 ILE B O 1
ATOM 2960 N N . GLU B 1 63 ? 4.527 -3.814 -21.344 1 50.56 63 GLU B N 1
ATOM 2961 C CA . GLU B 1 63 ? 3.172 -3.377 -21.656 1 50.56 63 GLU B CA 1
ATOM 2962 C C . GLU B 1 63 ? 2.436 -4.41 -22.5 1 50.56 63 GLU B C 1
ATOM 2964 O O . GLU B 1 63 ? 2.977 -4.906 -23.484 1 50.56 63 GLU B O 1
ATOM 2969 N N . ALA B 1 64 ? 1.415 -5.012 -21.922 1 47.06 64 ALA B N 1
ATOM 2970 C CA . ALA B 1 64 ? 0.551 -5.957 -22.641 1 47.06 64 ALA B CA 1
ATOM 2971 C C . ALA B 1 64 ? 0.071 -5.375 -23.953 1 47.06 64 ALA B C 1
ATOM 2973 O O . ALA B 1 64 ? -0.552 -6.074 -24.766 1 47.06 64 ALA B O 1
ATOM 2974 N N . ALA B 1 65 ? -0.056 -4.043 -24.094 1 44.09 65 ALA B N 1
ATOM 2975 C CA . ALA B 1 65 ? -0.848 -3.508 -25.203 1 44.09 65 ALA B CA 1
ATOM 2976 C C . ALA B 1 65 ? -0.524 -4.223 -26.5 1 44.09 65 ALA B C 1
ATOM 2978 O O . ALA B 1 65 ? -1.413 -4.465 -27.328 1 44.09 65 ALA B O 1
ATOM 2979 N N . SER B 1 66 ? 0.58 -3.814 -27.094 1 42.16 66 SER B N 1
ATOM 2980 C CA . SER B 1 66 ? 0.663 -4.121 -28.516 1 42.16 66 SER B CA 1
ATOM 2981 C C . SER B 1 66 ? 0.785 -5.621 -28.75 1 42.16 66 SER B C 1
ATOM 2983 O O . SER B 1 66 ? 1.887 -6.137 -28.953 1 42.16 66 SER B O 1
ATOM 2985 N N . TYR B 1 67 ? 0.053 -6.234 -28 1 43.66 67 TYR B N 1
ATOM 2986 C CA . TYR B 1 67 ? 0.029 -7.68 -28.172 1 43.66 67 TYR B CA 1
ATOM 2987 C C . TYR B 1 67 ? -0.214 -8.047 -29.641 1 43.66 67 TYR B C 1
ATOM 2989 O O . TYR B 1 67 ? -0.603 -9.18 -29.938 1 43.66 67 TYR B O 1
ATOM 2997 N N . ALA B 1 68 ? -0.299 -7.137 -30.516 1 46.38 68 ALA B N 1
ATOM 2998 C CA . ALA B 1 68 ? -0.747 -7.52 -31.859 1 46.38 68 ALA B CA 1
ATOM 2999 C C . ALA B 1 68 ? -0.186 -8.883 -32.25 1 46.38 68 ALA B C 1
ATOM 3001 O O . ALA B 1 68 ? -0.843 -9.648 -32.969 1 46.38 68 ALA B O 1
ATOM 3002 N N . HIS B 1 69 ? 1.188 -9.305 -31.922 1 54.78 69 HIS B N 1
ATOM 3003 C CA . HIS B 1 69 ? 1.637 -10.617 -32.344 1 54.78 69 HIS B CA 1
ATOM 3004 C C . HIS B 1 69 ? 2.328 -11.375 -31.219 1 54.78 69 HIS B C 1
ATOM 3006 O O . HIS B 1 69 ? 3.328 -10.898 -30.672 1 54.78 69 HIS B O 1
ATOM 3012 N N . LYS B 1 70 ? 1.581 -12.414 -30.5 1 61.97 70 LYS B N 1
ATOM 3013 C CA . LYS B 1 70 ? 2.025 -13.336 -29.453 1 61.97 70 LYS B CA 1
ATOM 3014 C C . LYS B 1 70 ? 3.512 -13.648 -29.594 1 61.97 70 LYS B C 1
ATOM 3016 O O . LYS B 1 70 ? 4.234 -13.695 -28.594 1 61.97 70 LYS B O 1
ATOM 3021 N N . ASN B 1 71 ? 3.895 -13.688 -30.781 1 69.12 71 ASN B N 1
ATOM 3022 C CA . ASN B 1 71 ? 5.293 -14.031 -31.016 1 69.12 71 ASN B CA 1
ATOM 3023 C C . ASN B 1 71 ? 6.223 -12.883 -30.656 1 69.12 71 ASN B C 1
ATOM 3025 O O . ASN B 1 71 ? 7.32 -13.102 -30.141 1 69.12 71 ASN B O 1
ATOM 3029 N N . GLU B 1 72 ? 5.766 -11.75 -30.844 1 72.75 72 GLU B N 1
ATOM 3030 C CA . GLU B 1 72 ? 6.602 -10.594 -30.516 1 72.75 72 GLU B CA 1
ATOM 3031 C C . GLU B 1 72 ? 6.754 -10.445 -29 1 72.75 72 GLU B C 1
ATOM 3033 O O . GLU B 1 72 ? 7.836 -10.109 -28.516 1 72.75 72 GLU B O 1
ATOM 3038 N N . ARG B 1 73 ? 5.723 -10.695 -28.297 1 76.69 73 ARG B N 1
ATOM 3039 C CA . ARG B 1 73 ? 5.785 -10.617 -26.844 1 76.69 73 ARG B CA 1
ATOM 3040 C C . ARG B 1 73 ? 6.746 -11.656 -26.281 1 76.69 73 ARG B C 1
ATOM 3042 O O . ARG B 1 73 ? 7.539 -11.359 -25.375 1 76.69 73 ARG B O 1
ATOM 3049 N N . LEU B 1 74 ? 6.672 -12.758 -26.875 1 77.56 74 LEU B N 1
ATOM 3050 C CA . LEU B 1 74 ? 7.535 -13.844 -26.406 1 77.56 74 LEU B CA 1
ATOM 3051 C C . LEU B 1 74 ? 9 -13.516 -26.672 1 77.56 74 LEU B C 1
ATOM 3053 O O . LEU B 1 74 ? 9.867 -13.852 -25.859 1 77.56 74 LEU B O 1
ATOM 3057 N N . LYS B 1 75 ? 9.219 -12.93 -27.75 1 78.19 75 LYS B N 1
ATOM 3058 C CA . LYS B 1 75 ? 10.578 -12.523 -28.078 1 78.19 75 LYS B CA 1
ATOM 3059 C C . LYS B 1 75 ? 11.102 -11.492 -27.078 1 78.19 75 LYS B C 1
ATOM 3061 O O . LYS B 1 75 ? 12.25 -11.555 -26.656 1 78.19 75 LYS B O 1
ATOM 3066 N N . GLN B 1 76 ? 10.266 -10.594 -26.781 1 79.88 76 GLN B N 1
ATOM 3067 C CA . GLN B 1 76 ? 10.656 -9.57 -25.812 1 79.88 76 GLN B CA 1
ATOM 3068 C C . GLN B 1 76 ? 10.922 -10.18 -24.438 1 79.88 76 GLN B C 1
ATOM 3070 O O . GLN B 1 76 ? 11.891 -9.82 -23.766 1 79.88 76 GLN B O 1
ATOM 3075 N N . CYS B 1 77 ? 10.086 -11.062 -24.094 1 82.69 77 CYS B N 1
ATOM 3076 C CA . CYS B 1 77 ? 10.273 -11.758 -22.828 1 82.69 77 CYS B CA 1
ATOM 3077 C C . CYS B 1 77 ? 11.602 -12.508 -22.812 1 82.69 77 CYS B C 1
ATOM 3079 O O . CYS B 1 77 ? 12.352 -12.43 -21.828 1 82.69 77 CYS B O 1
ATOM 3081 N N . TRP B 1 78 ? 11.812 -13.078 -23.906 1 83.31 78 TRP B N 1
ATOM 3082 C CA . TRP B 1 78 ? 13.047 -13.844 -24 1 83.31 78 TRP B CA 1
ATOM 3083 C C . TRP B 1 78 ? 14.266 -12.938 -23.844 1 83.31 78 TRP B C 1
ATOM 3085 O O . TRP B 1 78 ? 15.203 -13.273 -23.125 1 83.31 78 TRP B O 1
ATOM 3095 N N . GLN B 1 79 ? 14.242 -11.828 -24.484 1 83.31 79 GLN B N 1
ATOM 3096 C CA . GLN B 1 79 ? 15.375 -10.906 -24.438 1 83.31 79 GLN B CA 1
ATOM 3097 C C . GLN B 1 79 ? 15.602 -10.406 -23 1 83.31 79 GLN B C 1
ATOM 3099 O O . GLN B 1 79 ? 16.734 -10.391 -22.531 1 83.31 79 GLN B O 1
ATOM 3104 N N . VAL B 1 80 ? 14.578 -10.102 -22.406 1 85.94 80 VAL B N 1
ATOM 3105 C CA . VAL B 1 80 ? 14.68 -9.5 -21.078 1 85.94 80 VAL B CA 1
ATOM 3106 C C . VAL B 1 80 ? 15.094 -10.562 -20.062 1 85.94 80 VAL B C 1
ATOM 3108 O O . VAL B 1 80 ? 16.031 -10.359 -19.297 1 85.94 80 VAL B O 1
ATOM 3111 N N . TYR B 1 81 ? 14.508 -11.688 -20.109 1 90.38 81 TYR B N 1
ATOM 3112 C CA . TYR B 1 81 ? 14.742 -12.703 -19.078 1 90.38 81 TYR B CA 1
ATOM 3113 C C . TYR B 1 81 ? 16.062 -13.438 -19.344 1 90.38 81 TYR B C 1
ATOM 3115 O O . TYR B 1 81 ? 16.688 -13.93 -18.406 1 90.38 81 TYR B O 1
ATOM 3123 N N . ARG B 1 82 ? 16.406 -13.5 -20.609 1 88.75 82 ARG B N 1
ATOM 3124 C CA . ARG B 1 82 ? 17.734 -14.008 -20.906 1 88.75 82 ARG B CA 1
ATOM 3125 C C . ARG B 1 82 ? 18.812 -13.133 -20.266 1 88.75 82 ARG B C 1
ATOM 3127 O O . ARG B 1 82 ? 19.688 -13.641 -19.562 1 88.75 82 ARG B O 1
ATOM 3134 N N . ARG B 1 83 ? 18.672 -11.867 -20.484 1 90.5 83 ARG B N 1
ATOM 3135 C CA . ARG B 1 83 ? 19.656 -10.922 -19.953 1 90.5 83 ARG B CA 1
ATOM 3136 C C . ARG B 1 83 ? 19.703 -10.977 -18.438 1 90.5 83 ARG B C 1
ATOM 3138 O O . ARG B 1 83 ? 20.781 -11.062 -17.844 1 90.5 83 ARG B O 1
ATOM 3145 N N . HIS B 1 84 ? 18.609 -10.922 -17.812 1 92.81 84 HIS B N 1
ATOM 3146 C CA . HIS B 1 84 ? 18.562 -10.953 -16.359 1 92.81 84 HIS B CA 1
ATOM 3147 C C . HIS B 1 84 ? 19.047 -12.289 -15.812 1 92.81 84 HIS B C 1
ATOM 3149 O O . HIS B 1 84 ? 19.656 -12.344 -14.75 1 92.81 84 HIS B O 1
ATOM 3155 N N . GLY B 1 85 ? 18.672 -13.328 -16.562 1 94.19 85 GLY B N 1
ATOM 3156 C CA . GLY B 1 85 ? 19.188 -14.641 -16.172 1 94.19 85 GLY B CA 1
ATOM 3157 C C . GLY B 1 85 ? 20.703 -14.711 -16.188 1 94.19 85 GLY B C 1
ATOM 3158 O O . GLY B 1 85 ? 21.312 -15.258 -15.266 1 94.19 85 GLY B O 1
ATOM 3159 N N . GLU B 1 86 ? 21.266 -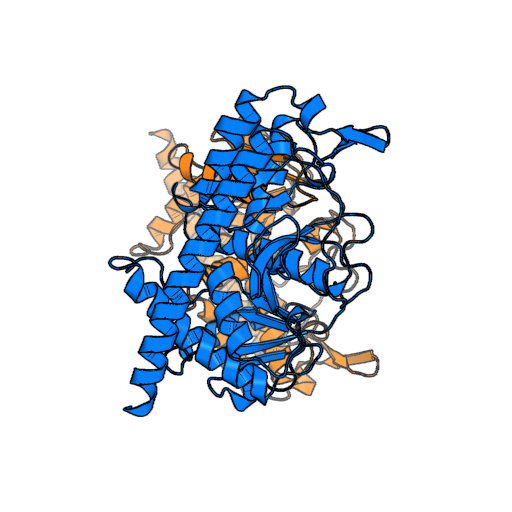14.141 -17.219 1 94.56 86 GLU B N 1
ATOM 3160 C CA . GLU B 1 86 ? 22.734 -14.133 -17.328 1 94.56 86 GLU B CA 1
ATOM 3161 C C . GLU B 1 86 ? 23.359 -13.344 -16.172 1 94.56 86 GLU B C 1
ATOM 3163 O O . GLU B 1 86 ? 24.375 -13.758 -15.617 1 94.56 86 GLU B O 1
ATOM 3168 N N . TYR B 1 87 ? 22.766 -12.234 -15.836 1 94.88 87 TYR B N 1
ATOM 3169 C CA . TYR B 1 87 ? 23.266 -11.43 -14.727 1 94.88 87 TYR B CA 1
ATOM 3170 C C . TYR B 1 87 ? 23.141 -12.18 -13.406 1 94.88 87 TYR B C 1
ATOM 3172 O O . TYR B 1 87 ? 24.078 -12.203 -12.609 1 94.88 87 TYR B O 1
ATOM 3180 N N . LEU B 1 88 ? 22.047 -12.82 -13.203 1 95.69 88 LEU B N 1
ATOM 3181 C CA . LEU B 1 88 ? 21.828 -13.57 -11.969 1 95.69 88 LEU B CA 1
ATOM 3182 C C . LEU B 1 88 ? 22.797 -14.742 -11.867 1 95.69 88 LEU B C 1
ATOM 3184 O O . LEU B 1 88 ? 23.266 -15.062 -10.773 1 95.69 88 LEU B O 1
ATOM 3188 N N . ASP B 1 89 ? 22.984 -15.305 -13.016 1 95.81 89 ASP B N 1
ATOM 3189 C CA . ASP B 1 89 ? 23.906 -16.438 -13.023 1 95.81 89 ASP B CA 1
ATOM 3190 C C . ASP B 1 89 ? 25.312 -16.016 -12.641 1 95.81 89 ASP B C 1
ATOM 3192 O O . ASP B 1 89 ? 26.016 -16.734 -11.93 1 95.81 89 ASP B O 1
ATOM 3196 N N . LYS B 1 90 ? 25.672 -14.906 -13.086 1 94.88 90 LYS B N 1
ATOM 3197 C CA . LYS B 1 90 ? 27.031 -14.398 -12.875 1 94.88 90 LYS B CA 1
ATOM 3198 C C . LYS B 1 90 ? 27.203 -13.875 -11.453 1 94.88 90 LYS B C 1
ATOM 3200 O O . LYS B 1 90 ? 28.234 -14.094 -10.828 1 94.88 90 LYS B O 1
ATOM 3205 N N . TYR B 1 91 ? 26.203 -13.203 -10.883 1 94.56 91 TYR B N 1
ATOM 3206 C CA . TYR B 1 91 ? 26.406 -12.422 -9.672 1 94.56 91 TYR B CA 1
ATOM 3207 C C . TYR B 1 91 ? 25.594 -12.977 -8.508 1 94.56 91 TYR B C 1
ATOM 3209 O O . TYR B 1 91 ? 25.875 -12.672 -7.348 1 94.56 91 TYR B O 1
ATOM 3217 N N . GLY B 1 92 ? 24.578 -13.742 -8.805 1 91.75 92 GLY B N 1
ATOM 3218 C CA . GLY B 1 92 ? 23.656 -14.195 -7.777 1 91.75 92 GLY B CA 1
ATOM 3219 C C . GLY B 1 92 ? 24.266 -15.211 -6.832 1 91.75 92 GLY B C 1
ATOM 3220 O O . GLY B 1 92 ? 25.25 -15.859 -7.164 1 91.75 92 GLY B O 1
ATOM 3221 N N . LYS B 1 93 ? 23.688 -15.281 -5.629 1 93.88 93 LYS B N 1
ATOM 3222 C CA . LYS B 1 93 ? 24.094 -16.312 -4.68 1 93.88 93 LYS B CA 1
ATOM 3223 C C . LYS B 1 93 ? 23.188 -17.547 -4.789 1 93.88 93 LYS B C 1
ATOM 3225 O O . LYS B 1 93 ? 22.047 -17.438 -5.273 1 93.88 93 LYS B O 1
ATOM 3230 N N . GLN B 1 94 ? 23.656 -18.656 -4.25 1 93.5 94 GLN B N 1
ATOM 3231 C CA . GLN B 1 94 ? 22.953 -19.938 -4.332 1 93.5 94 GLN B CA 1
ATOM 3232 C C . GLN B 1 94 ? 21.656 -19.906 -3.541 1 93.5 94 GLN B C 1
ATOM 3234 O O . GLN B 1 94 ? 20.766 -20.75 -3.75 1 93.5 94 GLN B O 1
ATOM 3239 N N . THR B 1 95 ? 21.5 -18.906 -2.676 1 94 95 THR B N 1
ATOM 3240 C CA . THR B 1 95 ? 20.328 -18.859 -1.802 1 94 95 THR B CA 1
ATOM 3241 C C . THR B 1 95 ? 19.344 -17.781 -2.275 1 94 95 THR B C 1
ATOM 3243 O O . THR B 1 95 ? 18.328 -17.547 -1.626 1 94 95 THR B O 1
ATOM 3246 N N . THR B 1 96 ? 19.609 -17.172 -3.396 1 95.44 96 THR B N 1
ATOM 3247 C CA . THR B 1 96 ? 18.766 -16.094 -3.895 1 95.44 96 THR B CA 1
ATOM 3248 C C . THR B 1 96 ? 17.359 -16.609 -4.18 1 95.44 96 THR B C 1
ATOM 3250 O O . THR B 1 96 ? 17.188 -17.703 -4.734 1 95.44 96 THR B O 1
ATOM 3253 N N . LYS B 1 97 ? 16.391 -15.906 -3.691 1 97.19 97 LYS B N 1
ATOM 3254 C CA . LYS B 1 97 ? 15.008 -16.188 -4.051 1 97.19 97 LYS B CA 1
ATOM 3255 C C . LYS B 1 97 ? 14.555 -15.297 -5.207 1 97.19 97 LYS B C 1
ATOM 3257 O O . LYS B 1 97 ? 14.477 -14.078 -5.062 1 97.19 97 LYS B O 1
ATOM 3262 N N . ILE B 1 98 ? 14.25 -15.883 -6.328 1 96.88 98 ILE B N 1
ATOM 3263 C CA . ILE B 1 98 ? 13.852 -15.148 -7.523 1 96.88 98 ILE B CA 1
ATOM 3264 C C . ILE B 1 98 ? 12.352 -15.312 -7.75 1 96.88 98 ILE B C 1
ATOM 3266 O O . ILE B 1 98 ? 11.859 -16.438 -7.895 1 96.88 98 ILE B O 1
ATOM 3270 N N . ILE B 1 99 ? 11.664 -14.234 -7.812 1 97.38 99 ILE B N 1
ATOM 3271 C CA . ILE B 1 99 ? 10.219 -14.25 -8 1 97.38 99 ILE B CA 1
ATOM 3272 C C . ILE B 1 99 ? 9.867 -13.672 -9.367 1 97.38 99 ILE B C 1
ATOM 3274 O O . ILE B 1 99 ? 10.109 -12.492 -9.633 1 97.38 99 ILE B O 1
ATOM 3278 N N . VAL B 1 100 ? 9.312 -14.461 -10.203 1 96 100 VAL B N 1
ATOM 3279 C CA . VAL B 1 100 ? 8.867 -14.039 -11.523 1 96 100 VAL B CA 1
ATOM 3280 C C . VAL B 1 100 ? 7.398 -13.609 -11.461 1 96 100 VAL B C 1
ATOM 3282 O O . VAL B 1 100 ? 6.535 -14.398 -11.062 1 96 100 VAL B O 1
ATOM 3285 N N . THR B 1 101 ? 7.117 -12.383 -11.812 1 92.38 101 THR B N 1
ATOM 3286 C CA . THR B 1 101 ? 5.75 -11.891 -11.711 1 92.38 101 THR B CA 1
ATOM 3287 C C . THR B 1 101 ? 5.199 -11.547 -13.094 1 92.38 101 THR B C 1
ATOM 3289 O O . THR B 1 101 ? 3.994 -11.336 -13.25 1 92.38 101 THR B O 1
ATOM 3292 N N . GLY B 1 102 ? 5.992 -11.414 -14.07 1 82.25 102 GLY B N 1
ATOM 3293 C CA . GLY B 1 102 ? 5.574 -11.016 -15.406 1 82.25 102 GLY B CA 1
ATOM 3294 C C . GLY B 1 102 ? 4.762 -12.078 -16.125 1 82.25 102 GLY B C 1
ATOM 3295 O O . GLY B 1 102 ? 5.008 -13.273 -15.945 1 82.25 102 GLY B O 1
ATOM 3296 N N . ASP B 1 103 ? 3.895 -11.664 -16.938 1 76.62 103 ASP B N 1
ATOM 3297 C CA . ASP B 1 103 ? 3.096 -12.562 -17.766 1 76.62 103 ASP B CA 1
ATOM 3298 C C . ASP B 1 103 ? 3.746 -12.781 -19.125 1 76.62 103 ASP B C 1
ATOM 3300 O O . ASP B 1 103 ? 4.188 -11.828 -19.766 1 76.62 103 ASP B O 1
ATOM 3304 N N . PRO B 1 104 ? 3.812 -14.055 -19.594 1 84.5 104 PRO B N 1
ATOM 3305 C CA . PRO B 1 104 ? 3.428 -15.328 -18.969 1 84.5 104 PRO B CA 1
ATOM 3306 C C . PRO B 1 104 ? 4.438 -15.805 -17.938 1 84.5 104 PRO B C 1
ATOM 3308 O O . PRO B 1 104 ? 5.582 -16.10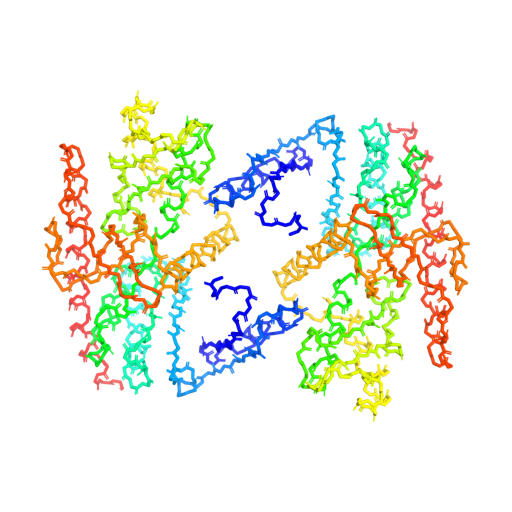9 -18.281 1 84.5 104 PRO B O 1
ATOM 3311 N N . VAL B 1 105 ? 3.984 -16.094 -16.75 1 91 105 VAL B N 1
ATOM 3312 C CA . VAL B 1 105 ? 4.844 -16.328 -15.594 1 91 105 VAL B CA 1
ATOM 3313 C C . VAL B 1 105 ? 5.598 -17.641 -15.773 1 91 105 VAL B C 1
ATOM 3315 O O . VAL B 1 105 ? 6.801 -17.719 -15.531 1 91 105 VAL B O 1
ATOM 3318 N N . ASN B 1 106 ? 4.926 -18.703 -16.281 1 92.12 106 ASN B N 1
ATOM 3319 C CA . ASN B 1 106 ? 5.543 -20.016 -16.453 1 92.12 106 ASN B CA 1
ATOM 3320 C C . ASN B 1 106 ? 6.68 -19.969 -17.469 1 92.12 106 ASN B C 1
ATOM 3322 O O . ASN B 1 106 ? 7.766 -20.5 -17.234 1 92.12 106 ASN B O 1
ATOM 3326 N N . THR B 1 107 ? 6.383 -19.266 -18.516 1 87.31 107 THR B N 1
ATOM 3327 C CA . THR B 1 107 ? 7.348 -19.141 -19.609 1 87.31 107 THR B CA 1
ATOM 3328 C C . THR B 1 107 ? 8.562 -18.328 -19.156 1 87.31 107 THR B C 1
ATOM 3330 O O . THR B 1 107 ? 9.703 -18.719 -19.422 1 87.31 107 THR B O 1
ATOM 3333 N N . ASN B 1 108 ? 8.305 -17.297 -18.547 1 90.31 108 ASN B N 1
ATOM 3334 C CA . ASN B 1 108 ? 9.391 -16.438 -18.078 1 90.31 108 ASN B CA 1
ATOM 3335 C C . ASN B 1 108 ? 10.289 -17.156 -17.078 1 90.31 108 ASN B C 1
ATOM 3337 O O . ASN B 1 108 ? 11.508 -17.016 -17.109 1 90.31 108 ASN B O 1
ATOM 3341 N N . ALA B 1 109 ? 9.672 -17.906 -16.219 1 94.25 109 ALA B N 1
ATOM 3342 C CA . ALA B 1 109 ? 10.438 -18.703 -15.258 1 94.25 109 ALA B CA 1
ATOM 3343 C C . ALA B 1 109 ? 11.305 -19.734 -15.961 1 94.25 109 ALA B C 1
ATOM 3345 O O . ALA B 1 109 ? 12.461 -19.953 -15.594 1 94.25 109 ALA B O 1
ATOM 3346 N N . TYR B 1 110 ? 10.75 -20.312 -16.953 1 91.94 110 TYR B N 1
ATOM 3347 C CA . TYR B 1 110 ? 11.477 -21.312 -17.75 1 91.94 110 TYR B CA 1
ATOM 3348 C C . TYR B 1 110 ? 12.688 -20.688 -18.422 1 91.94 110 TYR B C 1
ATOM 3350 O O . TYR B 1 110 ? 13.797 -21.219 -18.344 1 91.94 110 TYR B O 1
ATOM 3358 N N . ILE B 1 111 ? 12.438 -19.578 -19.094 1 89.81 111 ILE B N 1
ATOM 3359 C CA . ILE B 1 111 ? 13.531 -18.891 -19.781 1 89.81 111 ILE B CA 1
ATOM 3360 C C . ILE B 1 111 ? 14.625 -18.531 -18.766 1 89.81 111 ILE B C 1
ATOM 3362 O O . ILE B 1 111 ? 15.805 -18.797 -19.016 1 89.81 111 ILE B O 1
ATOM 3366 N N . LEU B 1 112 ? 14.227 -17.984 -17.688 1 93.19 112 LEU B N 1
ATOM 3367 C CA . LEU B 1 112 ? 15.188 -17.594 -16.656 1 93.19 112 LEU B CA 1
ATOM 3368 C C . LEU B 1 112 ? 16.016 -18.797 -16.219 1 93.19 112 LEU B C 1
ATOM 3370 O O . LEU B 1 112 ? 17.234 -18.688 -16.047 1 93.19 112 LEU B O 1
ATOM 3374 N N . SER B 1 113 ? 15.398 -19.922 -16.047 1 94.44 113 SER B N 1
ATOM 3375 C CA . SER B 1 113 ? 16.062 -21.125 -15.562 1 94.44 113 SER B CA 1
ATOM 3376 C C . SER B 1 113 ? 17.125 -21.609 -16.547 1 94.44 113 SER B C 1
ATOM 3378 O O . SER B 1 113 ? 18.125 -22.188 -16.156 1 94.44 113 SER B O 1
ATOM 3380 N N . LYS B 1 114 ? 16.891 -21.328 -17.797 1 90.88 114 LYS B N 1
ATOM 3381 C CA . LYS B 1 114 ? 17.844 -21.734 -18.828 1 90.88 114 LYS B CA 1
ATOM 3382 C C . LYS B 1 114 ? 19.109 -20.891 -18.766 1 90.88 114 LYS B C 1
ATOM 3384 O O . LYS B 1 114 ? 20.203 -21.375 -19.109 1 90.88 114 LYS B O 1
ATOM 3389 N N . TYR B 1 115 ? 18.953 -19.766 -18.266 1 92.75 115 TYR B N 1
ATOM 3390 C CA . TYR B 1 115 ? 20.078 -18.844 -18.297 1 92.75 115 TYR B CA 1
ATOM 3391 C C . TYR B 1 115 ? 20.625 -18.594 -16.891 1 92.75 115 TYR B C 1
ATOM 3393 O O . TYR B 1 115 ? 21.422 -17.688 -16.688 1 92.75 115 TYR B O 1
ATOM 3401 N N . THR B 1 116 ? 20.156 -19.344 -15.969 1 95.88 116 THR B N 1
ATOM 3402 C CA . THR B 1 116 ? 20.734 -19.375 -14.625 1 95.88 116 THR B CA 1
ATOM 3403 C C . THR B 1 116 ? 21.172 -20.781 -14.25 1 95.88 116 THR B C 1
ATOM 3405 O O . THR B 1 116 ? 20.797 -21.297 -13.203 1 95.88 116 THR B O 1
ATOM 3408 N N . PRO B 1 117 ? 22.062 -21.359 -15 1 95.06 117 PRO B N 1
ATOM 3409 C CA . PRO B 1 117 ? 22.438 -22.766 -14.773 1 95.06 117 PRO B CA 1
ATOM 3410 C C . PRO B 1 117 ? 23.203 -22.969 -13.477 1 95.06 117 PRO B C 1
ATOM 3412 O O . PRO B 1 117 ? 23.203 -24.062 -12.914 1 95.06 117 PRO B O 1
ATOM 3415 N N . SER B 1 118 ? 23.812 -21.984 -12.961 1 95.56 118 SER B N 1
ATOM 3416 C CA . SER B 1 118 ? 24.609 -22.125 -11.75 1 95.56 118 SER B CA 1
ATOM 3417 C C . SER B 1 118 ? 23.734 -22.094 -10.5 1 95.56 118 SER B C 1
ATOM 3419 O O . SER B 1 118 ? 24.188 -22.469 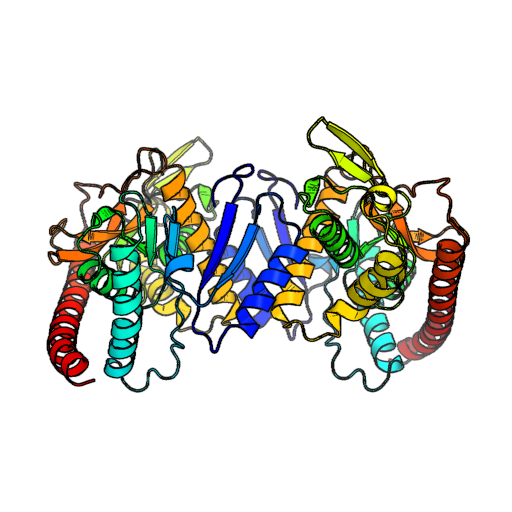-9.414 1 95.56 118 SER B O 1
ATOM 3421 N N . LEU B 1 119 ? 22.562 -21.672 -10.648 1 95.5 119 LEU B N 1
ATOM 3422 C CA . LEU B 1 119 ? 21.672 -21.562 -9.5 1 95.5 119 LEU B CA 1
ATOM 3423 C C . LEU B 1 119 ? 20.703 -22.75 -9.461 1 95.5 119 LEU B C 1
ATOM 3425 O O . LEU B 1 119 ? 20.266 -23.234 -10.508 1 95.5 119 LEU B O 1
ATOM 3429 N N . PRO B 1 120 ? 20.438 -23.172 -8.273 1 96 120 PRO B N 1
ATOM 3430 C CA . PRO B 1 120 ? 19.391 -24.203 -8.18 1 96 120 PRO B CA 1
ATOM 3431 C C . PRO B 1 120 ? 18.062 -23.75 -8.773 1 96 120 PRO B C 1
ATOM 3433 O O . PRO B 1 120 ? 17.672 -22.594 -8.617 1 96 120 PRO B O 1
ATOM 3436 N N . LYS B 1 121 ? 17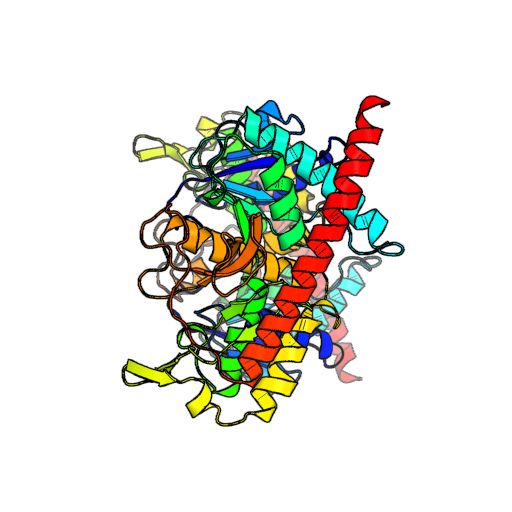.375 -24.656 -9.438 1 96.5 121 LYS B N 1
ATOM 3437 C CA . LYS B 1 121 ? 16.078 -24.328 -10.023 1 96.5 121 LYS B CA 1
ATOM 3438 C C . LYS B 1 121 ? 15.078 -23.906 -8.945 1 96.5 121 LYS B C 1
ATOM 3440 O O . LYS B 1 121 ? 14.148 -23.141 -9.227 1 96.5 121 LYS B O 1
ATOM 3445 N N . SER B 1 122 ? 15.344 -24.391 -7.727 1 94.94 122 SER B N 1
ATOM 3446 C CA . SER B 1 122 ? 14.461 -24.094 -6.605 1 94.94 122 SER B CA 1
ATOM 3447 C C . SER B 1 122 ? 14.531 -22.609 -6.23 1 94.94 122 SER B C 1
ATOM 3449 O O . SER B 1 122 ? 13.688 -22.125 -5.484 1 94.94 122 SER B O 1
ATOM 3451 N N . CYS B 1 123 ? 15.5 -21.875 -6.742 1 95.88 123 CYS B N 1
ATOM 3452 C CA . CYS B 1 123 ? 15.633 -20.438 -6.488 1 95.88 123 CYS B CA 1
ATOM 3453 C C . CYS B 1 123 ? 14.555 -19.656 -7.223 1 95.88 123 CYS B C 1
ATOM 3455 O O . CYS B 1 123 ? 14.242 -18.531 -6.844 1 95.88 123 CYS B O 1
ATOM 3457 N N . ILE B 1 124 ? 14 -20.266 -8.266 1 97.5 124 ILE B N 1
ATOM 3458 C CA . ILE B 1 124 ? 13.078 -19.562 -9.148 1 97.5 124 ILE B CA 1
ATOM 3459 C C . ILE B 1 124 ? 11.641 -19.953 -8.82 1 97.5 124 ILE B C 1
ATOM 3461 O O . ILE B 1 124 ? 11.289 -21.141 -8.852 1 97.5 124 ILE B O 1
ATOM 3465 N N . THR B 1 125 ? 10.867 -19.031 -8.492 1 98 125 THR B N 1
ATOM 3466 C CA . THR B 1 125 ? 9.438 -19.25 -8.281 1 98 125 THR B CA 1
ATOM 3467 C C . THR B 1 125 ? 8.617 -18.219 -9.055 1 98 125 THR B C 1
ATOM 3469 O O . THR B 1 125 ? 9.094 -17.109 -9.312 1 98 125 THR B O 1
ATOM 3472 N N . GLY B 1 126 ? 7.473 -18.625 -9.484 1 96.88 126 GLY B N 1
ATOM 3473 C CA . GLY B 1 126 ? 6.574 -17.719 -10.195 1 96.88 126 GLY B CA 1
ATOM 3474 C C . GLY B 1 126 ? 5.324 -17.375 -9.406 1 96.88 126 GLY B C 1
ATOM 3475 O O . GLY B 1 126 ? 4.844 -18.188 -8.609 1 96.88 126 GLY B O 1
ATOM 3476 N N . LEU B 1 127 ? 4.758 -16.25 -9.734 1 95.56 127 LEU B N 1
ATOM 3477 C CA . LEU B 1 127 ? 3.646 -15.695 -8.961 1 95.56 127 LEU B CA 1
ATOM 3478 C C . LEU B 1 127 ? 2.309 -16.172 -9.523 1 95.56 127 LEU B C 1
ATOM 3480 O O . LEU B 1 127 ? 1.937 -15.812 -10.641 1 95.56 127 LEU B O 1
ATOM 3484 N N . VAL B 1 128 ? 1.589 -16.922 -8.773 1 95 128 VAL B N 1
ATOM 3485 C CA . VAL B 1 128 ? 0.194 -17.234 -9.062 1 95 128 VAL B CA 1
ATOM 3486 C C . VAL B 1 128 ? -0.676 -16.891 -7.855 1 95 128 VAL B C 1
ATOM 3488 O O . VAL B 1 128 ? -1.858 -17.25 -7.816 1 95 128 VAL B O 1
ATOM 3491 N N . ARG B 1 129 ? -0.055 -16.234 -6.961 1 93 129 ARG B N 1
ATOM 3492 C CA . ARG B 1 129 ? -0.708 -15.875 -5.707 1 93 129 ARG B CA 1
ATOM 3493 C C . ARG B 1 129 ? -1.864 -14.914 -5.945 1 93 129 ARG B C 1
ATOM 3495 O O . ARG B 1 129 ? -2.846 -14.914 -5.203 1 93 129 ARG B O 1
ATOM 3502 N N . MET B 1 130 ? -1.728 -14.125 -6.961 1 90.06 130 MET B N 1
ATOM 3503 C CA . MET B 1 130 ? -2.828 -13.219 -7.273 1 90.06 130 MET B CA 1
ATOM 3504 C C . MET B 1 130 ? -4.109 -13.992 -7.555 1 90.06 130 MET B C 1
ATOM 3506 O O . MET B 1 130 ? -5.176 -13.641 -7.043 1 90.06 130 MET B O 1
ATOM 3510 N N . ASP B 1 131 ? -4 -14.992 -8.328 1 91.81 131 ASP B N 1
ATOM 3511 C CA . ASP B 1 131 ? -5.145 -15.852 -8.633 1 91.81 131 ASP B CA 1
ATOM 3512 C C . ASP B 1 131 ? -5.629 -16.578 -7.379 1 91.81 131 ASP B C 1
ATOM 3514 O O . ASP B 1 131 ? -6.832 -16.688 -7.148 1 91.81 131 ASP B O 1
ATOM 3518 N N . GLN B 1 132 ? -4.688 -17.078 -6.656 1 93.81 132 GLN B N 1
ATOM 3519 C CA . GLN B 1 132 ? -5.039 -17.781 -5.43 1 93.81 132 GLN B CA 1
ATOM 3520 C C . GLN B 1 132 ? -5.805 -16.875 -4.473 1 93.81 132 GLN B C 1
ATOM 3522 O O . GLN B 1 132 ? -6.82 -17.281 -3.9 1 93.81 132 GLN B O 1
ATOM 3527 N N . ASN B 1 133 ? -5.254 -15.672 -4.309 1 91.38 133 ASN B N 1
ATOM 3528 C CA . ASN B 1 133 ? -5.922 -14.711 -3.428 1 91.38 133 ASN B CA 1
ATOM 3529 C C . ASN B 1 133 ? -7.34 -14.406 -3.9 1 91.38 133 ASN B C 1
ATOM 3531 O O . ASN B 1 133 ? -8.273 -14.359 -3.094 1 91.38 133 ASN B O 1
ATOM 3535 N N . ARG B 1 134 ? -7.504 -14.211 -5.148 1 89.62 134 ARG B N 1
ATOM 3536 C CA . ARG B 1 134 ? -8.812 -13.922 -5.727 1 89.62 134 ARG B CA 1
ATOM 3537 C C . ARG B 1 134 ? -9.773 -15.086 -5.504 1 89.62 134 ARG B C 1
ATOM 3539 O O . ARG B 1 134 ? -10.922 -14.875 -5.113 1 89.62 134 ARG B O 1
ATOM 3546 N N . ALA B 1 135 ? -9.312 -16.234 -5.773 1 93.31 135 ALA B N 1
ATOM 3547 C CA . ALA B 1 135 ? -10.141 -17.422 -5.582 1 93.31 135 ALA B CA 1
ATOM 3548 C C . ALA B 1 135 ? -10.531 -17.578 -4.113 1 93.31 135 ALA B C 1
ATOM 3550 O O . ALA B 1 135 ? -11.68 -17.891 -3.801 1 93.31 135 ALA B O 1
ATOM 3551 N N . THR B 1 136 ? -9.555 -17.438 -3.254 1 92.69 136 THR B N 1
ATOM 3552 C CA . THR B 1 136 ? -9.789 -17.562 -1.82 1 92.69 136 THR B CA 1
ATOM 3553 C C . THR B 1 136 ? -10.859 -16.578 -1.354 1 92.69 136 THR B C 1
ATOM 3555 O O . THR B 1 136 ? -11.75 -16.938 -0.584 1 92.69 136 THR B O 1
ATOM 3558 N N . PHE B 1 137 ? -10.766 -15.414 -1.851 1 88.5 137 PHE B N 1
ATOM 3559 C CA . PHE B 1 137 ? -11.742 -14.398 -1.483 1 88.5 137 PHE B CA 1
ATOM 3560 C C . PHE B 1 137 ? -13.133 -14.789 -1.971 1 88.5 137 PHE B C 1
ATOM 3562 O O . PHE B 1 137 ? -14.125 -14.602 -1.257 1 88.5 137 PHE B O 1
ATOM 3569 N N . GLN B 1 138 ? -13.258 -15.227 -3.211 1 91 138 GLN B N 1
ATOM 3570 C CA . GLN B 1 138 ? -14.555 -15.633 -3.756 1 91 138 GLN B CA 1
ATOM 3571 C C . GLN B 1 138 ? -15.188 -16.734 -2.912 1 91 138 GLN B C 1
ATOM 3573 O O . GLN B 1 138 ? -16.391 -16.719 -2.672 1 91 138 GLN B O 1
ATOM 3578 N N . VAL B 1 139 ? -14.336 -17.672 -2.49 1 94.69 139 VAL B N 1
ATOM 3579 C CA . VAL B 1 139 ? -14.836 -18.734 -1.64 1 94.69 139 VAL B CA 1
ATOM 3580 C C . VAL B 1 139 ? -15.312 -18.172 -0.306 1 94.69 139 VAL B C 1
ATOM 3582 O O . VAL B 1 139 ? -16.391 -18.5 0.167 1 94.69 139 VAL B O 1
ATOM 3585 N N . ALA B 1 140 ? -14.484 -17.344 0.284 1 91.75 140 ALA B N 1
ATOM 3586 C CA . ALA B 1 140 ? -14.836 -16.719 1.552 1 91.75 140 ALA B CA 1
ATOM 3587 C C . ALA B 1 140 ? -16.156 -15.961 1.44 1 91.75 140 ALA B C 1
ATOM 3589 O O . ALA B 1 140 ? -17.031 -16.094 2.305 1 91.75 140 ALA B O 1
ATOM 3590 N N . ASN B 1 141 ? -16.297 -15.219 0.364 1 87.06 141 ASN B N 1
ATOM 3591 C CA . ASN B 1 141 ? -17.5 -14.43 0.13 1 87.06 141 ASN B CA 1
ATOM 3592 C C . ASN B 1 141 ? -18.734 -15.328 -0.046 1 87.06 141 ASN B C 1
ATOM 3594 O O . ASN B 1 141 ? -19.797 -15.031 0.492 1 87.06 141 ASN B O 1
ATOM 3598 N N . LYS B 1 142 ? -18.594 -16.344 -0.804 1 92.25 142 LYS B N 1
ATOM 3599 C CA . LYS B 1 142 ? -19.672 -17.297 -1.041 1 92.25 142 LYS B CA 1
ATOM 3600 C C . LYS B 1 142 ? -20.188 -17.891 0.269 1 92.25 142 LYS B C 1
ATOM 3602 O O . LYS B 1 142 ? -21.375 -18.156 0.416 1 92.25 142 LYS B O 1
ATOM 3607 N N . LEU B 1 143 ? -19.312 -18.031 1.18 1 94.44 143 LEU B N 1
ATOM 3608 C CA . LEU B 1 143 ? -19.641 -18.703 2.438 1 94.44 143 LEU B CA 1
ATOM 3609 C C . LEU B 1 143 ? -19.859 -17.688 3.551 1 94.44 143 LEU B C 1
ATOM 3611 O O . LEU B 1 143 ? -20.109 -18.062 4.699 1 94.44 143 LEU B O 1
ATOM 3615 N N . ASN B 1 144 ? -19.703 -16.406 3.258 1 88.5 144 ASN B N 1
ATOM 3616 C CA . ASN B 1 144 ? -19.781 -15.352 4.266 1 88.5 144 ASN B CA 1
ATOM 3617 C C . ASN B 1 144 ? -18.812 -15.625 5.422 1 88.5 144 ASN B C 1
ATOM 3619 O O . ASN B 1 144 ? -19.219 -15.594 6.586 1 88.5 144 ASN B O 1
ATOM 3623 N N . ALA B 1 145 ? -17.672 -16.016 5.102 1 88.06 145 ALA B N 1
ATOM 3624 C CA . ALA B 1 145 ? -16.609 -16.297 6.059 1 88.06 145 ALA B CA 1
ATOM 3625 C C . ALA B 1 145 ? -15.445 -15.32 5.875 1 88.06 145 ALA B C 1
ATOM 3627 O O . ALA B 1 145 ? -15.266 -14.758 4.797 1 88.06 145 ALA B O 1
ATOM 3628 N N . PRO B 1 146 ? -14.68 -15.109 6.957 1 84.19 146 PRO B N 1
ATOM 3629 C CA . PRO B 1 146 ? -13.445 -14.336 6.777 1 84.19 146 PRO B CA 1
ATOM 3630 C C . PRO B 1 146 ? -12.453 -15.016 5.84 1 84.19 146 PRO B C 1
ATOM 3632 O O . PRO B 1 146 ? -12.336 -16.25 5.852 1 84.19 146 PRO B O 1
ATOM 3635 N N . VAL B 1 147 ? -11.836 -14.266 5.094 1 86.56 147 VAL B N 1
ATOM 3636 C CA . VAL B 1 147 ? -10.906 -14.781 4.098 1 86.56 147 VAL B CA 1
ATOM 3637 C C . VAL B 1 147 ? -9.836 -15.633 4.781 1 86.56 147 VAL B C 1
ATOM 3639 O O . VAL B 1 147 ? -9.391 -16.641 4.23 1 86.56 147 VAL B O 1
ATOM 3642 N N . GLU B 1 148 ? -9.469 -15.297 6.008 1 85.69 148 GLU B N 1
ATOM 3643 C CA . GLU B 1 148 ? -8.422 -16.016 6.73 1 85.69 148 GLU B CA 1
ATOM 3644 C C . GLU B 1 148 ? -8.867 -17.422 7.105 1 85.69 148 GLU B C 1
ATOM 3646 O O . GLU B 1 148 ? -8.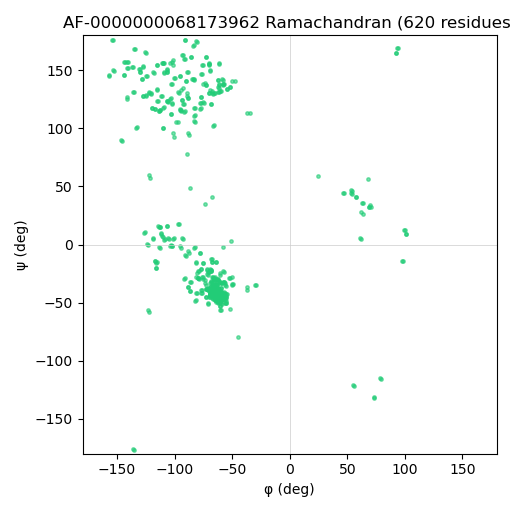031 -18.281 7.414 1 85.69 148 GLU B O 1
ATOM 3651 N N . ALA B 1 149 ? -10.125 -17.562 7.125 1 91.31 149 ALA B N 1
ATOM 3652 C CA . ALA B 1 149 ? -10.664 -18.859 7.52 1 91.31 149 ALA B CA 1
ATOM 3653 C C . ALA B 1 149 ? -10.539 -19.859 6.387 1 91.31 149 ALA B C 1
ATOM 3655 O O . ALA B 1 149 ? -10.641 -21.078 6.609 1 91.31 149 ALA B O 1
ATOM 3656 N N . VAL B 1 150 ? -10.398 -19.406 5.18 1 93 150 VAL B N 1
ATOM 3657 C CA . VAL B 1 150 ? -10.344 -20.266 4.008 1 93 150 VAL B CA 1
ATOM 3658 C C . VAL B 1 150 ? -8.898 -20.688 3.742 1 93 150 VAL B C 1
ATOM 3660 O O . VAL B 1 150 ? -8.008 -19.844 3.66 1 93 150 VAL B O 1
ATOM 3663 N N . LYS B 1 151 ? -8.695 -21.984 3.648 1 93.38 151 LYS B N 1
ATOM 3664 C CA . LYS B 1 151 ? -7.348 -22.516 3.455 1 93.38 151 LYS B CA 1
ATOM 3665 C C . LYS B 1 151 ? -7.293 -23.469 2.266 1 93.38 151 LYS B C 1
ATOM 3667 O O . LYS B 1 151 ? -8.312 -24.047 1.874 1 93.38 151 LYS B O 1
ATOM 3672 N N . ASN B 1 152 ? -6.125 -23.578 1.657 1 94 152 ASN B N 1
ATOM 3673 C CA . ASN B 1 152 ? -5.742 -24.609 0.71 1 94 152 ASN B CA 1
ATOM 3674 C C . ASN B 1 152 ? -6.496 -24.484 -0.609 1 94 152 ASN B C 1
ATOM 3676 O O . ASN B 1 152 ? -6.93 -25.469 -1.187 1 94 152 ASN B O 1
ATOM 3680 N N . VAL B 1 153 ? -6.781 -23.25 -0.94 1 94.56 153 VAL B N 1
ATOM 3681 C CA . VAL B 1 153 ? -7.172 -23 -2.324 1 94.56 153 VAL B CA 1
ATOM 3682 C C . VAL B 1 153 ? -5.953 -23.109 -3.234 1 94.56 153 VAL B C 1
ATOM 3684 O O . VAL B 1 153 ? -4.867 -22.641 -2.889 1 94.56 153 VAL B O 1
ATOM 3687 N N . LEU B 1 154 ? -6.164 -23.766 -4.395 1 95 154 LEU B N 1
ATOM 3688 C CA . LEU B 1 154 ? -4.988 -24.125 -5.18 1 95 154 LEU B CA 1
ATOM 3689 C C . LEU B 1 154 ? -5.137 -23.641 -6.625 1 95 154 LEU B C 1
ATOM 3691 O O . LEU B 1 154 ? -6.223 -23.734 -7.203 1 95 154 LEU B O 1
ATOM 3695 N N . ILE B 1 155 ? -4.023 -23.203 -7.145 1 95.88 155 ILE B N 1
ATOM 3696 C CA . ILE B 1 155 ? -3.912 -22.891 -8.562 1 95.88 155 ILE B CA 1
ATOM 3697 C C . ILE B 1 155 ? -2.953 -23.875 -9.234 1 95.88 155 ILE B C 1
ATOM 3699 O O . ILE B 1 155 ? -1.748 -23.859 -8.977 1 95.88 155 ILE B O 1
ATOM 3703 N N . TRP B 1 156 ? -3.449 -24.719 -10.164 1 95.38 156 TRP B N 1
ATOM 3704 C CA . TRP B 1 156 ? -2.631 -25.688 -10.891 1 95.38 156 TRP B CA 1
ATOM 3705 C C . TRP B 1 156 ? -2.193 -25.125 -12.234 1 95.38 156 TRP B C 1
ATOM 3707 O O . TRP B 1 156 ? -2.959 -24.406 -12.898 1 95.38 156 TRP B O 1
ATOM 3717 N N . GLY B 1 157 ? -0.974 -25.5 -12.617 1 92.25 157 GLY B N 1
ATOM 3718 C CA . GLY B 1 157 ? -0.562 -25.328 -14 1 92.25 157 GLY B CA 1
ATOM 3719 C C . GLY B 1 157 ? -0.161 -23.906 -14.352 1 92.25 157 GLY B C 1
ATOM 3720 O O . GLY B 1 157 ? 0.734 -23.344 -13.719 1 92.25 157 GLY B O 1
ATOM 3721 N N . ASN B 1 158 ? -0.963 -23.312 -15.242 1 86.81 158 ASN B N 1
ATOM 3722 C CA . ASN B 1 158 ? -0.636 -22 -15.758 1 86.81 158 ASN B CA 1
ATOM 3723 C C . ASN B 1 158 ? -1.278 -20.891 -14.914 1 86.81 158 ASN B C 1
ATOM 3725 O O . ASN B 1 158 ? -2.23 -21.156 -14.172 1 86.81 158 ASN B O 1
ATOM 3729 N N . ALA B 1 159 ? -0.726 -19.75 -15.031 1 82.38 159 ALA B N 1
ATOM 3730 C CA . ALA B 1 159 ? -1.378 -18.578 -14.453 1 82.38 159 ALA B CA 1
ATOM 3731 C C . ALA B 1 159 ? -2.398 -17.984 -15.422 1 82.38 159 ALA B C 1
ATOM 3733 O O . ALA B 1 159 ? -2.408 -18.312 -16.609 1 82.38 159 ALA B O 1
ATOM 3734 N N . GLY B 1 160 ? -3.256 -17.219 -14.914 1 79.25 160 GLY B N 1
ATOM 3735 C CA . GLY B 1 160 ? -4.191 -16.484 -15.742 1 79.25 160 GLY B CA 1
ATOM 3736 C C . GLY B 1 160 ? -5.277 -17.344 -16.344 1 79.25 160 GLY B C 1
ATOM 3737 O O . GLY B 1 160 ? -5.883 -18.172 -15.656 1 79.25 160 GLY B O 1
ATOM 3738 N N . SER B 1 161 ? -5.5 -17.172 -17.688 1 78.5 161 SER B N 1
ATOM 3739 C CA . SER B 1 161 ? -6.625 -17.812 -18.359 1 78.5 161 SER B CA 1
ATOM 3740 C C . SER B 1 161 ? -6.445 -19.328 -18.422 1 78.5 161 SER B C 1
ATOM 3742 O O . SER B 1 161 ? -7.426 -20.062 -18.5 1 78.5 161 SER B O 1
ATOM 3744 N N . GLY B 1 162 ? -5.301 -19.781 -18.328 1 83.25 162 GLY B N 1
ATOM 3745 C CA . GLY B 1 162 ? -5.031 -21.219 -18.391 1 83.25 162 GLY B CA 1
ATOM 3746 C C . GLY B 1 162 ? -4.996 -21.875 -17.031 1 83.25 162 GLY B C 1
ATOM 3747 O O . GLY B 1 162 ? -4.766 -23.078 -16.922 1 83.25 162 GLY B O 1
ATOM 3748 N N . ALA B 1 163 ? -5.309 -21.094 -16.016 1 89.38 163 ALA B N 1
ATOM 3749 C CA . ALA B 1 163 ? -5.199 -21.594 -14.648 1 89.38 163 ALA B CA 1
ATOM 3750 C C . ALA B 1 163 ? -6.332 -22.578 -14.336 1 89.38 163 ALA B C 1
ATOM 3752 O O . ALA B 1 163 ? -7.449 -22.422 -14.836 1 89.38 163 ALA B O 1
ATOM 3753 N N . PHE B 1 164 ? -6.027 -23.641 -13.648 1 95.69 164 PHE B N 1
ATOM 3754 C CA . PHE B 1 164 ? -7.02 -24.516 -13.023 1 95.69 164 PHE B CA 1
ATOM 3755 C C . PHE B 1 164 ? -7.164 -24.188 -11.539 1 95.69 164 PHE B C 1
ATOM 3757 O O . PHE B 1 164 ? -6.266 -24.469 -10.742 1 95.69 164 PHE B O 1
ATOM 3764 N N . ILE B 1 165 ? -8.305 -23.516 -11.18 1 96.25 165 ILE B N 1
ATOM 3765 C CA . ILE B 1 165 ? -8.609 -23.172 -9.789 1 96.25 165 ILE B CA 1
ATOM 3766 C C . ILE B 1 165 ? -9.242 -24.359 -9.094 1 96.25 165 ILE B C 1
ATOM 3768 O O . ILE B 1 165 ? -10.32 -24.828 -9.477 1 96.25 165 ILE B O 1
ATOM 3772 N N . ASP B 1 166 ? -8.625 -24.859 -8.117 1 96.31 166 ASP B N 1
ATOM 3773 C CA . ASP B 1 166 ? -9.07 -26.078 -7.457 1 96.31 166 ASP B CA 1
ATOM 3774 C C . ASP B 1 166 ? -9.375 -25.828 -5.984 1 96.31 166 ASP B C 1
ATOM 3776 O O . ASP B 1 166 ? -8.484 -25.469 -5.211 1 96.31 166 ASP B O 1
ATOM 3780 N N . ILE B 1 167 ? -10.594 -26.016 -5.605 1 96 167 ILE B N 1
ATOM 3781 C CA . ILE B 1 167 ? -10.961 -25.828 -4.203 1 96 167 ILE B CA 1
ATOM 3782 C C . ILE B 1 167 ? -11.352 -27.172 -3.59 1 96 167 ILE B C 1
ATOM 3784 O O . ILE B 1 167 ? -11.984 -27.219 -2.533 1 96 167 ILE B O 1
ATOM 3788 N N . THR B 1 168 ? -11.008 -28.297 -4.262 1 94.44 168 THR B N 1
ATOM 3789 C CA . THR B 1 168 ? -11.367 -29.641 -3.83 1 94.44 168 THR B CA 1
ATOM 3790 C C . THR B 1 168 ? -10.812 -29.938 -2.439 1 94.44 168 THR B C 1
ATOM 3792 O O . THR B 1 168 ? -11.477 -30.578 -1.624 1 94.44 168 THR B O 1
ATOM 3795 N N . HIS B 1 169 ? -9.641 -29.562 -2.154 1 93.94 169 HIS B N 1
ATOM 3796 C CA . HIS B 1 169 ? -8.977 -29.859 -0.888 1 93.94 169 HIS B CA 1
ATOM 3797 C C . HIS B 1 169 ? -9.016 -28.656 0.052 1 93.94 169 HIS B C 1
ATOM 3799 O O . HIS B 1 169 ? -8.336 -28.656 1.081 1 93.94 169 HIS B O 1
ATOM 3805 N N . SER B 1 170 ? -9.711 -27.594 -0.348 1 95.06 170 SER B N 1
ATOM 3806 C CA . SER B 1 170 ? -9.812 -26.406 0.496 1 95.06 170 SER B CA 1
ATOM 3807 C C . SER B 1 170 ? -10.68 -26.672 1.721 1 95.06 170 SER B C 1
ATOM 3809 O O . SER B 1 170 ? -11.516 -27.578 1.712 1 95.06 170 SER B O 1
ATOM 3811 N N . LYS B 1 171 ? -10.422 -25.922 2.717 1 95.88 171 LYS B N 1
ATOM 3812 C CA . LYS B 1 171 ? -11.156 -26.031 3.977 1 95.88 171 LYS B CA 1
ATOM 3813 C C . LYS B 1 171 ? -11.43 -24.672 4.586 1 95.88 171 LYS B C 1
ATOM 3815 O O . LYS B 1 171 ? -10.758 -23.688 4.254 1 95.88 171 LYS B O 1
ATOM 3820 N N . VAL B 1 172 ? -12.422 -24.625 5.395 1 96.38 172 VAL B N 1
ATOM 3821 C CA . VAL B 1 172 ? -12.828 -23.391 6.062 1 96.38 172 VAL B CA 1
ATOM 3822 C C . VAL B 1 172 ? -12.852 -23.609 7.574 1 96.38 172 VAL B C 1
ATOM 3824 O O . VAL B 1 172 ? -13.422 -24.594 8.062 1 96.38 172 VAL B O 1
ATOM 3827 N N . GLN B 1 173 ? -12.227 -22.797 8.219 1 94.81 173 GLN B N 1
ATOM 3828 C CA . GLN B 1 173 ? -12.25 -22.859 9.68 1 94.81 173 GLN B CA 1
ATOM 3829 C C . GLN B 1 173 ? -13.555 -22.281 10.227 1 94.81 173 GLN B C 1
ATOM 3831 O O . GLN B 1 173 ? -13.859 -21.109 10.031 1 94.81 173 GLN B O 1
ATOM 3836 N N . MET B 1 174 ? -14.273 -23.047 10.953 1 93.94 174 MET B N 1
ATOM 3837 C CA . MET B 1 174 ? -15.547 -22.641 11.523 1 93.94 174 MET B CA 1
ATOM 3838 C C . MET B 1 174 ? -15.344 -21.875 12.828 1 93.94 174 MET B C 1
ATOM 3840 O O . MET B 1 174 ? -14.234 -21.844 13.367 1 93.94 174 MET B O 1
ATOM 3844 N N . GLU B 1 175 ? -16.406 -21.328 13.305 1 90 175 GLU B N 1
ATOM 3845 C CA . GLU B 1 175 ? -16.359 -20.531 14.531 1 90 175 GLU B CA 1
ATOM 3846 C C . GLU B 1 175 ? -15.852 -21.359 15.703 1 90 175 GLU B C 1
ATOM 3848 O O . GLU B 1 175 ? -15.156 -20.844 16.578 1 90 175 GLU B O 1
ATOM 3853 N N . ASN B 1 176 ? -16.125 -22.609 15.742 1 92 176 ASN B N 1
ATOM 3854 C CA . ASN B 1 176 ? -15.742 -23.484 16.844 1 92 176 ASN B CA 1
ATOM 3855 C C . ASN B 1 176 ? -14.305 -23.969 16.688 1 92 176 ASN B C 1
ATOM 3857 O O . ASN B 1 176 ? -13.82 -24.766 17.5 1 92 176 ASN B O 1
ATOM 3861 N N . GLY B 1 177 ? -13.633 -23.609 15.602 1 91.62 177 GLY B N 1
ATOM 3862 C CA . GLY B 1 177 ? -12.242 -23.969 15.383 1 91.62 177 GLY B CA 1
ATOM 3863 C C . GLY B 1 177 ? -12.07 -25.172 14.477 1 91.62 177 GLY B C 1
ATOM 3864 O O . GLY B 1 177 ? -10.969 -25.438 13.984 1 91.62 177 GLY B O 1
ATOM 3865 N N . ALA B 1 178 ? -13.172 -25.844 14.289 1 94.88 178 ALA B N 1
ATOM 3866 C CA . ALA B 1 178 ? -13.102 -27.031 13.43 1 94.88 178 ALA B CA 1
ATOM 3867 C C . ALA B 1 178 ? -13.023 -26.641 11.961 1 94.88 178 ALA B C 1
ATOM 3869 O O . ALA B 1 178 ? -13.445 -25.547 11.578 1 94.88 178 ALA B O 1
ATOM 3870 N N . PHE B 1 179 ? -12.438 -27.531 11.18 1 95.38 179 PHE B N 1
ATOM 3871 C CA . PHE B 1 179 ? -12.359 -27.297 9.742 1 95.38 179 PHE B CA 1
ATOM 3872 C C . PHE B 1 179 ? -13.398 -28.125 9 1 95.38 179 PHE B C 1
ATOM 3874 O O . PHE B 1 179 ? -13.633 -29.281 9.344 1 95.38 179 PHE B O 1
ATOM 3881 N N . LYS B 1 180 ? -14.016 -27.547 8.047 1 97 180 LYS B N 1
ATOM 3882 C CA . LYS B 1 180 ? -14.914 -28.234 7.125 1 97 180 LYS B CA 1
ATOM 3883 C C . LYS B 1 180 ? -14.492 -28 5.676 1 97 180 LYS B C 1
ATOM 3885 O O . LYS B 1 180 ? -14.016 -26.922 5.328 1 97 180 LYS B O 1
ATOM 3890 N N . PRO B 1 181 ? -14.703 -29.062 4.871 1 96.5 181 PRO B N 1
ATOM 3891 C CA . PRO B 1 181 ? -14.383 -28.844 3.457 1 96.5 181 PRO B CA 1
ATOM 3892 C C . PRO B 1 181 ? -15.211 -27.719 2.828 1 96.5 181 PRO B C 1
ATOM 3894 O O . PRO B 1 181 ? -16.422 -27.656 3.021 1 96.5 181 PRO B O 1
ATOM 3897 N N . ALA B 1 182 ? -14.516 -26.828 2.115 1 96.69 182 ALA B N 1
ATOM 3898 C CA . ALA B 1 182 ? -15.195 -25.703 1.485 1 96.69 182 ALA B CA 1
ATOM 3899 C C . ALA B 1 182 ? -16.25 -26.172 0.494 1 96.69 182 ALA B C 1
ATOM 3901 O O . ALA B 1 182 ? -17.328 -25.578 0.379 1 96.69 182 ALA B O 1
ATOM 3902 N N . THR B 1 183 ? -15.938 -27.266 -0.236 1 96 183 THR B N 1
ATOM 3903 C CA . THR B 1 183 ? -16.844 -27.781 -1.26 1 96 183 THR B CA 1
ATOM 3904 C C . THR B 1 183 ? -18.156 -28.234 -0.636 1 96 183 THR B C 1
ATOM 3906 O O . THR B 1 183 ? -19.234 -28.062 -1.222 1 96 183 THR B O 1
ATOM 3909 N N . GLU B 1 184 ? -18.047 -28.828 0.534 1 96.44 184 GLU B N 1
ATOM 3910 C CA . GLU B 1 184 ? -19.25 -29.281 1.244 1 96.44 184 GLU B CA 1
ATOM 3911 C C . GLU B 1 184 ? -20.094 -28.094 1.692 1 96.44 184 GLU B C 1
ATOM 3913 O O . GLU B 1 184 ? -21.312 -28.125 1.594 1 96.44 184 GLU B O 1
ATOM 3918 N N . LEU B 1 185 ? -19.469 -27.094 2.189 1 96.75 185 LEU B N 1
ATOM 3919 C CA . LEU B 1 185 ? -20.172 -25.906 2.682 1 96.75 185 LEU B CA 1
ATOM 3920 C C . LEU B 1 185 ? -20.828 -25.156 1.534 1 96.75 185 LEU B C 1
ATOM 3922 O O . LEU B 1 185 ? -21.938 -24.641 1.686 1 96.75 185 LEU B O 1
ATOM 3926 N N . ILE B 1 186 ? -20.125 -25.031 0.439 1 96.5 186 ILE B N 1
ATOM 3927 C CA . ILE B 1 186 ? -20.656 -24.328 -0.721 1 96.5 186 ILE B CA 1
ATOM 3928 C C . ILE B 1 186 ? -21.766 -25.156 -1.354 1 96.5 186 ILE B C 1
ATOM 3930 O O . ILE B 1 186 ? -22.828 -24.625 -1.701 1 96.5 186 ILE B O 1
ATOM 3934 N N . ASN B 1 187 ? -21.531 -26.484 -1.508 1 96.5 187 ASN B N 1
ATOM 3935 C CA . ASN B 1 187 ? -22.484 -27.438 -2.021 1 96.5 187 ASN B CA 1
ATOM 3936 C C . ASN B 1 187 ? -23.172 -26.938 -3.285 1 96.5 187 ASN B C 1
ATOM 3938 O O . ASN B 1 187 ? -24.406 -26.938 -3.377 1 96.5 187 ASN B O 1
ATOM 3942 N N . ASN B 1 188 ? -22.5 -26.375 -4.207 1 96.5 188 ASN B N 1
ATOM 3943 C CA . ASN B 1 188 ? -22.953 -25.812 -5.48 1 96.5 188 ASN B CA 1
ATOM 3944 C C . ASN B 1 188 ? -21.906 -26.016 -6.582 1 96.5 188 ASN B C 1
ATOM 3946 O O . ASN B 1 188 ? -21.094 -25.125 -6.836 1 96.5 188 ASN B O 1
ATOM 3950 N N . GLU B 1 189 ? -22.016 -27.156 -7.25 1 94.44 189 GLU B N 1
ATOM 3951 C CA . GLU B 1 189 ? -21.062 -27.516 -8.289 1 94.44 189 GLU B CA 1
ATOM 3952 C C . GLU B 1 189 ? -21.078 -26.516 -9.438 1 94.44 189 GLU B C 1
ATOM 3954 O O . GLU B 1 189 ? -20.047 -26.219 -10.039 1 94.44 189 GLU B O 1
ATOM 3959 N N . HIS B 1 190 ? -22.219 -26.094 -9.727 1 96.69 190 HIS B N 1
ATOM 3960 C CA . HIS B 1 190 ? -22.359 -25.109 -10.805 1 96.69 190 HIS B CA 1
ATOM 3961 C C . HIS B 1 190 ? -21.547 -23.859 -10.508 1 96.69 190 HIS B C 1
ATOM 3963 O O . HIS B 1 190 ? -20.859 -23.328 -11.383 1 96.69 190 HIS B O 1
ATOM 3969 N N . TRP B 1 191 ? -21.641 -23.359 -9.289 1 97.12 191 TRP B N 1
ATOM 3970 C CA . TRP B 1 191 ? -20.906 -22.172 -8.898 1 97.12 191 TRP B CA 1
ATOM 3971 C C . TRP B 1 191 ? -19.406 -22.406 -8.992 1 97.12 191 TRP B C 1
ATOM 3973 O O . TRP B 1 191 ? -18.656 -21.562 -9.492 1 97.12 191 TRP B O 1
ATOM 3983 N N . MET B 1 192 ? -18.984 -23.547 -8.586 1 95.25 192 MET B N 1
ATOM 3984 C CA . MET B 1 192 ? -17.562 -23.875 -8.562 1 95.25 192 MET B CA 1
ATOM 3985 C C . MET B 1 192 ? -17 -23.969 -9.984 1 95.25 192 MET B C 1
ATOM 3987 O O . MET B 1 192 ? -15.945 -23.406 -10.273 1 95.25 192 MET B O 1
ATOM 3991 N N . LYS B 1 193 ? -17.781 -24.578 -10.891 1 94.62 193 LYS B N 1
ATOM 3992 C CA . LYS B 1 193 ? -17.266 -24.906 -12.219 1 94.62 193 LYS B CA 1
ATOM 3993 C C . LYS B 1 193 ? -17.531 -23.781 -13.211 1 94.62 193 LYS B C 1
ATOM 3995 O O . LYS B 1 193 ? -16.719 -23.547 -14.117 1 94.62 193 LYS B O 1
ATOM 4000 N N . HIS B 1 194 ? -18.578 -23.031 -12.992 1 95.31 194 HIS B N 1
ATOM 4001 C CA . HIS B 1 194 ? -19.016 -22.141 -14.062 1 95.31 194 HIS B CA 1
ATOM 4002 C C . HIS B 1 194 ? -19.078 -20.703 -13.578 1 95.31 194 HIS B C 1
ATOM 4004 O O . HIS B 1 194 ? -19.359 -19.781 -14.359 1 95.31 194 HIS B O 1
ATOM 4010 N N . VAL B 1 195 ? -18.75 -20.484 -12.367 1 95 195 VAL B N 1
ATOM 4011 C CA . VAL B 1 195 ? -18.719 -19.125 -11.859 1 95 195 VAL B CA 1
ATOM 4012 C C . VAL B 1 195 ? -17.328 -18.812 -11.312 1 95 195 VAL B C 1
ATOM 4014 O O . VAL B 1 195 ? -16.641 -17.922 -11.82 1 95 195 VAL B O 1
ATOM 4017 N N . LEU B 1 196 ? -16.844 -19.578 -10.383 1 95 196 LEU B N 1
ATOM 4018 C CA . LEU B 1 196 ? -15.555 -19.328 -9.758 1 95 196 LEU B CA 1
ATOM 4019 C C . LEU B 1 196 ? -14.43 -19.422 -10.789 1 95 196 LEU B C 1
ATOM 4021 O O . LEU B 1 196 ? -13.609 -18.5 -10.898 1 95 196 LEU B O 1
ATOM 4025 N N . GLN B 1 197 ? -14.43 -20.5 -11.594 1 94.81 197 GLN B N 1
ATOM 4026 C CA . GLN B 1 197 ? -13.352 -20.766 -12.539 1 94.81 197 GLN B CA 1
ATOM 4027 C C . GLN B 1 197 ? -13.227 -19.625 -13.555 1 94.81 197 GLN B C 1
ATOM 4029 O O . GLN B 1 197 ? -12.188 -18.969 -13.625 1 94.81 197 GLN B O 1
ATOM 4034 N N . PRO B 1 198 ? -14.352 -19.312 -14.289 1 92.62 198 PRO B N 1
ATOM 4035 C CA . PRO B 1 198 ? -14.211 -18.266 -15.297 1 92.62 198 PRO B CA 1
ATOM 4036 C C . PRO B 1 198 ? -13.938 -16.891 -14.68 1 92.62 198 PRO B C 1
ATOM 4038 O O . PRO B 1 198 ? -13.25 -16.062 -15.281 1 92.62 198 PRO B O 1
ATOM 4041 N N . TYR B 1 199 ? -14.398 -16.656 -13.508 1 89.12 199 TYR B N 1
ATOM 4042 C CA . TYR B 1 199 ? -14.172 -15.359 -12.867 1 89.12 199 TYR B CA 1
ATOM 4043 C C . TYR B 1 199 ? -12.68 -15.133 -12.609 1 89.12 199 TYR B C 1
ATOM 4045 O O . TYR B 1 199 ? -12.141 -14.086 -12.953 1 89.12 199 TYR B O 1
ATOM 4053 N N . VAL B 1 200 ? -12.008 -16.109 -12.047 1 90.25 200 VAL B N 1
ATOM 4054 C CA . VAL B 1 200 ? -10.594 -15.977 -11.703 1 90.25 200 VAL B CA 1
ATOM 4055 C C . VAL B 1 200 ? -9.75 -15.984 -12.977 1 90.25 200 VAL B C 1
ATOM 4057 O O . VAL B 1 200 ? -8.82 -15.188 -13.109 1 90.25 200 VAL B O 1
ATOM 4060 N N . GLN B 1 201 ? -10.125 -16.797 -13.938 1 89.38 201 GLN B N 1
ATOM 4061 C CA . GLN B 1 201 ? -9.359 -16.922 -15.172 1 89.38 201 GLN B CA 1
ATOM 4062 C C . GLN B 1 201 ? -9.422 -15.648 -16 1 89.38 201 GLN B C 1
ATOM 4064 O O . GLN B 1 201 ? -8.438 -15.266 -16.641 1 89.38 201 GLN B O 1
ATOM 4069 N N . ASN B 1 202 ? -10.516 -14.93 -15.938 1 84.38 202 ASN B N 1
ATOM 4070 C CA . ASN B 1 202 ? -10.734 -13.797 -16.828 1 84.38 202 ASN B CA 1
ATOM 4071 C C . ASN B 1 202 ? -10.672 -12.469 -16.094 1 84.38 202 ASN B C 1
ATOM 4073 O O . ASN B 1 202 ? -11.023 -11.43 -16.656 1 84.38 202 ASN B O 1
ATOM 4077 N N . TRP B 1 203 ? -10.328 -12.516 -14.914 1 78.38 203 TRP B N 1
ATOM 4078 C CA . TRP B 1 203 ? -10.422 -11.344 -14.055 1 78.38 203 TRP B CA 1
ATOM 4079 C C . TRP B 1 203 ? -9.664 -10.164 -14.656 1 78.38 203 TRP B C 1
ATOM 4081 O O . TRP B 1 203 ? -10.195 -9.055 -14.75 1 78.38 203 TRP B O 1
ATOM 4091 N N . SER B 1 204 ? -8.508 -10.281 -15.078 1 69.75 204 SER B N 1
ATOM 4092 C CA . SER B 1 204 ? -7.668 -9.195 -15.57 1 69.75 204 SER B CA 1
ATOM 4093 C C . SER B 1 204 ? -8.211 -8.617 -16.875 1 69.75 204 SER B C 1
ATOM 4095 O O . SER B 1 204 ? -7.977 -7.445 -17.188 1 69.75 204 SER B O 1
ATOM 4097 N N . SER B 1 205 ? -8.883 -9.5 -17.562 1 68.81 205 SER B N 1
ATOM 4098 C CA . SER B 1 205 ? -9.422 -9.047 -18.844 1 68.81 205 SER B CA 1
ATOM 4099 C C . SER B 1 205 ? -10.719 -8.266 -18.641 1 68.81 205 SER B C 1
ATOM 4101 O O . SER B 1 205 ? -11.102 -7.477 -19.516 1 68.81 205 SER B O 1
ATOM 4103 N N . GLU B 1 206 ? -11.32 -8.547 -17.578 1 69.81 206 GLU B N 1
ATOM 4104 C CA . GLU B 1 206 ? -12.594 -7.879 -17.312 1 69.81 206 GLU B CA 1
ATOM 4105 C C . GLU B 1 206 ? -12.383 -6.574 -16.562 1 69.81 206 GLU B C 1
ATOM 4107 O O . GLU B 1 206 ? -12.18 -6.586 -15.344 1 69.81 206 GLU B O 1
ATOM 4112 N N . CYS B 1 207 ? -12 -5.559 -17.125 1 60.34 207 CYS B N 1
ATOM 4113 C CA . CYS B 1 207 ? -11.766 -4.129 -16.984 1 60.34 207 CYS B CA 1
ATOM 4114 C C . CYS B 1 207 ? -11.531 -3.756 -15.531 1 60.34 207 CYS B C 1
ATOM 4116 O O . CYS B 1 207 ? -12.453 -3.305 -14.844 1 60.34 207 CYS B O 1
ATOM 4118 N N . THR B 1 208 ? -10.547 -4.363 -15.016 1 64.94 208 THR B N 1
ATOM 4119 C CA . THR B 1 208 ? -10.102 -3.729 -13.773 1 64.94 208 THR B CA 1
ATOM 4120 C C . THR B 1 208 ? -9.047 -2.66 -14.062 1 64.94 208 THR B C 1
ATOM 4122 O O . THR B 1 208 ? -8.188 -2.846 -14.93 1 64.94 208 THR B O 1
ATOM 4125 N N . PRO B 1 209 ? -9.312 -1.479 -13.461 1 73.19 209 PRO B N 1
ATOM 4126 C CA . PRO B 1 209 ? -8.328 -0.416 -13.672 1 73.19 209 PRO B CA 1
ATOM 4127 C C . PRO B 1 209 ? -6.898 -0.875 -13.391 1 73.19 209 PRO B C 1
ATOM 4129 O O . PRO B 1 209 ? -6.68 -1.716 -12.516 1 73.19 209 PRO B O 1
ATOM 4132 N N . ALA B 1 210 ? -6.035 -0.407 -14.219 1 71.69 210 ALA B N 1
ATOM 4133 C CA . ALA B 1 210 ? -4.621 -0.756 -14.141 1 71.69 210 ALA B CA 1
ATOM 4134 C C . ALA B 1 210 ? -4.086 -0.559 -12.719 1 71.69 210 ALA B C 1
ATOM 4136 O O . ALA B 1 210 ? -3.277 -1.355 -12.242 1 71.69 210 ALA B O 1
ATOM 4137 N N . ASP B 1 211 ? -4.578 0.404 -12.078 1 74.94 211 ASP B N 1
ATOM 4138 C CA . ASP B 1 211 ? -4.113 0.69 -10.727 1 74.94 211 ASP B CA 1
ATOM 4139 C C . ASP B 1 211 ? -4.539 -0.41 -9.75 1 74.94 211 ASP B C 1
ATOM 4141 O O . ASP B 1 211 ? -3.799 -0.75 -8.828 1 74.94 211 ASP B O 1
ATOM 4145 N N . SER B 1 212 ? -5.633 -0.905 -10.07 1 77.38 212 SER B N 1
ATOM 4146 C CA . SER B 1 212 ? -6.117 -1.991 -9.227 1 77.38 212 SER B CA 1
ATOM 4147 C C . SER B 1 212 ? -5.285 -3.254 -9.414 1 77.38 212 SER B C 1
ATOM 4149 O O . SER B 1 212 ? -4.93 -3.926 -8.445 1 77.38 212 SER B O 1
ATOM 4151 N N . ILE B 1 213 ? -4.938 -3.418 -10.586 1 80 213 ILE B N 1
ATOM 4152 C CA . ILE B 1 213 ? -4.133 -4.594 -10.898 1 80 213 ILE B CA 1
ATOM 4153 C C . ILE B 1 213 ? -2.771 -4.484 -10.211 1 80 213 ILE B C 1
ATOM 4155 O O . ILE B 1 213 ? -2.275 -5.457 -9.648 1 80 213 ILE B O 1
ATOM 4159 N N . ALA B 1 214 ? -2.252 -3.326 -10.273 1 83.31 214 ALA B N 1
ATOM 4160 C CA . ALA B 1 214 ? -0.936 -3.102 -9.68 1 83.31 214 ALA B CA 1
ATOM 4161 C C . ALA B 1 214 ? -0.966 -3.34 -8.172 1 83.31 214 ALA B C 1
ATOM 4163 O O . ALA B 1 214 ? -0.056 -3.959 -7.613 1 83.31 214 ALA B O 1
ATOM 4164 N N . ILE B 1 215 ? -1.978 -2.9 -7.543 1 85.06 215 ILE B N 1
ATOM 4165 C CA . ILE B 1 215 ? -2.084 -3.039 -6.098 1 85.06 215 ILE B CA 1
ATOM 4166 C C . ILE B 1 215 ? -2.279 -4.508 -5.73 1 85.06 215 ILE B C 1
ATOM 4168 O O . ILE B 1 215 ? -1.67 -5.004 -4.781 1 85.06 215 ILE B O 1
ATOM 4172 N N . LEU B 1 216 ? -3.092 -5.148 -6.488 1 87.44 216 LEU B N 1
ATOM 4173 C CA . LEU B 1 216 ? -3.352 -6.559 -6.227 1 87.44 216 LEU B CA 1
ATOM 4174 C C . LEU B 1 216 ? -2.1 -7.395 -6.465 1 87.44 216 LEU B C 1
ATOM 4176 O O . LEU B 1 216 ? -1.825 -8.336 -5.715 1 87.44 216 LEU B O 1
ATOM 4180 N N . LYS B 1 217 ? -1.421 -6.984 -7.445 1 89.56 217 LYS B N 1
ATOM 4181 C CA . LYS B 1 217 ? -0.164 -7.672 -7.723 1 89.56 217 LYS B CA 1
ATOM 4182 C C . LYS B 1 217 ? 0.85 -7.441 -6.605 1 89.56 217 LYS B C 1
ATOM 4184 O O . LYS B 1 217 ? 1.53 -8.375 -6.176 1 89.56 217 LYS B O 1
ATOM 4189 N N . ALA B 1 218 ? 0.948 -6.23 -6.188 1 90.38 218 ALA B N 1
ATOM 4190 C CA . ALA B 1 218 ? 1.85 -5.91 -5.086 1 90.38 218 ALA B CA 1
ATOM 4191 C C . ALA B 1 218 ? 1.515 -6.738 -3.848 1 90.38 218 ALA B C 1
ATOM 4193 O O . ALA B 1 218 ? 2.408 -7.297 -3.205 1 90.38 218 ALA B O 1
ATOM 4194 N N . LYS B 1 219 ? 0.276 -6.809 -3.553 1 91.25 219 LYS B N 1
ATOM 4195 C CA . LYS B 1 219 ? -0.167 -7.598 -2.408 1 91.25 219 LYS B CA 1
ATOM 4196 C C . LYS B 1 219 ? 0.193 -9.07 -2.584 1 91.25 219 LYS B C 1
ATOM 4198 O O . LYS B 1 219 ? 0.609 -9.734 -1.631 1 91.25 219 LYS B O 1
ATOM 4203 N N . ALA B 1 220 ? -0.018 -9.562 -3.705 1 92.94 220 ALA B N 1
ATOM 4204 C CA . ALA B 1 220 ? 0.302 -10.961 -4.004 1 92.94 220 ALA B CA 1
ATOM 4205 C C . ALA B 1 220 ? 1.797 -11.227 -3.848 1 92.94 220 ALA B C 1
ATOM 4207 O O . ALA B 1 220 ? 2.197 -12.266 -3.32 1 92.94 220 ALA B O 1
ATOM 4208 N N . ILE B 1 221 ? 2.627 -10.289 -4.348 1 95.38 221 ILE B N 1
ATOM 4209 C CA . ILE B 1 221 ? 4.074 -10.414 -4.23 1 95.38 221 ILE B CA 1
ATOM 4210 C C . ILE B 1 221 ? 4.477 -10.445 -2.76 1 95.38 221 ILE B C 1
ATOM 4212 O O . ILE B 1 221 ? 5.301 -11.258 -2.35 1 95.38 221 ILE B O 1
ATOM 4216 N N . ILE B 1 222 ? 3.857 -9.578 -2.004 1 93.56 222 ILE B N 1
ATOM 4217 C CA . ILE B 1 222 ? 4.148 -9.516 -0.577 1 93.56 222 ILE B CA 1
ATOM 4218 C C . ILE B 1 222 ? 3.828 -10.859 0.075 1 93.56 222 ILE B C 1
ATOM 4220 O O . ILE B 1 222 ? 4.641 -11.398 0.826 1 93.56 222 ILE B O 1
ATOM 4224 N N . ASP B 1 223 ? 2.703 -11.398 -0.196 1 93.31 223 ASP B N 1
ATOM 4225 C CA . ASP B 1 223 ? 2.305 -12.68 0.37 1 93.31 223 ASP B CA 1
ATOM 4226 C C . ASP B 1 223 ? 3.266 -13.789 -0.052 1 93.31 223 ASP B C 1
ATOM 4228 O O . ASP B 1 223 ? 3.664 -14.617 0.77 1 93.31 223 ASP B O 1
ATOM 4232 N N . HIS B 1 224 ? 3.588 -13.766 -1.296 1 96.06 224 HIS B N 1
ATOM 4233 C CA . HIS B 1 224 ? 4.48 -14.766 -1.871 1 96.06 224 HIS B CA 1
ATOM 4234 C C . HIS B 1 224 ? 5.844 -14.75 -1.183 1 96.06 224 HIS B C 1
ATOM 4236 O O . HIS B 1 224 ? 6.336 -15.789 -0.746 1 96.06 224 HIS B O 1
ATOM 4242 N N . VAL B 1 225 ? 6.422 -13.594 -1.072 1 96.12 225 VAL B N 1
ATOM 4243 C CA . VAL B 1 225 ? 7.746 -13.445 -0.476 1 96.12 225 VAL B CA 1
ATOM 4244 C C . VAL B 1 225 ? 7.676 -13.75 1.019 1 96.12 225 VAL B C 1
ATOM 4246 O O . VAL B 1 225 ? 8.594 -14.352 1.581 1 96.12 225 VAL B O 1
ATOM 4249 N N . ASN B 1 226 ? 6.602 -13.305 1.646 1 94.56 226 ASN B N 1
ATOM 4250 C CA . ASN B 1 226 ? 6.426 -13.609 3.062 1 94.56 226 ASN B CA 1
ATOM 4251 C C . ASN B 1 226 ? 6.473 -15.109 3.32 1 94.56 226 ASN B C 1
ATOM 4253 O O . ASN B 1 226 ? 7.133 -15.562 4.254 1 94.56 226 ASN B O 1
ATOM 4257 N N . ASP B 1 227 ? 5.781 -15.844 2.541 1 95.12 227 ASP B N 1
ATOM 4258 C CA . ASP B 1 227 ? 5.781 -17.297 2.674 1 95.12 227 ASP B CA 1
ATOM 4259 C C . ASP B 1 227 ? 7.18 -17.859 2.453 1 95.12 227 ASP B C 1
ATOM 4261 O O . ASP B 1 227 ? 7.613 -18.766 3.186 1 95.12 227 ASP B O 1
ATOM 4265 N N . LEU B 1 228 ? 7.852 -17.312 1.452 1 95.75 228 LEU B N 1
ATOM 4266 C CA . LEU B 1 228 ? 9.203 -17.781 1.175 1 95.75 228 LEU B CA 1
ATOM 4267 C C . LEU B 1 228 ? 10.133 -17.484 2.346 1 95.75 228 LEU B C 1
ATOM 4269 O O . LEU B 1 228 ? 11.039 -18.266 2.645 1 95.75 228 LEU B O 1
ATOM 4273 N N . TRP B 1 229 ? 9.859 -16.344 3.01 1 95.12 229 TRP B N 1
ATOM 4274 C CA . TRP B 1 229 ? 10.781 -15.828 4.016 1 95.12 229 TRP B CA 1
ATOM 4275 C C . TRP B 1 229 ? 10.508 -16.469 5.375 1 95.12 229 TRP B C 1
ATOM 4277 O O . TRP B 1 229 ? 11.445 -16.734 6.133 1 95.12 229 TRP B O 1
ATOM 4287 N N . PHE B 1 230 ? 9.258 -16.797 5.672 1 94.5 230 PHE B N 1
ATOM 4288 C CA . PHE B 1 230 ? 8.906 -17.25 7.012 1 94.5 230 PHE B CA 1
ATOM 4289 C C . PHE B 1 230 ? 8.398 -18.688 6.988 1 94.5 230 PHE B C 1
ATOM 4291 O O . PHE B 1 230 ? 8.258 -19.312 8.039 1 94.5 230 PHE B O 1
ATOM 4298 N N . GLY B 1 231 ? 8.094 -19.141 5.781 1 94.31 231 GLY B N 1
ATOM 4299 C CA . GLY B 1 231 ? 7.496 -20.453 5.684 1 94.31 231 GLY B CA 1
ATOM 4300 C C . GLY B 1 231 ? 5.98 -20.422 5.688 1 94.31 231 GLY B C 1
ATOM 4301 O O . GLY B 1 231 ? 5.375 -19.375 5.887 1 94.31 231 GLY B O 1
ATOM 4302 N N . THR B 1 232 ? 5.324 -21.469 5.32 1 91.62 232 THR B N 1
ATOM 4303 C CA . THR B 1 232 ? 3.873 -21.578 5.258 1 91.62 232 THR B CA 1
ATOM 4304 C C . THR B 1 232 ? 3.338 -22.391 6.426 1 91.62 232 THR B C 1
ATOM 4306 O O . THR B 1 232 ? 2.125 -22.531 6.59 1 91.62 232 THR B O 1
ATOM 4309 N N . ASN B 1 233 ? 4.168 -22.891 7.273 1 78.12 233 ASN B N 1
ATOM 4310 C CA . ASN B 1 233 ? 3.803 -23.781 8.367 1 78.12 233 ASN B CA 1
ATOM 4311 C C . ASN B 1 233 ? 3.047 -25.016 7.863 1 78.12 233 ASN B C 1
ATOM 4313 O O . ASN B 1 233 ? 3.521 -25.719 6.969 1 78.12 233 ASN B O 1
ATOM 4317 N N . GLU B 1 234 ? 1.843 -25.234 8.352 1 77.38 234 GLU B N 1
ATOM 4318 C CA . GLU B 1 234 ? 1.134 -26.469 7.996 1 77.38 234 GLU B CA 1
ATOM 4319 C C . GLU B 1 234 ? 0.217 -26.234 6.797 1 77.38 234 GLU B C 1
ATOM 4321 O O . GLU B 1 234 ? -0.326 -27.188 6.238 1 77.38 234 GLU B O 1
ATOM 4326 N N . ASP B 1 235 ? 0.18 -25.062 6.375 1 84.75 235 ASP B N 1
ATOM 4327 C CA . ASP B 1 235 ? -0.681 -24.766 5.234 1 84.75 235 ASP B CA 1
ATOM 4328 C C . ASP B 1 235 ? 0.131 -24.672 3.943 1 84.75 235 ASP B C 1
ATOM 4330 O O . ASP B 1 235 ? 1.361 -24.625 3.982 1 84.75 235 ASP B O 1
ATOM 4334 N N . TRP B 1 236 ? -0.506 -24.922 2.848 1 91.19 236 TRP B N 1
ATOM 4335 C CA . TRP B 1 236 ? 0.229 -24.797 1.593 1 91.19 236 TRP B CA 1
ATOM 4336 C C . TRP B 1 236 ? -0.249 -23.578 0.803 1 91.19 236 TRP B C 1
ATOM 4338 O O . TRP B 1 236 ? -1.305 -23.016 1.1 1 91.19 236 TRP B O 1
ATOM 4348 N N . THR B 1 237 ? 0.584 -23.109 -0.027 1 95.31 237 THR B N 1
ATOM 4349 C CA . THR B 1 237 ? 0.313 -22.016 -0.947 1 95.31 237 THR B CA 1
ATOM 4350 C C . THR B 1 237 ? 0.614 -22.422 -2.385 1 95.31 237 THR B C 1
ATOM 4352 O O . THR B 1 237 ? 1.169 -23.5 -2.625 1 95.31 237 THR B O 1
ATOM 4355 N N . SER B 1 238 ? 0.129 -21.625 -3.318 1 96.75 238 SER B N 1
ATOM 4356 C CA . SER B 1 238 ? 0.372 -21.938 -4.727 1 96.75 238 SER B CA 1
ATOM 4357 C C . SER B 1 238 ? 1.562 -21.141 -5.262 1 96.75 238 SER B C 1
ATOM 4359 O O . SER B 1 238 ? 1.651 -19.938 -5.062 1 96.75 238 SER B O 1
ATOM 4361 N N . MET B 1 239 ? 2.443 -21.844 -5.918 1 97.56 239 MET B N 1
ATOM 4362 C CA . MET B 1 239 ? 3.582 -21.219 -6.594 1 97.56 239 MET B CA 1
ATOM 4363 C C . MET B 1 239 ? 3.902 -21.953 -7.895 1 97.56 239 MET B C 1
ATOM 4365 O O . MET B 1 239 ? 3.709 -23.156 -7.996 1 97.56 239 MET B O 1
ATOM 4369 N N . VAL B 1 240 ? 4.34 -21.156 -8.852 1 97.31 240 VAL B N 1
ATOM 4370 C CA . VAL B 1 240 ? 4.957 -21.766 -10.023 1 97.31 240 VAL B CA 1
ATOM 4371 C C . VAL B 1 240 ? 6.383 -22.203 -9.688 1 97.31 240 VAL B C 1
ATOM 4373 O O . VAL B 1 240 ? 7.219 -21.375 -9.328 1 97.31 240 VAL B O 1
ATOM 4376 N N . VAL B 1 241 ? 6.633 -23.516 -9.773 1 97.88 241 VAL B N 1
ATOM 4377 C CA . VAL B 1 241 ? 7.953 -24.031 -9.438 1 97.88 241 VAL B CA 1
ATOM 4378 C C . VAL B 1 241 ? 8.391 -25.047 -10.5 1 97.88 241 VAL B C 1
ATOM 4380 O O . VAL B 1 241 ? 7.609 -25.406 -11.375 1 97.88 241 VAL B O 1
ATOM 4383 N N . TYR B 1 242 ? 9.648 -25.375 -10.406 1 97.31 242 TYR B N 1
ATOM 4384 C CA . TYR B 1 242 ? 10.227 -26.312 -11.359 1 97.31 242 TYR B CA 1
ATOM 4385 C C . TYR B 1 242 ? 9.547 -27.672 -11.266 1 97.31 242 TYR B C 1
ATOM 4387 O O . TYR B 1 242 ? 9.289 -28.172 -10.172 1 97.31 242 TYR B O 1
ATOM 4395 N N . SER B 1 243 ? 9.234 -28.25 -12.43 1 96.06 243 SER B N 1
ATOM 4396 C CA . SER B 1 243 ? 8.523 -29.516 -12.508 1 96.06 243 SER B CA 1
ATOM 4397 C C . SER B 1 243 ? 9.461 -30.656 -12.93 1 96.06 243 SER B C 1
ATOM 4399 O O . SER B 1 243 ? 10.141 -30.547 -13.953 1 96.06 243 SER B O 1
ATOM 4401 N N . ASN B 1 244 ? 9.531 -31.656 -12.125 1 94.69 244 ASN B N 1
ATOM 4402 C CA . ASN B 1 244 ? 10.18 -32.906 -12.5 1 94.69 244 ASN B CA 1
ATOM 4403 C C . ASN B 1 244 ? 9.172 -33.938 -13.008 1 94.69 244 ASN B C 1
ATOM 4405 O O . ASN B 1 244 ? 9.461 -35.125 -13.016 1 94.69 244 ASN B O 1
ATOM 4409 N N . GLY B 1 245 ? 8 -33.375 -13.352 1 93 245 GLY B N 1
ATOM 4410 C CA . GLY B 1 245 ? 6.957 -34.25 -13.859 1 93 245 GLY B CA 1
ATOM 4411 C C . GLY B 1 245 ? 5.902 -34.594 -12.82 1 93 245 GLY B C 1
ATOM 4412 O O . GLY B 1 245 ? 5.062 -35.469 -13.039 1 93 245 GLY B O 1
ATOM 4413 N N . GLU B 1 246 ? 5.945 -33.938 -11.703 1 93.81 246 GLU B N 1
ATOM 4414 C CA . GLU B 1 246 ? 4.941 -34.156 -10.664 1 93.81 246 GLU B CA 1
ATOM 4415 C C . GLU B 1 246 ? 3.529 -34.031 -11.219 1 93.81 246 GLU B C 1
ATOM 4417 O O . GLU B 1 246 ? 3.266 -33.156 -12.047 1 93.81 246 GLU B O 1
ATOM 4422 N N . TYR B 1 247 ? 2.584 -34.969 -10.859 1 93.44 247 TYR B N 1
ATOM 4423 C CA . TYR B 1 247 ? 1.173 -35 -11.227 1 93.44 247 TYR B CA 1
ATOM 4424 C C . TYR B 1 247 ? 1.007 -35.094 -12.734 1 93.44 247 TYR B C 1
ATOM 4426 O O . TYR B 1 247 ? -0.077 -34.844 -13.266 1 93.44 247 TYR B O 1
ATOM 4434 N N . GLY B 1 248 ? 2.088 -35.25 -13.523 1 89.56 248 GLY B N 1
ATOM 4435 C CA . GLY B 1 248 ? 2.002 -35.438 -14.961 1 89.56 248 GLY B CA 1
ATOM 4436 C C . GLY B 1 248 ? 2.252 -34.156 -15.734 1 89.56 248 GLY B C 1
ATOM 4437 O O . GLY B 1 248 ? 1.977 -34.094 -16.938 1 89.56 248 GLY B O 1
ATOM 4438 N N . THR B 1 249 ? 2.74 -33.156 -15.086 1 92.31 249 THR B N 1
ATOM 4439 C CA . THR B 1 249 ? 3.078 -31.922 -15.781 1 92.31 249 THR B CA 1
ATOM 4440 C C . THR B 1 249 ? 4.34 -32.094 -16.625 1 92.31 249 THR B C 1
ATOM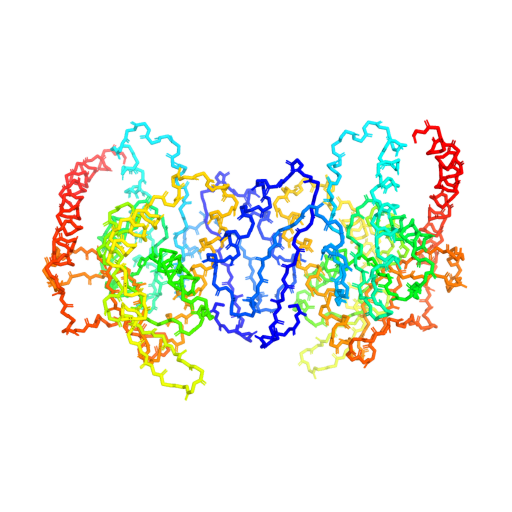 4442 O O . THR B 1 249 ? 5.105 -33.031 -16.406 1 92.31 249 THR B O 1
ATOM 4445 N N . PRO B 1 250 ? 4.535 -31.156 -17.609 1 90.44 250 PRO B N 1
ATOM 4446 C CA . PRO B 1 250 ? 5.75 -31.266 -18.422 1 90.44 250 PRO B CA 1
ATOM 4447 C C . PRO B 1 250 ? 7.027 -31.219 -17.578 1 90.44 250 PRO B C 1
ATOM 4449 O O . PRO B 1 250 ? 7.113 -30.453 -16.625 1 90.44 250 PRO B O 1
ATOM 4452 N N . VAL B 1 251 ? 7.945 -32.094 -17.953 1 92.56 251 VAL B N 1
ATOM 4453 C CA . VAL B 1 251 ? 9.234 -32.156 -17.281 1 92.56 251 VAL B CA 1
ATOM 4454 C C . VAL B 1 251 ? 10.117 -31 -17.734 1 92.56 251 VAL B C 1
ATOM 4456 O O . VAL B 1 251 ? 10.031 -30.562 -18.891 1 92.56 251 VAL B O 1
ATOM 4459 N N . ASN B 1 252 ? 10.969 -30.484 -16.828 1 90.5 252 ASN B N 1
ATOM 4460 C CA . ASN B 1 252 ? 11.914 -29.406 -17.125 1 90.5 252 ASN B CA 1
ATOM 4461 C C . ASN B 1 252 ? 11.195 -28.125 -17.516 1 90.5 252 ASN B C 1
ATOM 4463 O O . ASN B 1 252 ? 11.57 -27.469 -18.484 1 90.5 252 ASN B O 1
ATOM 4467 N N . PHE B 1 253 ? 10.133 -27.922 -16.906 1 93.38 253 PHE B N 1
ATOM 4468 C CA . PHE B 1 253 ? 9.336 -26.719 -17.062 1 93.38 253 PHE B CA 1
ATOM 4469 C C . PHE B 1 253 ? 8.875 -26.203 -15.703 1 93.38 253 PHE B C 1
ATOM 4471 O O . PHE B 1 253 ? 9.398 -26.609 -14.664 1 93.38 253 PHE B O 1
ATOM 4478 N N . PHE B 1 254 ? 8.094 -25.172 -15.734 1 95.62 254 PHE B N 1
ATOM 4479 C CA . PHE B 1 254 ? 7.582 -24.609 -14.492 1 95.62 254 PHE B CA 1
ATOM 4480 C C . PHE B 1 254 ? 6.062 -24.641 -14.461 1 95.62 254 PHE B C 1
ATOM 4482 O O . PHE B 1 254 ? 5.406 -24.297 -15.445 1 95.62 254 PHE B O 1
ATOM 4489 N N . SER B 1 255 ? 5.555 -25.125 -13.414 1 95.94 255 SER B N 1
ATOM 4490 C CA . SER B 1 255 ? 4.109 -25.266 -13.289 1 95.94 255 SER B CA 1
ATOM 4491 C C . SER B 1 255 ? 3.631 -24.844 -11.906 1 95.94 255 SER B C 1
ATOM 4493 O O . SER B 1 255 ? 4.402 -24.859 -10.945 1 95.94 255 SER B O 1
ATOM 4495 N N . GLY B 1 256 ? 2.379 -24.406 -11.875 1 96.5 256 GLY B N 1
ATOM 4496 C CA . GLY B 1 256 ? 1.754 -24.125 -10.602 1 96.5 256 GLY B CA 1
ATOM 4497 C C . GLY B 1 256 ? 1.447 -25.359 -9.781 1 96.5 256 GLY B C 1
ATOM 4498 O O . GLY B 1 256 ? 0.901 -26.328 -10.305 1 96.5 256 GLY B O 1
ATOM 4499 N N . TYR B 1 257 ? 1.85 -25.359 -8.492 1 97.12 257 TYR B N 1
ATOM 4500 C CA . TYR B 1 257 ? 1.656 -26.469 -7.551 1 97.12 257 TYR B CA 1
ATOM 4501 C C . TYR B 1 257 ? 1.295 -25.938 -6.168 1 97.12 257 TYR B C 1
ATOM 4503 O O . TYR B 1 257 ? 1.613 -24.797 -5.824 1 97.12 257 TYR B O 1
ATOM 4511 N N . PRO B 1 258 ? 0.539 -26.766 -5.422 1 96.56 258 PRO B N 1
ATOM 4512 C CA . PRO B 1 258 ? 0.585 -26.516 -3.982 1 96.56 258 PRO B CA 1
ATOM 4513 C C . PRO B 1 258 ? 1.955 -26.797 -3.375 1 96.56 258 PRO B C 1
ATOM 4515 O O . PRO B 1 258 ? 2.529 -27.875 -3.619 1 96.56 258 PRO B O 1
ATOM 4518 N N . VAL B 1 259 ? 2.482 -25.938 -2.664 1 97.25 259 VAL B N 1
ATOM 4519 C CA . VAL B 1 259 ? 3.807 -26.125 -2.082 1 97.25 259 VAL B CA 1
ATOM 4520 C C . VAL B 1 259 ? 3.771 -25.797 -0.591 1 97.25 259 VAL B C 1
ATOM 4522 O O . VAL B 1 259 ? 2.938 -25 -0.144 1 97.25 259 VAL B O 1
ATOM 4525 N N . ILE B 1 260 ? 4.59 -26.406 0.133 1 96 260 ILE B N 1
ATOM 4526 C CA . ILE B 1 260 ? 4.859 -26.094 1.531 1 96 260 ILE B CA 1
ATOM 4527 C C . ILE B 1 260 ? 6.305 -25.625 1.682 1 96 260 ILE B C 1
ATOM 4529 O O . ILE B 1 260 ? 7.211 -26.156 1.046 1 96 260 ILE B O 1
ATOM 4533 N N . ILE B 1 261 ? 6.473 -24.562 2.385 1 95.69 261 ILE B N 1
ATOM 4534 C CA . ILE B 1 261 ? 7.793 -24.094 2.787 1 95.69 261 ILE B CA 1
ATOM 4535 C C . ILE B 1 261 ? 7.977 -24.281 4.289 1 95.69 261 ILE B C 1
ATOM 4537 O O . ILE B 1 261 ? 7.551 -23.453 5.09 1 95.69 261 ILE B O 1
ATOM 4541 N N . PRO B 1 262 ? 8.641 -25.297 4.676 1 90.5 262 PRO B N 1
ATOM 4542 C CA . PRO B 1 262 ? 8.641 -25.688 6.086 1 90.5 262 PRO B CA 1
ATOM 4543 C C . PRO B 1 262 ? 9.586 -24.844 6.938 1 90.5 262 PRO B C 1
ATOM 4545 O O . PRO B 1 262 ? 9.422 -24.766 8.156 1 90.5 262 PRO B O 1
ATOM 4548 N N . GLN B 1 263 ? 10.648 -24.328 6.375 1 90.06 263 GLN B N 1
ATOM 4549 C CA . GLN B 1 263 ? 11.617 -23.516 7.105 1 90.06 263 GLN B CA 1
ATOM 4550 C C . GLN B 1 263 ? 11.68 -22.094 6.539 1 90.06 263 GLN B C 1
ATOM 4552 O O . GLN B 1 263 ? 11.492 -21.891 5.34 1 90.06 263 GLN B O 1
ATOM 4557 N N . PRO B 1 264 ? 11.961 -21.172 7.48 1 89.19 264 PRO B N 1
ATOM 4558 C CA . PRO B 1 264 ? 12.211 -19.828 6.961 1 89.19 264 PRO B CA 1
ATOM 4559 C C . PRO B 1 264 ? 13.305 -19.812 5.898 1 89.19 264 PRO B C 1
ATOM 4561 O O . PRO B 1 264 ? 14.328 -20.484 6.039 1 89.19 264 PRO B O 1
ATOM 4564 N N . LYS B 1 265 ? 13.109 -19.156 4.828 1 89.81 265 LYS B N 1
ATOM 4565 C CA . LYS B 1 265 ? 14.031 -18.984 3.711 1 89.81 265 LYS B CA 1
ATOM 4566 C C . LYS B 1 265 ? 14.367 -20.312 3.057 1 89.81 265 LYS B C 1
ATOM 4568 O O . LYS B 1 265 ? 15.484 -20.516 2.564 1 89.81 265 LYS B O 1
ATOM 4573 N N . GLY B 1 266 ? 13.367 -21.172 3.217 1 91.31 266 GLY B N 1
ATOM 4574 C CA . GLY B 1 266 ? 13.555 -22.484 2.631 1 91.31 266 GLY B CA 1
ATOM 4575 C C . GLY B 1 266 ? 13.031 -22.594 1.211 1 91.31 266 GLY B C 1
ATOM 4576 O O . GLY B 1 266 ? 12.492 -21.625 0.67 1 91.31 266 GLY B O 1
ATOM 4577 N N . ASN B 1 267 ? 13.258 -23.766 0.6 1 93.38 267 ASN B N 1
ATOM 4578 C CA . ASN B 1 267 ? 12.781 -24.031 -0.75 1 93.38 267 ASN B CA 1
ATOM 4579 C C . ASN B 1 267 ? 11.383 -24.656 -0.731 1 93.38 267 ASN B C 1
ATOM 4581 O O . ASN B 1 267 ? 11.078 -25.469 0.136 1 93.38 267 ASN B O 1
ATOM 4585 N N . PRO B 1 268 ? 10.586 -24.234 -1.67 1 96.06 268 PRO B N 1
ATOM 4586 C CA . PRO B 1 268 ? 9.25 -24.844 -1.751 1 96.06 268 PRO B CA 1
ATOM 4587 C C . PRO B 1 268 ? 9.297 -26.344 -2.025 1 96.06 268 PRO B C 1
ATOM 4589 O O . PRO B 1 268 ? 10.133 -26.797 -2.803 1 96.06 268 PRO B O 1
ATOM 4592 N N . ILE B 1 269 ? 8.422 -27.047 -1.31 1 95.69 269 ILE B N 1
ATOM 4593 C CA . ILE B 1 269 ? 8.25 -28.469 -1.524 1 95.69 269 ILE B CA 1
ATOM 4594 C C . ILE B 1 269 ? 6.836 -28.75 -2.041 1 95.69 269 ILE B C 1
ATOM 4596 O O . ILE B 1 269 ? 5.852 -28.344 -1.416 1 95.69 269 ILE B O 1
ATOM 4600 N N . ILE B 1 270 ? 6.789 -29.406 -3.191 1 96.94 270 ILE B N 1
ATOM 4601 C CA . ILE B 1 270 ? 5.496 -29.703 -3.795 1 96.94 270 ILE B CA 1
ATOM 4602 C C . ILE B 1 270 ? 4.727 -30.672 -2.904 1 96.94 270 ILE B C 1
ATOM 4604 O O . ILE B 1 270 ? 5.285 -31.672 -2.438 1 96.94 270 ILE B O 1
ATOM 4608 N N . VAL B 1 271 ? 3.486 -30.344 -2.627 1 96.06 271 VAL B N 1
ATOM 4609 C CA . VAL B 1 271 ? 2.629 -31.234 -1.855 1 96.06 271 VAL B CA 1
ATOM 4610 C C . VAL B 1 271 ? 2.309 -32.469 -2.678 1 96.06 271 VAL B C 1
ATOM 4612 O O . VAL B 1 271 ? 1.872 -32.375 -3.826 1 96.06 271 VAL B O 1
ATOM 4615 N N . ALA B 1 272 ? 2.443 -33.625 -2.049 1 94.25 272 ALA B N 1
ATOM 4616 C CA . ALA B 1 272 ? 2.266 -34.875 -2.779 1 94.25 272 ALA B CA 1
ATOM 4617 C C . ALA B 1 272 ? 0.894 -35.5 -2.496 1 94.25 272 ALA B C 1
ATOM 4619 O O . ALA B 1 272 ? 0.208 -35.094 -1.557 1 94.25 272 ALA B O 1
ATOM 4620 N N . ASP B 1 273 ? 0.505 -36.281 -3.381 1 93.38 273 ASP B N 1
ATOM 4621 C CA . ASP B 1 273 ? -0.574 -37.25 -3.191 1 93.38 273 ASP B CA 1
ATOM 4622 C C . ASP B 1 273 ? -1.924 -36.531 -3.07 1 93.38 273 ASP B C 1
ATOM 4624 O O . ASP B 1 273 ? -2.756 -36.938 -2.244 1 93.38 273 ASP B O 1
ATOM 4628 N N . LEU B 1 274 ? -2.033 -35.531 -3.738 1 93.81 274 LEU B N 1
ATOM 4629 C CA . LEU B 1 274 ? -3.369 -34.969 -3.857 1 93.81 274 LEU B CA 1
ATOM 4630 C C . LEU B 1 274 ? -4.16 -35.625 -4.969 1 93.81 274 LEU B C 1
ATOM 4632 O O . LEU B 1 274 ? -3.6 -35.969 -6.012 1 93.81 274 LEU B O 1
ATOM 4636 N N . THR B 1 275 ? -5.441 -35.812 -4.734 1 91.75 275 THR B N 1
ATOM 4637 C CA . THR B 1 275 ? -6.293 -36.5 -5.703 1 91.75 275 THR B CA 1
ATOM 4638 C C . THR B 1 275 ? -7.254 -35.531 -6.363 1 91.75 275 THR B C 1
ATOM 4640 O O . THR B 1 275 ? -7.574 -34.469 -5.789 1 91.75 275 THR B O 1
ATOM 4643 N N . PHE B 1 276 ? -7.562 -35.812 -7.605 1 88.56 276 PHE B N 1
ATOM 4644 C CA . PHE B 1 276 ? -8.539 -35.031 -8.359 1 88.56 276 PHE B CA 1
ATOM 4645 C C . PHE B 1 276 ? -9.844 -35.812 -8.523 1 88.56 276 PHE B C 1
ATOM 4647 O O . PHE B 1 276 ? -9.844 -37.031 -8.602 1 88.56 276 PHE B O 1
ATOM 4654 N N . GLU B 1 277 ? -10.891 -35.125 -8.57 1 86.62 277 GLU B N 1
ATOM 4655 C CA . GLU B 1 277 ? -12.109 -35.688 -9.133 1 86.62 277 GLU B CA 1
ATOM 4656 C C . GLU B 1 277 ? -12.109 -35.625 -10.656 1 86.62 277 GLU B C 1
ATOM 4658 O O . GLU B 1 277 ? -11.203 -35.062 -11.25 1 86.62 277 GLU B O 1
ATOM 4663 N N . ASP B 1 278 ? -13.117 -36.219 -11.32 1 90.12 278 ASP B N 1
ATOM 4664 C CA . ASP B 1 278 ? -13.156 -36.312 -12.781 1 90.12 278 ASP B CA 1
ATOM 4665 C C . ASP B 1 278 ? -13.031 -34.938 -13.43 1 90.12 278 ASP B C 1
ATOM 4667 O O . ASP B 1 278 ? -12.211 -34.75 -14.328 1 90.12 278 ASP B O 1
ATOM 4671 N N . TRP B 1 279 ? -13.781 -34.094 -12.992 1 92.69 279 TRP B N 1
ATOM 4672 C CA . TRP B 1 279 ? -13.734 -32.75 -13.586 1 92.69 279 TRP B CA 1
ATOM 4673 C C . TRP B 1 279 ? -12.383 -32.094 -13.344 1 92.69 279 TRP B C 1
ATOM 4675 O O . TRP B 1 279 ? -11.82 -31.484 -14.242 1 92.69 279 TRP B O 1
ATOM 4685 N N . GLY B 1 280 ? -11.898 -32.281 -12.164 1 92.38 280 GLY B N 1
ATOM 4686 C CA . GLY B 1 280 ? -10.594 -31.719 -11.836 1 92.38 280 GLY B CA 1
ATOM 4687 C C . GLY B 1 280 ? -9.477 -32.281 -12.688 1 92.38 280 GLY B C 1
ATOM 4688 O O . GLY B 1 280 ? -8.578 -31.562 -13.109 1 92.38 280 GLY B O 1
ATOM 4689 N N . GLU B 1 281 ? -9.609 -33.562 -12.93 1 92.69 281 GLU B N 1
ATOM 4690 C CA . GLU B 1 281 ? -8.617 -34.219 -13.781 1 92.69 281 GLU B CA 1
ATOM 4691 C C . GLU B 1 281 ? -8.633 -33.625 -15.188 1 92.69 281 GLU B C 1
ATOM 4693 O O . GLU B 1 281 ? -7.574 -33.438 -15.789 1 92.69 281 GLU B O 1
ATOM 4698 N N . SER B 1 282 ? -9.781 -33.469 -15.648 1 94 282 SER B N 1
ATOM 4699 C CA . SER B 1 282 ? -9.922 -32.875 -16.984 1 94 282 SER B CA 1
ATOM 4700 C C . SER B 1 282 ? -9.328 -31.484 -17.047 1 94 282 SER B C 1
ATOM 4702 O O . SER B 1 282 ? -8.688 -31.109 -18.031 1 94 282 SER B O 1
ATOM 4704 N N . GLN B 1 283 ? -9.594 -30.688 -16.031 1 94.19 283 GLN B N 1
ATOM 4705 C CA . GLN B 1 283 ? -9.055 -29.328 -15.984 1 94.19 283 GLN B CA 1
ATOM 4706 C C . GLN B 1 283 ? -7.531 -29.344 -15.875 1 94.19 283 GLN B C 1
ATOM 4708 O O . GLN B 1 283 ? -6.848 -28.531 -16.5 1 94.19 283 GLN B O 1
ATOM 4713 N N . PHE B 1 284 ? -7.047 -30.25 -15.102 1 93.81 284 PHE B N 1
ATOM 4714 C CA . PHE B 1 284 ? -5.605 -30.375 -14.938 1 93.81 284 PHE B CA 1
ATOM 4715 C C . PHE B 1 284 ? -4.941 -30.766 -16.25 1 93.81 284 PHE B C 1
ATOM 4717 O O . PHE B 1 284 ? -3.902 -30.203 -16.625 1 93.81 284 PHE B O 1
ATOM 4724 N N . GLU B 1 285 ? -5.551 -31.672 -16.969 1 91.81 285 GLU B N 1
ATOM 4725 C CA . GLU B 1 285 ? -5.023 -32.094 -18.266 1 91.81 285 GLU B CA 1
ATOM 4726 C C . GLU B 1 285 ? -5.016 -30.922 -19.266 1 91.81 285 GLU B C 1
ATOM 4728 O O . GLU B 1 285 ? -4.074 -30.766 -20.047 1 91.81 285 GLU B O 1
ATOM 4733 N N . ARG B 1 286 ? -6 -30.203 -19.188 1 92.25 286 ARG B N 1
ATOM 4734 C CA . ARG B 1 286 ? -6.098 -29.047 -20.078 1 92.25 286 ARG B CA 1
ATOM 4735 C C . ARG B 1 286 ? -4.941 -28.078 -19.844 1 92.25 286 ARG B C 1
ATOM 4737 O O . ARG B 1 286 ? -4.289 -27.641 -20.797 1 92.25 286 ARG B O 1
ATOM 4744 N N . THR B 1 287 ? -4.734 -27.672 -18.609 1 91.69 287 THR B N 1
ATOM 4745 C CA . THR B 1 287 ? -3.68 -26.703 -18.297 1 91.69 287 THR B CA 1
ATOM 4746 C C . THR B 1 287 ? -2.305 -27.297 -18.578 1 91.69 287 THR B C 1
ATOM 4748 O O . THR B 1 287 ? -1.403 -26.609 -19.047 1 91.69 287 THR B O 1
ATOM 4751 N N . ALA B 1 288 ? -2.146 -28.594 -18.391 1 89.38 288 ALA B N 1
ATOM 4752 C CA . ALA B 1 288 ? -0.893 -29.266 -18.688 1 89.38 288 ALA B CA 1
ATOM 4753 C C . ALA B 1 288 ? -0.616 -29.25 -20.203 1 89.38 288 ALA B C 1
ATOM 4755 O O . ALA B 1 288 ? 0.521 -29.047 -20.625 1 89.38 288 ALA B O 1
ATOM 4756 N N . HIS B 1 289 ? -1.633 -29.453 -20.953 1 88.31 289 HIS B N 1
ATOM 4757 C CA . HIS B 1 289 ? -1.494 -29.422 -22.406 1 88.31 289 HIS B CA 1
ATOM 4758 C C . HIS B 1 289 ? -1.111 -28.031 -22.891 1 88.31 289 HIS B C 1
ATOM 4760 O O . HIS B 1 289 ? -0.285 -27.891 -23.797 1 88.31 289 HIS B O 1
ATOM 4766 N N . GLU B 1 290 ? -1.682 -27.078 -22.344 1 88 290 GLU B N 1
ATOM 4767 C CA . GLU B 1 290 ? -1.355 -25.703 -22.703 1 88 290 GLU B CA 1
ATOM 4768 C C . GLU B 1 290 ? 0.104 -25.375 -22.391 1 88 290 GLU B C 1
ATOM 4770 O O . GLU B 1 290 ? 0.78 -24.719 -23.188 1 88 290 GLU B O 1
ATOM 4775 N N . MET B 1 291 ? 0.528 -25.797 -21.281 1 87.75 291 MET B N 1
ATOM 4776 C CA . MET B 1 291 ? 1.915 -25.562 -20.891 1 87.75 291 MET B CA 1
ATOM 4777 C C . MET B 1 291 ? 2.875 -26.266 -21.844 1 87.75 291 MET B C 1
ATOM 4779 O O . MET B 1 291 ? 3.918 -25.719 -22.203 1 87.75 291 MET B O 1
ATOM 4783 N N . ALA B 1 292 ? 2.455 -27.422 -22.25 1 85.25 292 ALA B N 1
ATOM 4784 C CA . ALA B 1 292 ? 3.287 -28.172 -23.188 1 85.25 292 ALA B CA 1
ATOM 4785 C C . ALA B 1 292 ? 3.395 -27.453 -24.531 1 85.25 292 ALA B C 1
ATOM 4787 O O . ALA B 1 292 ? 4.461 -27.438 -25.156 1 85.25 292 ALA B O 1
ATOM 4788 N N . ASP B 1 293 ? 2.352 -26.906 -24.906 1 82.62 293 ASP B N 1
ATOM 4789 C CA . ASP B 1 293 ? 2.34 -26.141 -26.156 1 82.62 293 ASP B CA 1
ATOM 4790 C C . ASP B 1 293 ? 3.246 -24.922 -26.062 1 82.62 293 ASP B C 1
ATOM 4792 O O . ASP B 1 293 ? 3.963 -24.594 -27.016 1 82.62 293 ASP B O 1
ATOM 4796 N N . PHE B 1 294 ? 3.174 -24.281 -24.953 1 77.31 294 PHE B N 1
ATOM 4797 C CA . PHE B 1 294 ? 4.016 -23.109 -24.75 1 77.31 294 PHE B CA 1
ATOM 4798 C C . PHE B 1 294 ? 5.488 -23.484 -24.734 1 77.31 294 PHE B C 1
ATOM 4800 O O . PHE B 1 294 ? 6.328 -22.781 -25.281 1 77.31 294 PHE B O 1
ATOM 4807 N N . GLU B 1 295 ? 5.746 -24.516 -24.062 1 79.81 295 GLU B N 1
ATOM 4808 C CA . GLU B 1 295 ? 7.121 -25 -24 1 79.81 295 GLU B CA 1
ATOM 4809 C C . GLU B 1 295 ? 7.684 -25.234 -25.406 1 79.81 295 GLU B C 1
ATOM 4811 O O . GLU B 1 295 ? 8.805 -24.812 -25.703 1 79.81 295 GLU B O 1
ATOM 4816 N N . LYS B 1 296 ? 6.922 -25.828 -26.219 1 79.94 296 LYS B N 1
ATOM 4817 C CA . LYS B 1 296 ? 7.348 -26.109 -27.594 1 79.94 296 LYS B CA 1
ATOM 4818 C C . LYS B 1 296 ? 7.598 -24.812 -28.359 1 79.94 296 LYS B C 1
ATOM 4820 O O . LYS B 1 296 ? 8.578 -24.719 -29.109 1 79.94 296 LYS B O 1
ATOM 4825 N N . ARG B 1 297 ? 6.801 -23.938 -28.141 1 77.75 297 ARG B N 1
ATOM 4826 C CA . ARG B 1 297 ? 6.918 -22.672 -28.859 1 77.75 297 ARG B CA 1
ATOM 4827 C C . ARG B 1 297 ? 8.172 -21.922 -28.422 1 77.75 297 ARG B C 1
ATOM 4829 O O . ARG B 1 297 ? 8.859 -21.328 -29.266 1 77.75 297 ARG B O 1
ATOM 4836 N N . ILE B 1 298 ? 8.438 -21.953 -27.25 1 78 298 ILE B N 1
ATOM 4837 C CA . ILE B 1 298 ? 9.594 -21.234 -26.719 1 78 298 ILE B CA 1
ATOM 4838 C C . ILE B 1 298 ? 10.883 -21.891 -27.203 1 78 298 ILE B C 1
ATOM 4840 O O . ILE B 1 298 ? 11.844 -21.219 -27.547 1 78 298 ILE B O 1
ATOM 4844 N N . LEU B 1 299 ? 10.828 -23.188 -27.156 1 75.69 299 LEU B N 1
ATOM 4845 C CA . LEU B 1 299 ? 12 -23.922 -27.609 1 75.69 299 LEU B CA 1
ATOM 4846 C C . LEU B 1 299 ? 12.305 -23.594 -29.078 1 75.69 299 LEU B C 1
ATOM 4848 O O . LEU B 1 299 ? 13.461 -23.453 -29.469 1 75.69 299 LEU B O 1
ATOM 4852 N N . GLN B 1 300 ? 11.25 -23.375 -29.75 1 76.25 300 GLN B N 1
ATOM 4853 C CA . GLN B 1 300 ? 11.414 -23.016 -31.156 1 76.25 300 GLN B CA 1
ATOM 4854 C C . GLN B 1 300 ? 11.961 -21.594 -31.297 1 76.25 300 GLN B C 1
ATOM 4856 O O . GLN B 1 300 ? 12.805 -21.344 -32.156 1 76.25 300 GLN B O 1
ATOM 4861 N N . LEU B 1 301 ? 11.516 -20.75 -30.484 1 71.56 301 LEU B N 1
ATOM 4862 C CA . LEU B 1 301 ? 11.953 -19.359 -30.516 1 71.56 301 LEU B CA 1
ATOM 4863 C C . LEU B 1 301 ? 13.391 -19.234 -30.031 1 71.56 301 LEU B C 1
ATOM 4865 O O . LEU B 1 301 ? 14.18 -18.469 -30.594 1 71.56 301 LEU B O 1
ATOM 4869 N N . CYS B 1 302 ? 13.609 -19.828 -28.875 1 67.75 302 CYS B N 1
ATOM 4870 C CA . CYS B 1 302 ? 14.953 -19.781 -28.312 1 67.75 302 CYS B CA 1
ATOM 4871 C C . CYS B 1 302 ? 15.984 -20.312 -29.297 1 67.75 302 CYS B C 1
ATOM 4873 O O . CYS B 1 302 ? 17.094 -19.781 -29.406 1 67.75 302 CYS B O 1
ATOM 4875 N N . GLU B 1 303 ? 15.688 -21.359 -29.938 1 60.81 303 GLU B N 1
ATOM 4876 C CA . GLU B 1 303 ? 16.578 -21.953 -30.938 1 60.81 303 GLU B CA 1
ATOM 4877 C C . GLU B 1 303 ? 16.797 -20.984 -32.125 1 60.81 303 GLU B C 1
ATOM 4879 O O . GLU B 1 303 ? 17.922 -20.875 -32.625 1 60.81 303 GLU B O 1
ATOM 4884 N N . CYS B 1 304 ? 15.758 -20.312 -32.375 1 57.19 304 CYS B N 1
ATOM 4885 C CA . CYS B 1 304 ? 15.883 -19.375 -33.469 1 57.19 304 CYS B CA 1
ATOM 4886 C C . CYS B 1 304 ? 16.672 -18.141 -33.031 1 57.19 304 CYS B C 1
ATOM 4888 O O . CYS B 1 304 ? 17.438 -17.578 -33.844 1 57.19 304 CYS B O 1
ATOM 4890 N N . ALA B 1 305 ? 16.438 -17.641 -31.891 1 57.5 305 ALA B N 1
ATOM 4891 C CA . ALA B 1 305 ? 17.062 -16.422 -31.375 1 57.5 305 ALA B CA 1
ATOM 4892 C C . ALA B 1 305 ? 18.547 -16.641 -31.094 1 57.5 305 ALA B C 1
ATOM 4894 O O . ALA B 1 305 ? 19.359 -15.734 -31.281 1 57.5 305 ALA B O 1
ATOM 4895 N N . ASP B 1 306 ? 18.891 -17.828 -30.469 1 53.72 306 ASP B N 1
ATOM 4896 C CA . ASP B 1 306 ? 20.312 -18.156 -30.312 1 53.72 306 ASP B CA 1
ATOM 4897 C C . ASP B 1 306 ? 21.047 -18.078 -31.641 1 53.72 306 ASP B C 1
ATOM 4899 O O . ASP B 1 306 ? 22.234 -17.75 -31.688 1 53.72 306 ASP B O 1
ATOM 4903 N N . GLU B 1 307 ? 20.328 -18.328 -32.594 1 48.62 307 GLU B N 1
ATOM 4904 C CA . GLU B 1 307 ? 20.906 -18.172 -33.938 1 48.62 307 GLU B CA 1
ATOM 4905 C C . GLU B 1 307 ? 21.047 -16.703 -34.312 1 48.62 307 GLU B C 1
ATOM 4907 O O . GLU B 1 307 ? 21.922 -16.328 -35.094 1 48.62 307 GLU B O 1
ATOM 4912 N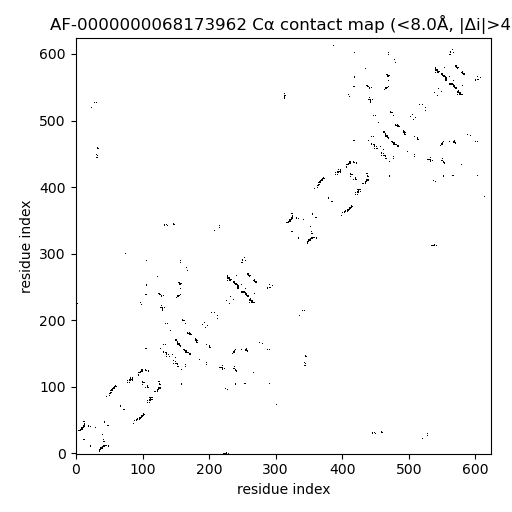 N . ILE B 1 308 ? 20.219 -15.898 -33.844 1 43.81 308 ILE B N 1
ATOM 4913 C CA . ILE B 1 308 ? 20.203 -14.484 -34.188 1 43.81 308 ILE B CA 1
ATOM 4914 C C . ILE B 1 308 ? 21.234 -13.719 -33.375 1 43.81 308 ILE B C 1
ATOM 4916 O O . ILE B 1 308 ? 21.875 -12.789 -33.844 1 43.81 308 ILE B O 1
ATOM 4920 N N . THR B 1 309 ? 21.406 -13.812 -32.062 1 43.44 309 THR B N 1
ATOM 4921 C CA . THR B 1 309 ? 22.312 -13.07 -31.188 1 43.44 309 THR B CA 1
ATOM 4922 C C . THR B 1 309 ? 23.766 -13.25 -31.641 1 43.44 309 THR B C 1
ATOM 4924 O O . THR B 1 309 ? 24.641 -12.477 -31.25 1 43.44 309 THR B O 1
ATOM 4927 N N . ASP B 1 310 ? 24.188 -14.281 -32.375 1 37.22 310 ASP B N 1
ATOM 4928 C CA . ASP B 1 310 ? 25.531 -14.305 -32.938 1 37.22 310 ASP B CA 1
ATOM 4929 C C . ASP B 1 310 ? 25.703 -13.211 -33.969 1 37.22 310 ASP B C 1
ATOM 4931 O O . ASP B 1 310 ? 26.828 -12.805 -34.281 1 37.22 310 ASP B O 1
ATOM 4935 N N . ASP B 1 311 ? 24.859 -12.781 -34.625 1 30.38 311 ASP B N 1
ATOM 4936 C CA . ASP B 1 311 ? 25.094 -11.758 -35.656 1 30.38 311 ASP B CA 1
ATOM 4937 C C . ASP B 1 311 ? 24.922 -10.359 -35.062 1 30.38 311 ASP B C 1
ATOM 4939 O O . ASP B 1 311 ? 24.984 -9.367 -35.812 1 30.38 311 ASP B O 1
ATOM 4943 N N . LEU B 1 312 ? 24.5 -10.25 -34 1 25.48 312 LEU B N 1
ATOM 4944 C CA . LEU B 1 312 ? 24.422 -8.859 -33.594 1 25.48 312 LEU B CA 1
ATOM 4945 C C . LEU B 1 312 ? 25.625 -8.484 -32.719 1 25.48 312 LEU B C 1
ATOM 4947 O O . LEU B 1 312 ? 25.969 -9.219 -31.797 1 25.48 312 LEU B O 1
#

Organism: Echinococcus granulosus (NCBI:txid6210)

Nearest PDB structures (foldseek):
  7rrl-assembly1_B  TM=9.490E-01  e=7.191E-28  Homo sapiens
  7rrl-assembly1_A  TM=9.447E-01  e=3.755E-28  Homo sapiens
  5nue-assembly1_B  TM=9.175E-01  e=1.026E-26  Arabidopsis thaliana
  4uup-assembly1_B  TM=9.352E-01  e=8.110E-25  synthetic construct
  6pbl-assembly1_B  TM=9.320E-01  e=3.766E-24  Legionella pneumophila subsp. pneumophila str. Philadelphia 1

Foldseek 3Di:
DQDQAAADEEEAEDAPVCQVVQVVVQVVVVVVPRPNYPYYDYDHDLLVRQAADQEAEADAPDPCPVVVDVVVVLVVLLVVLLVNLQSNLVHNDQLHAYEQEHPFFQSSLLSSCVSNVNHDLLSYKYFQLLLQLLLLVVLCVLLVHPSVQKADFFWKFTHALLTDTDQQVIWGQDPVRDIDRSCVSNVDPCCVPPPSNRCSRCVVVPDDPPVVVVVSSVVRVVVVVVCLAAWPAPGWDKIWGADCQAPRADHSTTIIATWTGHHGSGGTDGDDDDDDDPVSVVSNVRSRVVRVVSVVVSVVVVVVVVVVVVVD/DQDQAAADEEEAEDAPVCQVVQVVVQVVVVVVPRPNYPYYDYDHDLLPHQAADQEAEADAPDPCPVVVDVVVVLVVLLVVLLVNLQSNLVHNDQLHAYEQEHPFFQSSLLSSCVSNVNHDLLSYKYFQLLLQLLLLVVLCVLLVHPSVQKADFFWKFTHALLTDTDQQAIWGQDPVRDIDRSCVSNVCPCCVPPPSNRCSNCVVVPDDPPVVVVVSSVVRVVVVVVCLQAWPAPGWDKIWGADCQAPRADHSTTIIATWTGHHGSGGTDGDDDDDDDPVSNVSNVRSRVVRVVVVVVSVVVVVVVVVVVVVD

Radius of gyration: 27.33 Å; Cα contacts (8 Å, |Δi|>4): 1080; chains: 2; bounding box: 60×74×61 Å

Sequence (624 aa):
MFGQNQPVTITLYDLFAQDSQLQVLVDEAQDSGLEPLEDIHTTTDPDLAFKDIDVAIMLDTIEAASYAHKNERLKQCWQVYRRHGEYLDKYGKQTTKIIVTGDPVNTNAYILSKYTPSLPKSCITGLVRMDQNRATFQVANKLNAPVEAVKNVLIWGNAGSGAFIDITHSKVQMENGAFKPATELINNEHWMKHVLQPYVQNWSSECTPADSIAILKAKAIIDHVNDLWFGTNEDWTSMVVYSNGEYGTPVNFFSGYPVIIPQPKGNPIIVADLTFEDWGESQFERTAHEMADFEKRILQLCECADEITDDLMFGQNQPVTITLYDLFAQDSQLQVLVDEAQDSGLEPLEDIHTTTDPDLAFKDIDVAIMLDTIEAASYAHKNERLKQCWQVYRRHGEYLDKYGKQTTKIIVTGDPVNTNAYILSKYTPSLPKSCITGLVRMDQNRATFQVANKLNAPVEAVKNVLIWGNAGSGAFIDITHSKVQMENGAFKPATELINNEHWMKHVLQPYVQNWSSECTPADSIAILKAKAIIDHVNDLWFGTNEDWTSMVVYSNGEYGTPVNFFSGYPVIIPQPKGNPIIVADLTFEDWGESQFERTAHEMADFEKRILQLCECADEITDDL

InterPro domains:
  IPR010945 Malate dehydrogenase, type 2 [PTHR23382] (1-296)
  IPR015955 Lactate dehydrogenase/glycoside hydrolase, family 4, C-terminal [G3DSA:3.90.110.10] (127-303)
  IPR015955 Lactate dehydrogenase/glycoside hydrolase, family 4, C-terminal [SSF56327] (129-300)
  IPR022383 Lactate/malate dehydrogenase, C-terminal [PF02866] (129-291)
  IPR036291 NAD(P)-binding domain superfamily [SSF51735] (2-126)